Protein AF-A0A975CQ50-F1 (afdb_monomer_lite)

pLDDT: mean 77.87, std 19.26, range [24.67, 98.5]

Foldseek 3Di:
DPVVVVVVVVVVVVVVVVVVVVVVVPDDDPDPPDDPPDPPDDPQQKDKAQLVVLVVDPVSVVQCVVAVVVVQNDDPDDDPDDDDDPDDPPPDQKHWDRGIWMWGHDPFKIKIKTWIGGPDPPDDPFKGKIWMWMGGNNDTFIKIKIFAFDPVCLVALVDATDGDIAIAGADDDPVPPDDDDWDKAKEKEKGFHAFLPPGQDDCCPPPGPNPVHDRIDIDIFIYIHDDDYDNHDDDDDDDDGDDDDDDDDGYDYYYDDGPFPGSNCGVCPPLLNVLCVLLVPPQVLLSVQSPDPVCSVVSVLLSLLCVQQVNAPLSSLLSNLLSCLVSPPPPQPDDPVLSVLSPVLSVLLSVQCVVVVSHHPVPRDLVNLLSSQLSSQLSLQLSLLLVCADPNFDPDLLLLLLLLLLLQQLVVVLVDDDQRSVQLSVQPVPDDRNPSSSSSSSNSNSVSVSVSSPCSNCSVVSSVSSSQSSLLSSQCSLQSNLVSQLSVLPWHWDDDPNKIFTDDPRHTQWITHPLWIWGQDQWQQGIDIFDNFAEAEEAFDCCAPPTDRTCVSVVSSSSEDQAGRRSGYHYDDDPPPPDDLVVLLVSLVSCVVRVHWYAYRYDLVDQLRQAPADPVRDGDPHGDSRNVSVVSLVVVVWDQDSVNRTTDD

Secondary structure (DSSP, 8-state):
--HHHHHHHHHHHHHHHHHHHHHHT-------------------SEEEEEHHHHHT-HHHHHHHHHTT-GGGT-------------------S-EE--SEEEEEEETTEEEEEEEEE-SS--S-TT-EEEEEEEEETTEEEEEEEEEEE-HHHHH-TTSPP-EEEEEEEPP--TT--S----EEEEEEEEEE--BTTTBT--TTSTTSTTTTS-SEEEEEEEEEE----SSPPPPS------------S--EEE----SSS-TTTTTTT-HHHHHHHHTT---HHHHHHHH-GGGHHHHHHHHHHHHHTTT-HHHHHHHHHHHHHHTT-TTS---HHHHHHHHHHHHHHHHHHHHTTT--GGGS-HHHHHHHHHHHHHHHHHHHHHTTTTTT---SHHHHHHHHHHHHHHGGGG-SPPPPHHHHHHHHTTPPTT-HHHHHHHHHHHHHHHTTT-GGGGHHHHHHHHHHHHHHHHHHGGGHHHHHHHHHTT-EEEEETTEEEEEETTEEEEEEETTEEEE---STT--EE--TTS-EEEES-SS-SSSTTTTHHHHHHT--BSS--TTSEE---PPTTT--HHHHHHHHHHHHHHT-EEEESS-TT-HHHHEEE-TTSPEEEEEPHHHHHHHHHHHTT-EEETTTTEEE-

Sequence (649 aa):
MKNRKNKITNLLKIGVLLFGISVLLWNCEEEEINNFKTPTNSKTPFETIPFKSVLEQEEFNEIAKVSKTEKYFKESFNNPKGIFSKSSSRKKSFEVIKKFVKKIKKENYTSYTFLIKRDKNIYQNSVFENLVVEKKNNKIKAFIIKYEPSLEYLHSKNLPFSGKLSVQKIDYDPSFLSKMQRECGWIETYTRRNCTVHGYNGVNIPGCNNYGKDSFVYSASYVCSDSGGGGTSFGSGGSSTGGGGGSKGGGSTTSPVYPCEDPIHGCDKMPWKQLANQLEITDQTQIDWVNDSANLLQVNALFNFGEANQWSNSVIAISQQIVSGLSNTNNLNLSFEENLAVKNKATEIFDIIAKNNFTNIDQFSLADQKTIAKNSLFIGLLPSVSSIIGNYWPKNAEQWAVIGDLFVQFLPELALGFIPGSSIVDVIKGLDKGDAVGVAFGIAGVIADVFGGTILGGLTKAVKIGKKVFTSFKLTYKFVTVVGKGLKAGLKVSLEGTTVILKKSGNEIARIANNVMTFNYSGFGGKIITNPNKTTTVIGRFDDLINPPGVKTIKDSSLYKYGENSGGINILDAPTGTWSIQLNMDWLNDAIQRGDIIRVVSNPLDNRNLFRLDSFGNITNQLTPFGMEVNRLNLAGYTFNPSTFEFIP

Structure (mmCIF, N/CA/C/O backbone):
data_AF-A0A975CQ50-F1
#
_entry.id   AF-A0A975CQ50-F1
#
loop_
_atom_site.group_PDB
_atom_site.id
_atom_site.type_symbol
_atom_site.label_atom_id
_atom_site.label_alt_id
_atom_site.label_comp_id
_atom_site.label_asym_id
_atom_site.label_entity_id
_atom_site.label_seq_id
_atom_site.pdbx_PDB_ins_code
_atom_site.Cartn_x
_atom_site.Cartn_y
_atom_site.Cartn_z
_atom_site.occupancy
_atom_site.B_iso_or_equiv
_atom_site.auth_seq_id
_atom_site.auth_comp_id
_atom_site.auth_asym_id
_atom_site.auth_atom_id
_atom_site.pdbx_PDB_model_num
ATOM 1 N N . MET A 1 1 ? -46.078 -23.320 -29.259 1.00 49.62 1 MET A N 1
ATOM 2 C CA . MET A 1 1 ? -45.497 -22.795 -27.993 1.00 49.62 1 MET A CA 1
ATOM 3 C C . MET A 1 1 ? -46.507 -22.539 -26.847 1.00 49.62 1 MET A C 1
ATOM 5 O O . MET A 1 1 ? -46.139 -21.881 -25.883 1.00 49.62 1 MET A O 1
ATOM 9 N N . LYS A 1 2 ? -47.733 -23.103 -26.849 1.00 44.56 2 LYS A N 1
ATOM 10 C CA . LYS A 1 2 ? -48.692 -22.963 -25.720 1.00 44.56 2 LYS A CA 1
ATOM 11 C C . LYS A 1 2 ? -48.620 -24.087 -24.663 1.00 44.56 2 LYS A C 1
ATOM 13 O O . LYS A 1 2 ? -48.866 -23.823 -23.494 1.00 44.56 2 LYS A O 1
ATOM 18 N N . ASN A 1 3 ? -48.155 -25.291 -25.014 1.00 46.12 3 ASN A N 1
ATOM 19 C CA . ASN A 1 3 ? -48.151 -26.446 -24.092 1.00 46.12 3 ASN A CA 1
ATOM 20 C C . ASN A 1 3 ? -46.980 -26.508 -23.087 1.00 46.12 3 ASN A C 1
ATOM 22 O O . ASN A 1 3 ? -47.040 -27.288 -22.140 1.00 46.12 3 ASN A O 1
ATOM 26 N N . ARG A 1 4 ? -45.926 -25.687 -23.240 1.00 50.44 4 ARG A N 1
ATOM 27 C CA . ARG A 1 4 ? -44.815 -25.617 -22.261 1.00 50.44 4 ARG A CA 1
ATOM 28 C C . ARG A 1 4 ? -45.125 -24.711 -21.062 1.00 50.44 4 ARG A C 1
ATOM 30 O O . ARG A 1 4 ? -44.654 -25.000 -19.969 1.00 50.44 4 ARG A O 1
ATOM 37 N N . LYS A 1 5 ? -45.954 -23.671 -21.237 1.00 50.66 5 LYS A N 1
ATOM 38 C CA . LYS A 1 5 ? -46.326 -22.752 -20.145 1.00 50.66 5 LYS A CA 1
ATOM 39 C C . LYS A 1 5 ? -47.233 -23.422 -19.104 1.00 50.66 5 LYS A C 1
ATOM 41 O O . LYS A 1 5 ? -47.009 -23.219 -17.919 1.00 50.66 5 LYS A O 1
ATOM 46 N N . ASN A 1 6 ? -48.150 -24.299 -19.528 1.00 54.34 6 ASN A N 1
ATOM 47 C CA . ASN A 1 6 ? -49.071 -25.000 -18.617 1.00 54.34 6 ASN A CA 1
ATOM 48 C C . ASN A 1 6 ? -48.385 -26.062 -17.737 1.00 54.34 6 ASN A C 1
ATOM 50 O O . ASN A 1 6 ? -48.832 -26.322 -16.625 1.00 54.34 6 ASN A O 1
ATOM 54 N N . LYS A 1 7 ? -47.279 -26.664 -18.199 1.00 54.91 7 LYS A N 1
ATOM 55 C CA . LYS A 1 7 ? -46.512 -27.625 -17.386 1.00 54.91 7 LYS A CA 1
ATOM 56 C C . LYS A 1 7 ? -45.726 -26.935 -16.269 1.00 54.91 7 LYS A C 1
ATOM 58 O O . LYS A 1 7 ? -45.662 -27.461 -15.165 1.00 54.91 7 LYS A O 1
ATOM 63 N N . ILE A 1 8 ? -45.182 -25.746 -16.535 1.00 65.88 8 ILE A N 1
ATOM 64 C CA . ILE A 1 8 ? -44.403 -24.978 -15.552 1.00 65.88 8 ILE A CA 1
ATOM 65 C C . ILE A 1 8 ? -45.314 -24.396 -14.468 1.00 65.88 8 ILE A C 1
ATOM 67 O O . ILE A 1 8 ? -44.973 -24.469 -13.293 1.00 65.88 8 ILE A O 1
ATOM 71 N N . THR A 1 9 ? -46.502 -23.894 -14.818 1.00 65.44 9 THR A N 1
ATOM 72 C CA . THR A 1 9 ? -47.469 -23.418 -13.813 1.00 65.44 9 THR A CA 1
ATOM 73 C C . THR A 1 9 ? -48.017 -24.544 -12.942 1.00 65.44 9 THR A C 1
ATOM 75 O O . THR A 1 9 ? -48.234 -24.325 -11.754 1.00 65.44 9 THR A O 1
ATOM 78 N N . ASN A 1 10 ? -48.186 -25.756 -13.478 1.00 64.88 10 ASN A N 1
ATOM 79 C CA . ASN A 1 10 ? -48.587 -26.912 -12.672 1.00 64.88 10 ASN A CA 1
ATOM 80 C C . ASN A 1 10 ? -47.458 -27.402 -11.749 1.00 64.88 10 ASN A C 1
ATOM 82 O O . ASN A 1 10 ? -47.729 -27.735 -10.600 1.00 64.88 10 ASN A O 1
ATOM 86 N N . LEU A 1 11 ? -46.198 -27.363 -12.196 1.00 71.81 11 LEU A N 1
ATOM 87 C CA . LEU A 1 11 ? -45.035 -27.667 -11.349 1.00 71.81 11 LEU A CA 1
ATOM 88 C C . LEU A 1 11 ? -44.827 -26.624 -10.244 1.00 71.81 11 LEU A C 1
ATOM 90 O O . LEU A 1 11 ? -44.518 -26.992 -9.116 1.00 71.81 11 LEU A O 1
ATOM 94 N N . LEU A 1 12 ? -45.059 -25.340 -10.531 1.00 71.12 12 LEU A N 1
ATOM 95 C CA . LEU A 1 12 ? -44.977 -24.274 -9.530 1.00 71.12 12 LEU A CA 1
ATOM 96 C C . LEU A 1 12 ? -46.076 -24.419 -8.464 1.00 71.12 12 LEU A C 1
ATOM 98 O O . LEU A 1 12 ? -45.814 -24.240 -7.280 1.00 71.12 12 LEU A O 1
ATOM 102 N N . LYS A 1 13 ? -47.294 -24.803 -8.871 1.00 65.25 13 LYS A N 1
ATOM 103 C CA . LYS A 1 13 ? -48.405 -25.078 -7.946 1.00 65.25 13 LYS A CA 1
ATOM 104 C C . LYS A 1 13 ? -48.134 -26.296 -7.062 1.00 65.25 13 LYS A C 1
ATOM 106 O O . LYS A 1 13 ? -48.429 -26.240 -5.876 1.00 65.25 13 LYS A O 1
ATOM 111 N N . ILE A 1 14 ? -47.524 -27.350 -7.609 1.00 74.88 14 ILE A N 1
ATOM 112 C CA . ILE A 1 14 ? -47.075 -28.513 -6.826 1.00 74.88 14 ILE A CA 1
ATOM 113 C C . ILE A 1 14 ? -45.948 -28.112 -5.865 1.00 74.88 14 ILE A C 1
ATOM 115 O O . ILE A 1 14 ? -45.971 -28.514 -4.709 1.00 74.88 14 ILE A O 1
ATOM 119 N N . GLY A 1 15 ? -45.005 -27.271 -6.299 1.00 75.75 15 GLY A N 1
ATOM 120 C CA . GLY A 1 15 ? -43.920 -26.772 -5.452 1.00 75.75 15 GLY A CA 1
ATOM 121 C C . GLY A 1 15 ? -44.412 -25.929 -4.273 1.00 75.75 15 GLY A C 1
ATOM 122 O O . GLY A 1 15 ? -43.971 -26.143 -3.150 1.00 75.75 15 GLY A O 1
ATOM 123 N N . VAL A 1 16 ? -45.371 -25.026 -4.497 1.00 79.00 16 VAL A N 1
ATOM 124 C CA . VAL A 1 16 ? -45.987 -24.220 -3.425 1.00 79.00 16 VAL A CA 1
ATOM 125 C C . VAL A 1 16 ? -46.833 -25.089 -2.488 1.00 79.00 16 VAL A C 1
ATOM 127 O O . VAL A 1 16 ? -46.810 -24.873 -1.280 1.00 79.00 16 VAL A O 1
ATOM 130 N N . LEU A 1 17 ? -47.524 -26.106 -3.016 1.00 72.94 17 LEU A N 1
ATOM 131 C CA . LEU A 1 17 ? -48.280 -27.066 -2.207 1.00 72.94 17 LEU A CA 1
ATOM 132 C C . LEU A 1 17 ? -47.352 -27.905 -1.312 1.00 72.94 17 LEU A C 1
ATOM 134 O O . LEU A 1 17 ? -47.620 -28.056 -0.126 1.00 72.94 17 LEU A O 1
ATOM 138 N N . LEU A 1 18 ? -46.234 -28.398 -1.856 1.00 73.56 18 LEU A N 1
ATOM 139 C CA . LEU A 1 18 ? -45.242 -29.166 -1.101 1.00 73.56 18 LEU A CA 1
ATOM 140 C C . LEU A 1 18 ? -44.511 -28.294 -0.075 1.00 73.56 18 LEU A C 1
ATOM 142 O O . LEU A 1 18 ? -44.304 -28.738 1.045 1.00 73.56 18 LEU A O 1
ATOM 146 N N . PHE A 1 19 ? -44.195 -27.040 -0.408 1.00 73.00 19 PHE A N 1
ATOM 147 C CA . PHE A 1 19 ? -43.596 -26.097 0.540 1.00 73.00 19 PHE A CA 1
ATOM 148 C C . PHE A 1 19 ? -44.564 -25.738 1.680 1.00 73.00 19 PHE A C 1
ATOM 150 O O . PHE A 1 19 ? -44.146 -25.640 2.828 1.00 73.00 19 PHE A O 1
ATOM 157 N N . GLY A 1 20 ? -45.867 -25.622 1.394 1.00 71.94 20 GLY A N 1
ATOM 158 C CA . GLY A 1 20 ? -46.904 -25.435 2.413 1.00 71.94 20 GLY A CA 1
ATOM 159 C C . GLY A 1 20 ? -47.076 -26.646 3.337 1.00 71.94 20 GLY A C 1
ATOM 160 O O . GLY A 1 20 ? -47.203 -26.474 4.545 1.00 71.94 20 GLY A O 1
ATOM 161 N N . ILE A 1 21 ? -47.007 -27.869 2.800 1.00 72.56 21 ILE A N 1
ATOM 162 C CA . ILE A 1 21 ? -47.051 -29.107 3.600 1.00 72.56 21 ILE A CA 1
ATOM 163 C C . ILE A 1 21 ? -45.795 -29.235 4.479 1.00 72.56 21 ILE A C 1
ATOM 165 O O . ILE A 1 21 ? -45.907 -29.615 5.641 1.00 72.56 21 ILE A O 1
ATOM 169 N N . SER A 1 22 ? -44.620 -28.824 3.989 1.00 66.00 22 SER A N 1
ATOM 170 C CA . SER A 1 22 ? -43.384 -28.788 4.787 1.00 66.00 22 SER A CA 1
ATOM 171 C C . SER A 1 22 ? -43.434 -27.791 5.950 1.00 66.00 22 SER A C 1
ATOM 173 O O . SER A 1 22 ? -42.807 -28.027 6.977 1.00 66.00 22 SER A O 1
ATOM 175 N N . VAL A 1 23 ? -44.185 -26.691 5.815 1.00 61.12 23 VAL A N 1
ATOM 176 C CA . VAL A 1 23 ? -44.392 -25.706 6.894 1.00 61.12 23 VAL A CA 1
ATOM 177 C C . VAL A 1 23 ? -45.450 -26.185 7.901 1.00 61.12 23 VAL A C 1
ATOM 179 O O . VAL A 1 23 ? -45.365 -25.849 9.078 1.00 61.12 23 VAL A O 1
ATOM 182 N N . LEU A 1 24 ? -46.405 -27.022 7.479 1.00 52.88 24 LEU A N 1
ATOM 183 C CA . LEU A 1 24 ? -47.427 -27.614 8.356 1.00 52.88 24 LEU A CA 1
ATOM 184 C C . LEU A 1 24 ? -46.933 -28.838 9.148 1.00 52.88 24 LEU A C 1
ATOM 186 O O . LEU A 1 24 ? -47.508 -29.152 10.186 1.00 52.88 24 LEU A O 1
ATOM 190 N N . LEU A 1 25 ? -45.856 -29.493 8.701 1.00 49.78 25 LEU A N 1
ATOM 191 C CA . LEU A 1 25 ? -45.177 -30.577 9.430 1.00 49.78 25 LEU A CA 1
ATOM 192 C C . LEU A 1 25 ? -44.134 -30.069 10.448 1.00 49.78 25 LEU A C 1
ATOM 194 O O . LEU A 1 25 ? -43.452 -30.872 11.075 1.00 49.78 25 LEU A O 1
ATOM 198 N N . TRP A 1 26 ? -44.030 -28.748 10.642 1.00 47.91 26 TRP A N 1
ATOM 199 C CA . TRP A 1 26 ? -43.233 -28.118 11.706 1.00 47.91 26 TRP A CA 1
ATOM 200 C C . TRP A 1 26 ? -44.108 -27.632 12.876 1.00 47.91 26 TRP A C 1
ATOM 202 O O . TRP A 1 26 ? -43.806 -26.639 13.533 1.00 47.91 26 TRP A O 1
ATOM 212 N N . ASN A 1 27 ? -45.204 -28.333 13.159 1.00 35.12 27 ASN A N 1
ATOM 213 C CA . ASN A 1 27 ? -45.810 -28.280 14.483 1.00 35.12 27 ASN A CA 1
ATOM 214 C C . ASN A 1 27 ? -45.192 -29.404 15.312 1.00 35.12 27 ASN A C 1
ATOM 216 O O . ASN A 1 27 ? -45.386 -30.576 15.001 1.00 35.12 27 ASN A O 1
ATOM 220 N N . CYS A 1 28 ? -44.428 -29.036 16.344 1.00 37.38 28 CYS A N 1
ATOM 221 C CA . CYS A 1 28 ? -44.076 -29.963 17.410 1.00 37.38 28 CYS A CA 1
ATOM 222 C C . CYS A 1 28 ? -45.369 -30.527 18.002 1.00 37.38 28 CYS A C 1
ATOM 224 O O . CYS A 1 28 ? -46.161 -29.779 18.578 1.00 37.38 28 CYS A O 1
ATOM 226 N N . GLU A 1 29 ? -45.555 -31.837 17.883 1.00 30.55 29 GLU A N 1
ATOM 227 C CA . GLU A 1 29 ? -46.342 -32.585 18.852 1.00 30.55 29 GLU A CA 1
ATOM 228 C C . GLU A 1 29 ? -45.711 -32.384 20.238 1.00 30.55 29 GLU A C 1
ATOM 230 O O . GLU A 1 29 ? -44.496 -32.513 20.418 1.00 30.55 29 GLU A O 1
ATOM 235 N N . GLU A 1 30 ? -46.540 -32.043 21.227 1.00 36.09 30 GLU A N 1
ATOM 236 C CA . GLU A 1 30 ? -46.247 -32.344 22.626 1.00 36.09 30 GLU A CA 1
ATOM 237 C C . GLU A 1 30 ? -46.275 -33.870 22.770 1.00 36.09 30 GLU A C 1
ATOM 239 O O . GLU A 1 30 ? -47.293 -34.459 23.124 1.00 36.09 30 GLU A O 1
ATOM 244 N N . GLU A 1 31 ? -45.163 -34.531 22.447 1.00 30.41 31 GLU A N 1
ATOM 245 C CA . GLU A 1 31 ? -44.972 -35.919 22.845 1.00 30.41 31 GLU A CA 1
ATOM 246 C C . GLU A 1 31 ? -44.710 -35.964 24.352 1.00 30.41 31 GLU A C 1
ATOM 248 O O . GLU A 1 31 ? -43.764 -35.365 24.878 1.00 30.41 31 GLU A O 1
ATOM 253 N N . GLU A 1 32 ? -45.590 -36.686 25.043 1.00 30.44 32 GLU A N 1
ATOM 254 C CA . GLU A 1 32 ? -45.451 -37.079 26.434 1.00 30.44 32 GLU A CA 1
ATOM 255 C C . GLU A 1 32 ? -44.026 -37.573 26.700 1.00 30.44 32 GLU A C 1
ATOM 257 O O . GLU A 1 32 ? -43.573 -38.592 26.170 1.00 30.44 32 GLU A O 1
ATOM 262 N N . ILE A 1 33 ? -43.315 -36.842 27.560 1.00 28.92 33 ILE A N 1
ATOM 263 C CA . ILE A 1 33 ? -42.010 -37.245 28.068 1.00 28.92 33 ILE A CA 1
ATOM 264 C C . ILE A 1 33 ? -42.225 -38.511 28.896 1.00 28.92 33 ILE A C 1
ATOM 266 O O . ILE A 1 33 ? -42.499 -38.472 30.098 1.00 28.92 33 ILE A O 1
ATOM 270 N N . ASN A 1 34 ? -42.084 -39.655 28.233 1.00 25.38 34 ASN A N 1
ATOM 271 C CA . ASN A 1 34 ? -41.893 -40.930 28.885 1.00 25.38 34 ASN A CA 1
ATOM 272 C C . ASN A 1 34 ? -40.718 -40.799 29.853 1.00 25.38 34 ASN A C 1
ATOM 274 O O . ASN A 1 34 ? -39.604 -40.424 29.483 1.00 25.38 34 ASN A O 1
ATOM 278 N N . ASN A 1 35 ? -41.018 -41.100 31.115 1.00 28.06 35 ASN A N 1
ATOM 279 C CA . ASN A 1 35 ? -40.111 -41.128 32.247 1.00 28.06 35 ASN A CA 1
ATOM 280 C C . ASN A 1 35 ? -38.815 -41.893 31.929 1.00 28.06 35 ASN A C 1
ATOM 282 O O . ASN A 1 35 ? -38.688 -43.079 32.240 1.00 28.06 35 ASN A O 1
ATOM 286 N N . PHE A 1 36 ? -37.790 -41.195 31.442 1.00 25.53 36 PHE A N 1
ATOM 287 C CA . PHE A 1 36 ? -36.426 -41.576 31.766 1.00 25.53 36 PHE A CA 1
ATOM 288 C C . PHE A 1 36 ? -36.243 -41.295 33.254 1.00 25.53 36 PHE A C 1
ATOM 290 O O . PHE A 1 36 ? -35.909 -40.187 33.670 1.00 25.53 36 PHE A O 1
ATOM 297 N N . LYS A 1 37 ? -36.480 -42.328 34.070 1.00 25.09 37 LYS A N 1
ATOM 298 C CA . LYS A 1 37 ? -35.905 -42.416 35.410 1.00 25.09 37 LYS A CA 1
ATOM 299 C C . LYS A 1 37 ? -34.386 -42.405 35.250 1.00 25.09 37 LYS A C 1
ATOM 301 O O . LYS A 1 37 ? -33.746 -43.449 35.165 1.00 25.09 37 LYS A O 1
ATOM 306 N N . THR A 1 38 ? -33.802 -41.215 35.193 1.00 25.75 38 THR A N 1
ATOM 307 C CA . THR A 1 38 ? -32.407 -41.024 35.566 1.00 25.75 38 THR A CA 1
ATOM 308 C C . THR A 1 38 ? -32.260 -41.493 37.013 1.00 25.75 38 THR A C 1
ATOM 310 O O . THR A 1 38 ? -33.152 -41.225 37.824 1.00 25.75 38 THR A O 1
ATOM 313 N N . PRO A 1 39 ? -31.168 -42.183 37.378 1.00 24.67 39 PRO A N 1
ATOM 314 C CA . PRO A 1 39 ? -30.894 -42.482 38.770 1.00 24.67 39 PRO A CA 1
ATOM 315 C C . PRO A 1 39 ? -30.725 -41.155 39.517 1.00 24.67 39 PRO A C 1
ATOM 317 O O . PRO A 1 39 ? -29.678 -40.509 39.484 1.00 24.67 39 PRO A O 1
ATOM 320 N N . THR A 1 40 ? -31.790 -40.717 40.180 1.00 33.38 40 THR A N 1
ATOM 321 C CA . THR A 1 40 ? -31.741 -39.750 41.265 1.00 33.38 40 THR A CA 1
ATOM 322 C C . THR A 1 40 ? -30.891 -40.361 42.363 1.00 33.38 40 THR A C 1
ATOM 324 O O . THR A 1 40 ? -31.379 -41.229 43.079 1.00 33.38 40 THR A O 1
ATOM 327 N N . ASN A 1 41 ? -29.625 -39.951 42.454 1.00 31.38 41 ASN A N 1
ATOM 328 C CA . ASN A 1 41 ? -28.886 -39.810 43.711 1.00 31.38 41 ASN A CA 1
ATOM 329 C C . ASN A 1 41 ? -27.524 -39.141 43.476 1.00 31.38 41 ASN A C 1
ATOM 331 O O . ASN A 1 41 ? -26.462 -39.741 43.587 1.00 31.38 41 ASN A O 1
ATOM 335 N N . SER A 1 42 ? -27.570 -37.843 43.197 1.00 32.62 42 SER A N 1
ATOM 336 C CA . SER A 1 42 ? -26.531 -36.903 43.612 1.00 32.62 42 SER A CA 1
ATOM 337 C C . SER A 1 42 ? -27.242 -35.578 43.857 1.00 32.62 42 SER A C 1
ATOM 339 O O . SER A 1 42 ? -27.564 -34.848 42.921 1.00 32.62 42 SER A O 1
ATOM 341 N N . LYS A 1 43 ? -27.613 -35.307 45.116 1.00 47.50 43 LYS A N 1
ATOM 342 C CA . LYS A 1 43 ? -28.125 -33.990 45.511 1.00 47.50 43 LYS A CA 1
ATOM 343 C C . LYS A 1 43 ? -26.975 -33.004 45.333 1.00 47.50 43 LYS A C 1
ATOM 345 O O . LYS A 1 43 ? -26.123 -32.885 46.209 1.00 47.50 43 LYS A O 1
ATOM 350 N N . THR A 1 44 ? -26.913 -32.333 44.186 1.00 62.91 44 THR A N 1
ATOM 351 C CA . THR A 1 44 ? -25.933 -31.268 43.980 1.00 62.91 44 THR A CA 1
ATOM 352 C C . THR A 1 44 ? -26.203 -30.179 45.014 1.00 62.91 44 THR A C 1
ATOM 354 O O . THR A 1 44 ? -27.336 -29.702 45.082 1.00 62.91 44 THR A O 1
ATOM 357 N N . PRO A 1 45 ? -25.208 -29.724 45.792 1.00 72.88 45 PRO A N 1
ATOM 358 C CA . PRO A 1 45 ? -25.421 -28.710 46.819 1.00 72.88 45 PRO A CA 1
ATOM 359 C C . PRO A 1 45 ? -25.681 -27.315 46.233 1.00 72.88 45 PRO A C 1
ATOM 361 O O . PRO A 1 45 ? -25.654 -26.349 46.978 1.00 72.88 45 PRO A O 1
ATOM 364 N N . PHE A 1 46 ? -25.871 -27.179 44.918 1.00 78.12 46 PHE A N 1
ATOM 365 C CA . PHE A 1 46 ? -25.879 -25.924 44.177 1.00 78.12 46 PHE A CA 1
ATOM 366 C C . PHE A 1 46 ? -27.100 -25.827 43.260 1.00 78.12 46 PHE A C 1
ATOM 368 O O . PHE A 1 46 ? -27.315 -26.696 42.416 1.00 78.12 46 PHE A O 1
ATOM 375 N N . GLU A 1 47 ? -27.838 -24.723 43.355 1.00 82.50 47 GLU A N 1
ATOM 376 C CA . GLU A 1 47 ? -29.033 -24.450 42.557 1.00 82.50 47 GLU A CA 1
ATOM 377 C C . GLU A 1 47 ? -29.034 -23.003 42.036 1.00 82.50 47 GLU A C 1
ATOM 379 O O . GLU A 1 47 ? -28.520 -22.074 42.662 1.00 82.50 47 GLU A O 1
ATOM 384 N N . THR A 1 48 ? -29.621 -22.793 40.857 1.00 81.00 48 THR A N 1
ATOM 385 C CA . THR A 1 48 ? -29.939 -21.453 40.336 1.00 81.00 48 THR A CA 1
ATOM 386 C C . THR A 1 48 ? -31.446 -21.327 40.276 1.00 81.00 48 THR A C 1
ATOM 388 O O . THR A 1 48 ? -32.084 -22.068 39.538 1.00 81.00 48 THR A O 1
ATOM 391 N N . ILE A 1 49 ? -31.997 -20.409 41.061 1.00 83.38 49 ILE A N 1
ATOM 392 C CA . ILE A 1 49 ? -33.433 -20.310 41.308 1.00 83.38 49 ILE A CA 1
ATOM 393 C C . ILE A 1 49 ? -33.916 -18.928 40.843 1.00 83.38 49 ILE A C 1
ATOM 395 O O . ILE A 1 49 ? -33.226 -17.936 41.097 1.00 83.38 49 ILE A O 1
ATOM 399 N N . PRO A 1 50 ? -35.071 -18.811 40.164 1.00 84.06 50 PRO A N 1
ATOM 400 C CA . PRO A 1 50 ? -35.698 -17.518 39.902 1.00 84.06 50 PRO A CA 1
ATOM 401 C C . PRO A 1 50 ? -35.950 -16.742 41.200 1.00 84.06 50 PRO A C 1
ATOM 403 O O . PRO A 1 50 ? -36.360 -17.321 42.204 1.00 84.06 50 PRO A O 1
ATOM 406 N N . PHE A 1 51 ? -35.747 -15.420 41.185 1.00 83.75 51 PHE A N 1
ATOM 407 C CA . PHE A 1 51 ? -35.904 -14.579 42.380 1.00 83.75 51 PHE A CA 1
ATOM 408 C C . PHE A 1 51 ? -37.278 -14.738 43.045 1.00 83.75 51 PHE A C 1
ATOM 410 O O . PHE A 1 51 ? -37.354 -14.873 44.263 1.00 83.75 51 PHE A O 1
ATOM 417 N N . LYS A 1 52 ? -38.354 -14.792 42.247 1.00 84.38 52 LYS A N 1
ATOM 418 C CA . LYS A 1 52 ? -39.727 -14.970 42.747 1.00 84.38 52 LYS A CA 1
ATOM 419 C C . LYS A 1 52 ? -39.885 -16.256 43.565 1.00 84.38 52 LYS A C 1
ATOM 421 O O . LYS A 1 52 ? -40.392 -16.201 44.677 1.00 84.38 52 LYS A O 1
ATOM 426 N N . SER A 1 53 ? -39.347 -17.370 43.073 1.00 85.00 53 SER A N 1
ATOM 427 C CA . SER A 1 53 ? -39.426 -18.676 43.741 1.00 85.00 53 SER A CA 1
ATOM 428 C C . SER A 1 53 ? -38.630 -18.742 45.049 1.00 85.00 53 SER A C 1
ATOM 430 O O . SER A 1 53 ? -38.861 -19.628 45.863 1.00 85.00 53 SER A O 1
ATOM 432 N N . VAL A 1 54 ? -37.674 -17.833 45.273 1.00 87.62 54 VAL A N 1
ATOM 433 C CA . VAL A 1 54 ? -36.959 -17.734 46.557 1.00 87.62 54 VAL A CA 1
ATOM 434 C C . VAL A 1 54 ? -37.816 -17.044 47.620 1.00 87.62 54 VAL A C 1
ATOM 436 O O . VAL A 1 54 ? -37.756 -17.436 48.781 1.00 87.62 54 VAL A O 1
ATOM 439 N N . LEU A 1 55 ? -38.654 -16.074 47.239 1.00 85.25 55 LEU A N 1
ATOM 440 C CA . LEU A 1 55 ? -39.546 -15.368 48.171 1.00 85.25 55 LEU A CA 1
ATOM 441 C C . LEU A 1 55 ? -40.635 -16.274 48.765 1.00 85.25 55 LEU A C 1
ATOM 443 O O . LEU A 1 55 ? -41.162 -15.990 49.838 1.00 85.25 55 LEU A O 1
ATOM 447 N N . GLU A 1 56 ? -40.955 -17.366 48.080 1.00 86.25 56 GLU A N 1
ATOM 448 C CA . GLU A 1 56 ? -41.920 -18.377 48.521 1.00 86.25 56 GLU A CA 1
ATOM 449 C C . GLU A 1 56 ? -41.309 -19.371 49.529 1.00 86.25 56 GLU A C 1
ATOM 451 O O . GLU A 1 56 ? -42.034 -20.134 50.162 1.00 86.25 56 GLU A O 1
ATOM 456 N N . GLN A 1 57 ? -39.982 -19.366 49.722 1.00 88.12 57 GLN A N 1
ATOM 457 C CA . GLN A 1 57 ? -39.305 -20.303 50.622 1.00 88.12 57 GLN A CA 1
ATOM 458 C C . GLN A 1 57 ? -39.312 -19.796 52.068 1.00 88.12 57 GLN A C 1
ATOM 460 O O . GLN A 1 57 ? -38.701 -18.776 52.389 1.00 88.12 57 GLN A O 1
ATOM 465 N N . GLU A 1 58 ? -39.925 -20.567 52.970 1.00 88.38 58 GLU A N 1
ATOM 466 C CA . GLU A 1 58 ? -39.960 -20.275 54.411 1.00 88.38 58 GLU A CA 1
ATOM 467 C C . GLU A 1 58 ? -38.548 -20.109 55.006 1.00 88.38 58 GLU A C 1
ATOM 469 O O . GLU A 1 58 ? -38.276 -19.127 55.697 1.00 88.38 58 GLU A O 1
ATOM 474 N N . GLU A 1 59 ? -37.618 -20.999 54.636 1.00 89.75 59 GLU A N 1
ATOM 475 C CA . GLU A 1 59 ? -36.204 -20.950 55.044 1.00 89.75 59 GLU A CA 1
ATOM 476 C C . GLU A 1 59 ? -35.536 -19.622 54.643 1.00 89.75 59 GLU A C 1
ATOM 478 O O . GLU A 1 59 ? -34.807 -19.026 55.435 1.00 89.75 59 GLU A O 1
ATOM 483 N N . PHE A 1 60 ? -35.790 -19.122 53.428 1.00 91.69 60 PHE A N 1
ATOM 484 C CA . PHE A 1 60 ? -35.250 -17.833 52.989 1.00 91.69 60 PHE A CA 1
ATOM 485 C C . PHE A 1 60 ? -35.869 -16.671 53.768 1.00 91.69 60 PHE A C 1
ATOM 487 O O . PHE A 1 60 ? -35.145 -15.775 54.199 1.00 91.69 60 PHE A O 1
ATOM 494 N N . ASN A 1 61 ? -37.185 -16.688 53.978 1.00 88.31 61 ASN A N 1
ATOM 495 C CA . ASN A 1 61 ? -37.885 -15.630 54.701 1.00 88.31 61 ASN A CA 1
ATOM 496 C C . ASN A 1 61 ? -37.422 -15.527 56.164 1.00 88.31 61 ASN A C 1
ATOM 498 O O . ASN A 1 61 ? -37.219 -14.416 56.660 1.00 88.31 61 ASN A O 1
ATOM 502 N N . GLU A 1 62 ? -37.173 -16.659 56.833 1.00 87.81 62 GLU A N 1
ATOM 503 C CA . GLU A 1 62 ? -36.547 -16.711 58.162 1.00 87.81 62 GLU A CA 1
ATOM 504 C C . GLU A 1 62 ? -35.163 -16.045 58.135 1.00 87.81 62 GLU A C 1
ATOM 506 O O . GLU A 1 62 ? -34.884 -15.121 58.903 1.00 87.81 62 GLU A O 1
ATOM 511 N N . ILE A 1 63 ? -34.313 -16.467 57.196 1.00 88.38 63 ILE A N 1
ATOM 512 C CA . ILE A 1 63 ? -32.946 -15.969 57.038 1.00 88.38 63 ILE A CA 1
ATOM 513 C C . ILE A 1 63 ? -32.933 -14.461 56.741 1.00 88.38 63 ILE A C 1
ATOM 515 O O . ILE A 1 63 ? -32.198 -13.706 57.383 1.00 88.38 63 ILE A O 1
ATOM 519 N N . ALA A 1 64 ? -33.772 -13.986 55.821 1.00 86.88 64 ALA A N 1
ATOM 520 C CA . ALA A 1 64 ? -33.865 -12.579 55.436 1.00 86.88 64 ALA A CA 1
ATOM 521 C C . ALA A 1 64 ? -34.379 -11.688 56.581 1.00 86.88 64 ALA A C 1
ATOM 523 O O . ALA A 1 64 ? -33.908 -10.558 56.751 1.00 86.88 64 ALA A O 1
ATOM 524 N N . LYS A 1 65 ? -35.308 -12.203 57.398 1.00 85.44 65 LYS A N 1
ATOM 525 C CA . LYS A 1 65 ? -35.824 -11.524 58.593 1.00 85.44 65 LYS A CA 1
ATOM 526 C C . LYS A 1 65 ? -34.760 -11.430 59.690 1.00 85.44 65 LYS A C 1
ATOM 528 O O . LYS A 1 65 ? -34.463 -10.329 60.147 1.00 85.44 65 LYS A O 1
ATOM 533 N N . VAL A 1 66 ? -34.129 -12.549 60.062 1.00 83.75 66 VAL A N 1
ATOM 534 C CA . VAL A 1 66 ? -33.092 -12.606 61.117 1.00 83.75 66 VAL A CA 1
ATOM 535 C C . VAL A 1 66 ? -31.795 -11.898 60.705 1.00 83.75 66 VAL A C 1
ATOM 537 O O . VAL A 1 66 ? -31.016 -11.511 61.563 1.00 83.75 66 VAL A O 1
ATOM 540 N N . SER A 1 67 ? -31.558 -11.683 59.409 1.00 82.12 67 SER A N 1
ATOM 541 C CA . SER A 1 67 ? -30.456 -10.854 58.889 1.00 82.12 67 SER A CA 1
ATOM 542 C C . SER A 1 67 ? -30.849 -9.398 58.589 1.00 82.12 67 SER A C 1
ATOM 544 O O . SER A 1 67 ? -29.994 -8.624 58.159 1.00 82.12 67 SER A O 1
ATOM 546 N N . LYS A 1 68 ? -32.109 -8.986 58.842 1.00 82.06 68 LYS A N 1
ATOM 547 C CA . LYS A 1 68 ? -32.632 -7.625 58.577 1.00 82.06 68 LYS A CA 1
ATOM 548 C C . LYS A 1 68 ? -32.430 -7.194 57.111 1.00 82.06 68 LYS A C 1
ATOM 550 O O . LYS A 1 68 ? -32.387 -6.000 56.793 1.00 82.06 68 LYS A O 1
ATOM 555 N N . THR A 1 69 ? -32.320 -8.163 56.199 1.00 83.69 69 THR A N 1
ATOM 556 C CA . THR A 1 69 ? -32.146 -7.944 54.758 1.00 83.69 69 THR A CA 1
ATOM 557 C C . THR A 1 69 ? -33.473 -7.932 53.998 1.00 83.69 69 THR A C 1
ATOM 559 O O . THR A 1 69 ? -33.500 -7.505 52.848 1.00 83.69 69 THR A O 1
ATOM 562 N N . GLU A 1 70 ? -34.595 -8.282 54.639 1.00 85.06 70 GLU A N 1
ATOM 563 C CA . GLU A 1 70 ? -35.939 -8.295 54.031 1.00 85.06 70 GLU A CA 1
ATOM 564 C C . GLU A 1 70 ? -36.316 -7.002 53.279 1.00 85.06 70 GLU A C 1
ATOM 566 O O . GLU A 1 70 ? -36.961 -7.048 52.230 1.00 85.06 70 GLU A O 1
ATOM 571 N N . LYS A 1 71 ? -35.846 -5.843 53.764 1.00 82.56 71 LYS A N 1
ATOM 572 C CA . LYS A 1 71 ? -36.060 -4.516 53.157 1.00 82.56 71 LYS A CA 1
ATOM 573 C C . LYS A 1 71 ? -35.459 -4.366 51.753 1.00 82.56 71 LYS A C 1
ATOM 575 O O . LYS A 1 71 ? -35.831 -3.448 51.019 1.00 82.56 71 LYS A O 1
ATOM 580 N N . TYR A 1 72 ? -34.505 -5.225 51.393 1.00 82.12 72 TYR A N 1
ATOM 581 C CA . TYR A 1 72 ? -33.886 -5.257 50.069 1.00 82.12 72 TYR A CA 1
ATOM 582 C C . TYR A 1 72 ? -34.659 -6.140 49.081 1.00 82.12 72 TYR A C 1
ATOM 584 O O . TYR A 1 72 ? -34.459 -6.005 47.876 1.00 82.12 72 TYR A O 1
ATOM 592 N N . PHE A 1 73 ? -35.559 -6.999 49.571 1.00 84.25 73 PHE A N 1
ATOM 593 C CA . PHE A 1 73 ? -36.279 -7.983 48.761 1.00 84.25 73 PHE A CA 1
ATOM 594 C C . PHE A 1 73 ? -37.761 -7.641 48.563 1.00 84.25 73 PHE A C 1
ATOM 596 O O . PHE A 1 73 ? -38.307 -7.911 47.494 1.00 84.25 73 PHE A O 1
ATOM 603 N N . LYS A 1 74 ? -38.406 -7.002 49.550 1.00 73.62 74 LYS A N 1
ATOM 604 C CA . LYS A 1 74 ? -39.815 -6.587 49.465 1.00 73.62 74 LYS A CA 1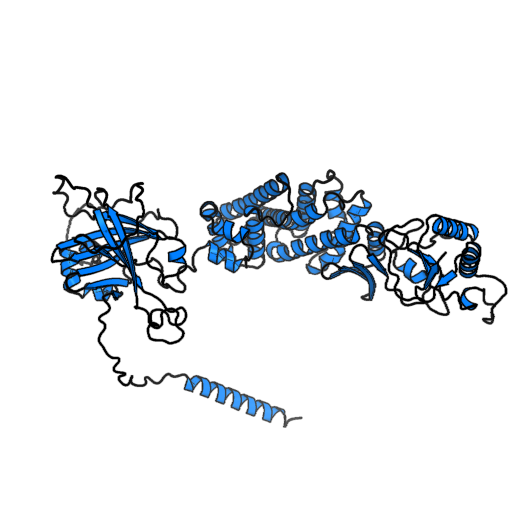
ATOM 605 C C . LYS A 1 74 ? -39.988 -5.394 48.515 1.00 73.62 74 LYS A C 1
ATOM 607 O O . LYS A 1 74 ? -39.298 -4.380 48.635 1.00 73.62 74 LYS A O 1
ATOM 612 N N . GLU A 1 75 ? -40.922 -5.507 47.573 1.00 55.03 75 GLU A N 1
ATOM 613 C CA . GLU A 1 75 ? -41.473 -4.347 46.864 1.00 55.03 75 GLU A CA 1
ATOM 614 C C . GLU A 1 75 ? -42.328 -3.555 47.842 1.00 55.03 75 GLU A C 1
ATOM 616 O O . GLU A 1 75 ? -43.007 -4.140 48.686 1.00 55.03 75 GLU A O 1
ATOM 621 N N . SER A 1 76 ? -42.274 -2.226 47.776 1.00 41.53 76 SER A N 1
ATOM 622 C CA . SER A 1 76 ? -43.278 -1.397 48.430 1.00 41.53 76 SER A CA 1
ATOM 623 C C . SER A 1 76 ? -44.621 -1.725 47.784 1.00 41.53 76 SER A C 1
ATOM 625 O O . SER A 1 76 ? -44.977 -1.146 46.760 1.00 41.53 76 SER A O 1
ATOM 627 N N . PHE A 1 77 ? -45.336 -2.701 48.336 1.00 33.66 77 PHE A N 1
ATOM 628 C CA . PHE A 1 77 ? -46.727 -2.924 47.999 1.00 33.66 77 PHE A CA 1
ATOM 629 C C . PHE A 1 77 ? -47.470 -1.629 48.312 1.00 33.66 77 PHE A C 1
ATOM 631 O O . PHE A 1 77 ? -47.388 -1.106 49.425 1.00 33.66 77 PHE A O 1
ATOM 638 N N . ASN A 1 78 ? -48.134 -1.089 47.294 1.00 31.31 78 ASN A N 1
ATOM 639 C CA . ASN A 1 78 ? -49.071 0.011 47.426 1.00 31.31 78 ASN A CA 1
ATOM 640 C C . ASN A 1 78 ? -50.025 -0.287 48.588 1.00 31.31 78 ASN A C 1
ATOM 642 O O . ASN A 1 78 ? -50.873 -1.165 48.470 1.00 31.31 78 ASN A O 1
ATOM 646 N N . ASN A 1 79 ? -49.906 0.460 49.684 1.00 28.08 79 ASN A N 1
ATOM 647 C CA . ASN A 1 79 ? -51.028 0.672 50.586 1.00 28.08 79 ASN A CA 1
ATOM 648 C C . ASN A 1 79 ? -51.885 1.775 49.952 1.00 28.08 79 ASN A C 1
ATOM 650 O O . ASN A 1 79 ? -51.429 2.923 49.889 1.00 28.08 79 ASN A O 1
ATOM 654 N N . PRO A 1 80 ? -53.106 1.494 49.470 1.00 35.72 80 PRO A N 1
ATOM 655 C CA . PRO A 1 80 ? -54.036 2.560 49.170 1.00 35.72 80 PRO A CA 1
ATOM 656 C C . PRO A 1 80 ? -54.588 3.087 50.503 1.00 35.72 80 PRO A C 1
ATOM 658 O O . PRO A 1 80 ? -55.285 2.376 51.215 1.00 35.72 80 PRO A O 1
ATOM 661 N N . LYS A 1 81 ? -54.300 4.367 50.777 1.00 34.97 81 LYS A N 1
ATOM 662 C CA . LYS A 1 81 ? -54.877 5.238 51.824 1.00 34.97 81 LYS A CA 1
ATOM 663 C C . LYS A 1 81 ? -54.410 4.995 53.271 1.00 34.97 81 LYS A C 1
ATOM 665 O O . LYS A 1 81 ? -54.740 4.000 53.898 1.00 34.97 81 LYS A O 1
ATOM 670 N N . GLY A 1 82 ? -53.737 6.006 53.834 1.00 29.73 82 GLY A N 1
ATOM 671 C CA . GLY A 1 82 ? -53.516 6.127 55.280 1.00 29.73 82 GLY A CA 1
ATOM 672 C C . GLY A 1 82 ? -52.353 7.041 55.683 1.00 29.73 82 GLY A C 1
ATOM 673 O O . GLY A 1 82 ? -51.259 6.556 55.920 1.00 29.73 82 GLY A O 1
ATOM 674 N N . ILE A 1 83 ? -52.611 8.353 55.723 1.00 34.41 83 ILE A N 1
ATOM 675 C CA . ILE A 1 83 ? -52.207 9.327 56.763 1.00 34.41 83 ILE A CA 1
ATOM 676 C C . ILE A 1 83 ? -50.762 9.241 57.325 1.00 34.41 83 ILE A C 1
ATOM 678 O O . ILE A 1 83 ? -50.412 8.342 58.076 1.00 34.41 83 ILE A O 1
ATOM 682 N N . PHE A 1 84 ? -49.979 10.287 57.018 1.00 36.72 84 PHE A N 1
ATOM 683 C CA . PHE A 1 84 ? -48.805 10.822 57.734 1.00 36.72 84 PHE A CA 1
ATOM 684 C C . PHE A 1 84 ? -47.855 9.843 58.458 1.00 36.72 84 PHE A C 1
ATOM 686 O O . PHE A 1 84 ? -48.024 9.519 59.628 1.00 36.72 84 PHE A O 1
ATOM 693 N N . SER A 1 85 ? -46.712 9.569 57.822 1.00 29.97 85 SER A N 1
ATOM 694 C CA . SER A 1 85 ? -45.455 9.253 58.513 1.00 29.97 85 SER A CA 1
ATOM 695 C C . SER A 1 85 ? -44.300 9.959 57.798 1.00 29.97 85 SER A C 1
ATOM 697 O O . SER A 1 85 ? -43.827 9.528 56.747 1.00 29.97 85 SER A O 1
ATOM 699 N N . LYS A 1 86 ? -43.861 11.098 58.351 1.00 34.25 86 LYS A N 1
ATOM 700 C CA . LYS A 1 86 ? -42.567 11.711 58.023 1.00 34.25 86 LYS A CA 1
ATOM 701 C C . LYS A 1 86 ? -41.481 10.844 58.667 1.00 34.25 86 LYS A C 1
ATOM 703 O O . LYS A 1 86 ? -41.100 11.067 59.810 1.00 34.25 86 LYS A O 1
ATOM 708 N N . SER A 1 87 ? -40.986 9.861 57.926 1.00 29.36 87 SER A N 1
ATOM 709 C CA . SER A 1 87 ? -39.738 9.161 58.229 1.00 29.36 87 SER A CA 1
ATOM 710 C C . SER A 1 87 ? -38.736 9.497 57.130 1.00 29.36 87 SER A C 1
ATOM 712 O O . SER A 1 87 ? -39.023 9.335 55.945 1.00 29.36 87 SER A O 1
ATOM 714 N N . SER A 1 88 ? -37.587 10.046 57.516 1.00 31.30 88 SER A N 1
ATOM 715 C CA . SER A 1 88 ? -36.516 10.448 56.610 1.00 31.30 88 SER A CA 1
ATOM 716 C C . SER A 1 88 ? -36.064 9.264 55.750 1.00 31.30 88 SER A C 1
ATOM 718 O O . SER A 1 88 ? -35.479 8.292 56.230 1.00 31.30 88 SER A O 1
ATOM 720 N N . SER A 1 89 ? -36.332 9.342 54.447 1.00 36.12 89 SER A N 1
ATOM 721 C CA . SER A 1 89 ? -35.910 8.350 53.463 1.00 36.12 89 SER A CA 1
ATOM 722 C C . SER A 1 89 ? -34.382 8.341 53.355 1.00 36.12 89 SER A C 1
ATOM 724 O O . SER A 1 89 ? -33.801 9.057 52.536 1.00 36.12 89 SER A O 1
ATOM 726 N N . ARG A 1 90 ? -33.696 7.543 54.183 1.00 42.44 90 ARG A N 1
ATOM 727 C CA . ARG A 1 90 ? -32.288 7.199 53.940 1.00 42.44 90 ARG A CA 1
ATOM 728 C C . ARG A 1 90 ? -32.214 6.542 52.560 1.00 42.44 90 ARG A C 1
ATOM 730 O O . ARG A 1 90 ? -32.790 5.473 52.359 1.00 42.44 90 ARG A O 1
ATOM 737 N N . LYS A 1 91 ? -31.529 7.195 51.616 1.00 44.34 91 LYS A N 1
ATOM 738 C CA . LYS A 1 91 ? -31.222 6.652 50.284 1.00 44.34 91 LYS A CA 1
ATOM 739 C C . LYS A 1 91 ? -30.680 5.226 50.443 1.00 44.34 91 LYS A C 1
ATOM 741 O O . LYS A 1 91 ? -29.752 5.010 51.224 1.00 44.34 91 LYS A O 1
ATOM 746 N N . LYS A 1 92 ? -31.273 4.250 49.744 1.00 55.75 92 LYS A N 1
ATOM 747 C CA . LYS A 1 92 ? -30.751 2.875 49.714 1.00 55.75 92 LYS A CA 1
ATOM 748 C C . LYS A 1 92 ? -29.326 2.921 49.149 1.00 55.75 92 LYS A C 1
ATOM 750 O O . LYS A 1 92 ? -29.103 3.542 48.119 1.00 55.75 92 LYS A O 1
ATOM 755 N N . SER A 1 93 ? -28.364 2.299 49.827 1.00 66.75 93 SER A N 1
ATOM 756 C CA . SER A 1 93 ? -26.951 2.332 49.419 1.00 66.75 93 SER A CA 1
ATOM 757 C C . SER A 1 93 ? -26.604 1.366 48.275 1.00 66.75 93 SER A C 1
ATOM 759 O O . SER A 1 93 ? -25.534 1.482 47.675 1.00 66.75 93 SER A O 1
ATOM 761 N N . PHE A 1 94 ? -27.505 0.423 47.985 1.00 75.75 94 PHE A N 1
ATOM 762 C CA . PHE A 1 94 ? -27.490 -0.493 46.846 1.00 75.75 94 PHE A CA 1
ATOM 763 C C . PHE A 1 94 ? -28.911 -1.030 46.580 1.00 75.75 94 PHE A C 1
ATOM 765 O O . PHE A 1 94 ? -29.789 -0.962 47.449 1.00 75.75 94 PHE A O 1
ATOM 772 N N . GLU A 1 95 ? -29.128 -1.602 45.397 1.00 79.00 95 GLU A N 1
ATOM 773 C CA . GLU A 1 95 ? -30.357 -2.289 44.985 1.00 79.00 95 GLU A CA 1
ATOM 774 C C . GLU A 1 95 ? -30.045 -3.745 44.605 1.00 79.00 95 GLU A C 1
ATOM 776 O O . GLU A 1 95 ? -29.048 -4.007 43.935 1.00 79.00 95 GLU A O 1
ATOM 781 N N . VAL A 1 96 ? -30.894 -4.691 45.021 1.00 83.38 96 VAL A N 1
ATOM 782 C CA . VAL A 1 96 ? -30.801 -6.105 44.619 1.00 83.38 96 VAL A CA 1
ATOM 783 C C . VAL A 1 96 ? -31.415 -6.292 43.235 1.00 83.38 96 VAL A C 1
ATOM 785 O O . VAL A 1 96 ? -32.556 -5.896 43.000 1.00 83.38 96 VAL A O 1
ATOM 788 N N . ILE A 1 97 ? -30.689 -6.951 42.333 1.00 80.62 97 ILE A N 1
ATOM 789 C CA . ILE A 1 97 ? -31.182 -7.301 40.999 1.00 80.62 97 ILE A CA 1
ATOM 790 C C . ILE A 1 97 ? -32.042 -8.568 41.089 1.00 80.62 97 ILE A C 1
ATOM 792 O O . ILE A 1 97 ? -31.564 -9.660 41.397 1.00 80.62 97 ILE A O 1
ATOM 796 N N . LYS A 1 98 ? -33.339 -8.421 40.806 1.00 83.62 98 LYS A N 1
ATOM 797 C CA . LYS A 1 98 ? -34.387 -9.422 41.069 1.00 83.62 98 LYS A CA 1
ATOM 798 C C . LYS A 1 98 ? -34.588 -10.432 39.936 1.00 83.62 98 LYS A C 1
ATOM 800 O O . LYS A 1 98 ? -35.712 -10.641 39.485 1.00 83.62 98 LYS A O 1
ATOM 805 N N . LYS A 1 99 ? -33.506 -11.046 39.454 1.00 77.25 99 LYS A N 1
ATOM 806 C CA . LYS A 1 99 ? -33.588 -12.022 38.355 1.00 77.25 99 LYS A CA 1
ATOM 807 C C . LYS A 1 99 ? -33.434 -13.463 38.825 1.00 77.25 99 LYS A C 1
ATOM 809 O O . LYS A 1 99 ? -34.409 -14.208 38.897 1.00 77.25 99 LYS A O 1
ATOM 814 N N . PHE A 1 100 ? -32.208 -13.835 39.174 1.00 79.25 100 PHE A N 1
ATOM 815 C CA . PHE A 1 100 ? -31.850 -15.172 39.626 1.00 79.25 100 PHE A CA 1
ATOM 816 C C . PHE A 1 100 ? -31.037 -15.090 40.910 1.00 79.25 100 PHE A C 1
ATOM 818 O O . PHE A 1 100 ? -30.315 -14.124 41.151 1.00 79.25 100 PHE A O 1
ATOM 825 N N . VAL A 1 101 ? -31.140 -16.146 41.701 1.00 86.19 101 VAL A N 1
ATOM 826 C CA . VAL A 1 101 ? -30.461 -16.318 42.978 1.00 86.19 101 VAL A CA 1
ATOM 827 C C . VAL A 1 101 ? -29.666 -17.606 42.897 1.00 86.19 101 VAL A C 1
ATOM 829 O O . VAL A 1 101 ? -30.153 -18.618 42.385 1.00 86.19 101 VAL A O 1
ATOM 832 N N . LYS A 1 102 ? -28.429 -17.580 43.385 1.00 89.50 102 LYS A N 1
ATOM 833 C CA . LYS A 1 102 ? -27.650 -18.808 43.554 1.00 89.50 102 LYS A CA 1
ATOM 834 C C . LYS A 1 102 ? -27.880 -19.320 44.964 1.00 89.50 102 LYS A C 1
ATOM 836 O O . LYS A 1 102 ? -27.628 -18.586 45.915 1.00 89.50 102 LYS A O 1
ATOM 841 N N . LYS A 1 103 ? -28.375 -20.549 45.083 1.00 90.94 103 LYS A N 1
ATOM 842 C CA . LYS A 1 103 ? -28.586 -21.222 46.362 1.00 90.94 103 LYS A CA 1
ATOM 843 C C . LYS A 1 103 ? -27.532 -22.302 46.539 1.00 90.94 103 LYS A C 1
ATOM 845 O O . LYS A 1 103 ? -27.289 -23.078 45.616 1.00 90.94 103 LYS A O 1
ATOM 850 N N . ILE A 1 104 ? -26.931 -22.362 47.722 1.00 89.06 104 ILE A N 1
ATOM 851 C CA . ILE A 1 104 ? -26.080 -23.481 48.126 1.00 89.06 104 ILE A CA 1
ATOM 852 C C . ILE A 1 104 ? -26.696 -24.134 49.356 1.00 89.06 104 ILE A C 1
ATOM 854 O O . ILE A 1 104 ? -26.963 -23.434 50.327 1.00 89.06 104 ILE A O 1
ATOM 858 N N . LYS A 1 105 ? -26.924 -25.451 49.325 1.00 89.00 105 LYS A N 1
ATOM 859 C CA . LYS A 1 105 ? -27.485 -26.227 50.440 1.00 89.00 105 LYS A CA 1
ATOM 860 C C . LYS A 1 105 ? -26.634 -27.467 50.726 1.00 89.00 105 LYS A C 1
ATOM 862 O O . LYS A 1 105 ? -26.492 -28.342 49.878 1.00 89.00 105 LYS A O 1
ATOM 867 N N . LYS A 1 106 ? -26.073 -27.532 51.932 1.00 85.81 106 LYS A N 1
ATOM 868 C CA . LYS A 1 106 ? -25.330 -28.664 52.520 1.00 85.81 106 LYS A CA 1
ATOM 869 C C . LYS A 1 106 ? -25.979 -29.017 53.869 1.00 85.81 106 LYS A C 1
ATOM 871 O O . LYS A 1 106 ? -26.786 -28.234 54.361 1.00 85.81 106 LYS A O 1
ATOM 876 N N . GLU A 1 107 ? -25.612 -30.142 54.489 1.00 80.75 107 GLU A N 1
ATOM 877 C CA . GLU A 1 107 ? -26.267 -30.674 55.708 1.00 80.75 107 GLU A CA 1
ATOM 878 C C . GLU A 1 107 ? -26.591 -29.618 56.783 1.00 80.75 107 GLU A C 1
ATOM 880 O O . GLU A 1 107 ? -27.722 -29.564 57.250 1.00 80.75 107 GLU A O 1
ATOM 885 N N . ASN A 1 108 ? -25.642 -28.731 57.113 1.00 85.62 108 ASN A N 1
ATOM 886 C CA . ASN A 1 108 ? -25.810 -27.676 58.127 1.00 85.62 108 ASN A CA 1
ATOM 887 C C . ASN A 1 108 ? -25.549 -26.257 57.590 1.00 85.62 108 ASN A C 1
ATOM 889 O O . ASN A 1 108 ? -25.145 -25.363 58.345 1.00 85.62 108 ASN A O 1
ATOM 893 N N . TYR A 1 109 ? -25.708 -26.054 56.280 1.00 88.62 109 TYR A N 1
ATOM 894 C CA . TYR A 1 109 ? -25.394 -24.789 55.622 1.00 88.62 109 TYR A CA 1
ATOM 895 C C . TYR A 1 109 ? -26.363 -24.482 54.482 1.00 88.62 109 TYR A C 1
ATOM 897 O O . TYR A 1 109 ? -26.456 -25.262 53.535 1.00 88.62 109 TYR A O 1
ATOM 905 N N . THR A 1 110 ? -26.983 -23.306 54.521 1.00 92.38 110 THR A N 1
ATOM 906 C CA . THR A 1 110 ? -27.751 -22.759 53.397 1.00 92.38 110 THR A CA 1
ATOM 907 C C . THR A 1 110 ? -27.291 -21.335 53.108 1.00 92.38 110 THR A C 1
ATOM 909 O O . THR A 1 110 ? -27.224 -20.522 54.030 1.00 92.38 110 THR A O 1
ATOM 912 N N . SER A 1 111 ? -27.022 -20.995 51.847 1.00 92.69 111 SER A N 1
ATOM 913 C CA . SER A 1 111 ? -26.788 -19.610 51.425 1.00 92.69 111 SER A CA 1
ATOM 914 C C . SER A 1 111 ? -27.546 -19.233 50.167 1.00 92.69 111 SER A C 1
ATOM 916 O O . SER A 1 111 ? -27.845 -20.076 49.323 1.00 92.69 111 SER A O 1
ATOM 918 N N . TYR A 1 112 ? -27.846 -17.941 50.072 1.00 93.19 112 TYR A N 1
ATOM 919 C CA . TYR A 1 112 ? -28.467 -17.295 48.929 1.00 93.19 112 TYR A CA 1
ATOM 920 C C . TYR A 1 112 ? -27.597 -16.111 48.513 1.00 93.19 112 TYR A C 1
ATOM 922 O O . TYR A 1 112 ? -27.375 -15.189 49.305 1.00 93.19 112 TYR A O 1
ATOM 930 N N . THR A 1 113 ? -27.118 -16.132 47.274 1.00 93.12 113 THR A N 1
ATOM 931 C CA . THR A 1 113 ? -26.301 -15.061 46.701 1.00 93.12 113 THR A CA 1
ATOM 932 C C . THR A 1 113 ? -27.103 -14.292 45.657 1.00 93.12 113 THR A C 1
ATOM 934 O O . THR A 1 113 ? -27.671 -14.880 44.731 1.00 93.12 113 THR A O 1
ATOM 937 N N . PHE A 1 114 ? -27.125 -12.968 45.802 1.00 90.31 114 PHE A N 1
ATOM 938 C CA . PHE A 1 114 ? -27.873 -12.024 44.979 1.00 90.31 114 PHE A CA 1
ATOM 939 C C . PHE A 1 114 ? -26.934 -10.998 44.364 1.00 90.31 114 PHE A C 1
ATOM 941 O O . PHE A 1 114 ? -26.082 -10.444 45.052 1.00 90.31 114 PHE A O 1
ATOM 948 N N . LEU A 1 115 ? -27.135 -10.670 43.095 1.00 87.00 115 LEU A N 1
ATOM 949 C CA . LEU A 1 115 ? -26.435 -9.555 42.470 1.00 87.00 115 LEU A CA 1
ATOM 950 C C . LEU A 1 115 ? -26.970 -8.213 42.988 1.00 87.00 115 LEU A C 1
ATOM 952 O O . LEU A 1 115 ? -28.183 -8.050 43.139 1.00 87.00 115 LEU A O 1
ATOM 956 N N . ILE A 1 116 ? -26.077 -7.249 43.231 1.00 82.06 116 ILE A N 1
ATOM 957 C CA . ILE A 1 116 ? -26.448 -5.891 43.650 1.00 82.06 116 ILE A CA 1
ATOM 958 C C . ILE A 1 116 ? -25.852 -4.827 42.723 1.00 82.06 116 ILE A C 1
ATOM 960 O O . ILE A 1 116 ? -24.804 -5.037 42.117 1.00 82.06 116 ILE A O 1
ATOM 964 N N . LYS A 1 117 ? -26.515 -3.669 42.632 1.00 76.38 117 LYS A N 1
ATOM 965 C CA . LYS A 1 117 ? -26.042 -2.470 41.916 1.00 76.38 117 LYS A CA 1
ATOM 966 C C . LYS A 1 117 ? -26.043 -1.242 42.831 1.00 76.38 117 LYS A C 1
ATOM 968 O O . LYS A 1 117 ? -26.834 -1.174 43.771 1.00 76.38 117 LYS A O 1
ATOM 973 N N . ARG A 1 118 ? -25.177 -0.264 42.548 1.00 73.50 118 ARG A N 1
ATOM 974 C CA . ARG A 1 118 ? -25.061 1.015 43.277 1.00 73.50 118 ARG A CA 1
ATOM 975 C C . ARG A 1 118 ? -25.228 2.192 42.313 1.00 73.50 118 ARG A C 1
ATOM 977 O O . ARG A 1 118 ? -24.815 2.089 41.165 1.00 73.50 118 ARG A O 1
ATOM 984 N N . ASP A 1 119 ? -25.774 3.314 42.790 1.00 53.91 119 ASP A N 1
ATOM 985 C CA . ASP A 1 119 ? -26.098 4.507 41.973 1.00 53.91 119 ASP A CA 1
ATOM 986 C C . ASP A 1 119 ? -24.881 5.173 41.301 1.00 53.91 119 ASP A C 1
ATOM 988 O O . ASP A 1 119 ? -25.029 5.930 40.345 1.00 53.91 119 ASP A O 1
ATOM 992 N N . LYS A 1 120 ? -23.667 4.910 41.794 1.00 52.41 120 LYS A N 1
ATOM 993 C CA . LYS A 1 120 ? -22.412 5.300 41.148 1.00 52.41 120 LYS A CA 1
ATOM 994 C C . LYS A 1 120 ? -21.723 4.012 40.707 1.00 52.41 120 LYS A C 1
ATOM 996 O O . LYS A 1 120 ? -21.292 3.241 41.558 1.00 52.41 120 LYS A O 1
ATOM 1001 N N . ASN A 1 121 ? -21.640 3.755 39.405 1.00 45.59 121 ASN A N 1
ATOM 1002 C CA . ASN A 1 121 ? -20.815 2.674 38.861 1.00 45.59 121 ASN A CA 1
ATOM 1003 C C . ASN A 1 121 ? -19.334 3.027 39.088 1.00 45.59 121 ASN A C 1
ATOM 1005 O O . ASN A 1 121 ? -18.736 3.718 38.274 1.00 45.59 121 ASN A O 1
ATOM 1009 N N . ILE A 1 122 ? -18.759 2.606 40.220 1.00 43.72 122 ILE A N 1
ATOM 1010 C CA . ILE A 1 122 ? -17.344 2.861 40.583 1.00 43.72 122 ILE A CA 1
ATOM 1011 C C . ILE A 1 122 ? -16.443 1.657 40.245 1.00 43.72 122 ILE A C 1
ATOM 1013 O O . ILE A 1 122 ? -15.284 1.605 40.646 1.00 43.72 122 ILE A O 1
ATOM 1017 N N . TYR A 1 123 ? -16.964 0.650 39.544 1.00 46.53 123 TYR A N 1
ATOM 1018 C CA . TYR A 1 123 ? -16.271 -0.621 39.358 1.00 46.53 123 TYR A CA 1
ATOM 1019 C C . TYR A 1 123 ? -15.875 -0.851 37.899 1.00 46.53 123 TYR A C 1
ATOM 1021 O O . TYR A 1 123 ? -16.671 -0.648 36.987 1.00 46.53 123 TYR A O 1
ATOM 1029 N N . GLN A 1 124 ? -14.613 -1.254 37.710 1.00 46.03 124 GLN A N 1
ATOM 1030 C CA . GLN A 1 124 ? -14.031 -1.694 36.438 1.00 46.03 124 GLN A CA 1
ATOM 1031 C C . GLN A 1 124 ? -14.859 -2.854 35.845 1.00 46.03 124 GLN A C 1
ATOM 1033 O O . GLN A 1 124 ? -15.467 -3.609 36.600 1.00 46.03 124 GLN A O 1
ATOM 1038 N N . ASN A 1 125 ? -14.867 -3.022 34.515 1.00 53.12 125 ASN A N 1
ATOM 1039 C CA . ASN A 1 125 ? -15.810 -3.853 33.727 1.00 53.12 125 ASN A CA 1
ATOM 1040 C C . ASN A 1 125 ? -15.851 -5.383 33.996 1.00 53.12 125 ASN A C 1
ATOM 1042 O O . ASN A 1 125 ? -16.447 -6.134 33.228 1.00 53.12 125 ASN A O 1
ATOM 1046 N N . SER A 1 126 ? -15.280 -5.873 35.089 1.00 62.78 126 SER A N 1
ATOM 1047 C CA . SER A 1 126 ? -15.398 -7.261 35.562 1.00 62.78 126 SER A CA 1
ATOM 1048 C C . SER A 1 126 ? -15.618 -7.364 37.072 1.00 62.78 126 SER A C 1
ATOM 1050 O O . SER A 1 126 ? -15.787 -8.463 37.598 1.00 62.78 126 SER A O 1
ATOM 1052 N N . VAL A 1 127 ? -15.622 -6.226 37.767 1.00 73.38 127 VAL A N 1
ATOM 1053 C CA . VAL A 1 127 ? -15.765 -6.128 39.211 1.00 73.38 127 VAL A CA 1
ATOM 1054 C C . VAL A 1 127 ? -17.238 -5.965 39.547 1.00 73.38 127 VAL A C 1
ATOM 1056 O O . VAL A 1 127 ? -17.907 -5.050 39.070 1.00 73.38 127 VAL A O 1
ATOM 1059 N N . PHE A 1 128 ? -17.755 -6.852 40.383 1.00 80.69 128 PHE A N 1
ATOM 1060 C CA . PHE A 1 128 ? -19.160 -6.843 40.770 1.00 80.69 128 PHE A CA 1
ATOM 1061 C C . PHE A 1 128 ? -19.309 -7.203 42.239 1.00 80.69 128 PHE A C 1
ATOM 1063 O O . PHE A 1 128 ? -18.439 -7.824 42.854 1.00 80.69 128 PHE A O 1
ATOM 1070 N N . GLU A 1 129 ? -20.442 -6.806 42.799 1.00 84.81 129 GLU A N 1
ATOM 1071 C CA . GLU A 1 129 ? -20.783 -7.096 44.178 1.00 84.81 129 GLU A CA 1
ATOM 1072 C C . GLU A 1 129 ? -21.989 -8.019 44.245 1.00 84.81 129 GLU A C 1
ATOM 1074 O O . GLU A 1 129 ? -22.937 -7.917 43.459 1.00 84.81 129 GLU A O 1
ATOM 1079 N N . ASN A 1 130 ? -21.978 -8.918 45.219 1.00 90.44 130 ASN A N 1
ATOM 1080 C CA . ASN A 1 130 ? -23.148 -9.696 45.572 1.00 90.44 130 ASN A CA 1
ATOM 1081 C C . ASN A 1 130 ? -23.489 -9.521 47.049 1.00 90.44 130 ASN A C 1
ATOM 1083 O O . ASN A 1 130 ? -22.606 -9.445 47.900 1.00 90.44 130 ASN A O 1
ATOM 1087 N N . LEU A 1 131 ? -24.783 -9.525 47.347 1.00 90.69 131 LEU A N 1
ATOM 1088 C CA . LEU A 1 131 ? -25.315 -9.736 48.682 1.00 90.69 131 LEU A CA 1
ATOM 1089 C C . LEU A 1 131 ? -25.389 -11.242 48.938 1.00 90.69 131 LEU A C 1
ATOM 1091 O O . LEU A 1 131 ? -26.055 -11.959 48.195 1.00 90.69 131 LEU A O 1
ATOM 1095 N N . VAL A 1 132 ? -24.738 -11.714 49.995 1.00 91.25 132 VAL A N 1
ATOM 1096 C CA . VAL A 1 132 ? -24.843 -13.094 50.475 1.00 91.25 132 VAL A CA 1
ATOM 1097 C C . VAL A 1 132 ? -25.627 -13.090 51.775 1.00 91.25 132 VAL A C 1
ATOM 1099 O O . VAL A 1 132 ? -25.324 -12.313 52.683 1.00 91.25 132 VAL A O 1
ATOM 1102 N N . VAL A 1 133 ? -26.619 -13.971 51.872 1.00 90.56 133 VAL A N 1
ATOM 1103 C CA . VAL A 1 133 ? -27.346 -14.246 53.114 1.00 90.56 133 VAL A CA 1
ATOM 1104 C C . VAL A 1 133 ? -27.242 -15.738 53.409 1.00 90.56 133 VAL A C 1
ATOM 1106 O O . VAL A 1 133 ? -27.574 -16.557 52.554 1.00 90.56 133 VAL A O 1
ATOM 1109 N N . GLU A 1 134 ? -26.747 -16.103 54.591 1.00 90.06 134 GLU A N 1
ATOM 1110 C CA . GLU A 1 134 ? -26.432 -17.492 54.941 1.00 90.06 134 GLU A CA 1
ATOM 1111 C C . GLU A 1 134 ? -26.922 -17.903 56.336 1.00 90.06 134 GLU A C 1
ATOM 1113 O O . GLU A 1 134 ? -27.008 -17.077 57.246 1.00 90.06 134 GLU A O 1
ATOM 1118 N N . LYS A 1 135 ? -27.190 -19.205 56.506 1.00 89.88 135 LYS A N 1
ATOM 1119 C CA . LYS A 1 135 ? -27.457 -19.905 57.771 1.00 89.88 135 LYS A CA 1
ATOM 1120 C C . LYS A 1 135 ? -26.475 -21.067 57.904 1.00 89.88 135 LYS A C 1
ATOM 1122 O O . LYS A 1 135 ? -26.480 -21.970 57.072 1.00 89.88 135 LYS A O 1
ATOM 1127 N N . LYS A 1 136 ? -25.648 -21.060 58.953 1.00 86.75 136 LYS A N 1
ATOM 1128 C CA . LYS A 1 136 ? -24.666 -22.111 59.269 1.00 86.75 136 LYS A CA 1
ATOM 1129 C C . LYS A 1 136 ? -24.778 -22.514 60.733 1.00 86.75 136 LYS A C 1
ATOM 1131 O O . LYS A 1 136 ? -24.590 -21.661 61.597 1.00 86.75 136 LYS A O 1
ATOM 1136 N N . ASN A 1 137 ? -25.037 -23.789 61.032 1.00 85.44 137 ASN A N 1
ATOM 1137 C CA . ASN A 1 137 ? -25.217 -24.278 62.413 1.00 85.44 137 ASN A CA 1
ATOM 1138 C C . ASN A 1 137 ? -26.169 -23.371 63.232 1.00 85.44 137 ASN A C 1
ATOM 1140 O O . ASN A 1 137 ? -25.822 -22.919 64.323 1.00 85.44 137 ASN A O 1
ATOM 1144 N N . ASN A 1 138 ? -27.322 -23.014 62.650 1.00 80.25 138 ASN A N 1
ATOM 1145 C CA . ASN A 1 138 ? -28.314 -22.064 63.188 1.00 80.25 138 ASN A CA 1
ATOM 1146 C C . ASN A 1 138 ? -27.847 -20.611 63.404 1.00 80.25 138 ASN A C 1
ATOM 1148 O O . ASN A 1 138 ? -28.626 -19.789 63.881 1.00 80.25 138 ASN A O 1
ATOM 1152 N N . LYS A 1 139 ? -26.624 -20.244 63.009 1.00 83.62 139 LYS A N 1
ATOM 1153 C CA . LYS A 1 139 ? -26.162 -18.850 62.992 1.00 83.62 139 LYS A CA 1
ATOM 1154 C C . LYS A 1 139 ? -26.428 -18.231 61.626 1.00 83.62 139 LYS A C 1
ATOM 1156 O O . LYS A 1 139 ? -25.995 -18.775 60.612 1.00 83.62 139 LYS A O 1
ATOM 1161 N N . ILE A 1 140 ? -27.112 -17.091 61.614 1.00 85.06 140 ILE A N 1
ATOM 1162 C CA . ILE A 1 140 ? -27.474 -16.365 60.393 1.00 85.06 140 ILE A CA 1
ATOM 1163 C C . ILE A 1 140 ? -26.564 -15.149 60.229 1.00 85.06 140 ILE A C 1
ATOM 1165 O O . ILE A 1 140 ? -26.293 -14.437 61.196 1.00 85.06 140 ILE A O 1
ATOM 1169 N N . LYS A 1 141 ? -26.073 -14.925 59.008 1.00 83.75 141 LYS A N 1
ATOM 1170 C CA . LYS A 1 141 ? -25.209 -13.791 58.657 1.00 83.75 141 LYS A CA 1
ATOM 1171 C C . LYS A 1 141 ? -25.578 -13.236 57.282 1.00 83.75 141 LYS A C 1
ATOM 1173 O O . LYS A 1 141 ? -26.058 -13.968 56.419 1.00 83.75 141 LYS A O 1
ATOM 1178 N N . ALA A 1 142 ? -25.315 -11.947 57.075 1.00 86.12 142 ALA A N 1
ATOM 1179 C CA . ALA A 1 142 ? -25.396 -11.302 55.770 1.00 86.12 142 ALA A CA 1
ATOM 1180 C C . ALA A 1 142 ? -24.190 -10.393 55.533 1.00 86.12 142 ALA A C 1
ATOM 1182 O O . ALA A 1 142 ? -23.728 -9.700 56.445 1.00 86.12 142 ALA A O 1
ATOM 1183 N N . PHE A 1 143 ? -23.688 -10.382 54.305 1.00 86.75 143 PHE A N 1
ATOM 1184 C CA . PHE A 1 143 ? -22.551 -9.557 53.915 1.00 86.75 143 PHE A CA 1
ATOM 1185 C C . PHE A 1 143 ? -22.576 -9.243 52.419 1.00 86.75 143 PHE A C 1
ATOM 1187 O O . PHE A 1 143 ? -23.197 -9.949 51.626 1.00 86.75 143 PHE A O 1
ATOM 1194 N N . ILE A 1 144 ? -21.889 -8.169 52.042 1.00 86.25 144 ILE A N 1
ATOM 1195 C CA . ILE A 1 144 ? -21.570 -7.846 50.655 1.00 86.25 144 ILE A CA 1
ATOM 1196 C C . ILE A 1 144 ? -20.193 -8.419 50.357 1.00 86.25 144 ILE A C 1
ATOM 1198 O O . ILE A 1 144 ? -19.246 -8.201 51.111 1.00 86.25 144 ILE A O 1
ATOM 1202 N N . ILE A 1 145 ? -20.079 -9.134 49.248 1.00 86.75 145 ILE A N 1
ATOM 1203 C CA . ILE A 1 145 ? -18.809 -9.598 48.706 1.00 86.75 145 ILE A CA 1
ATOM 1204 C C . ILE A 1 145 ? -18.553 -8.916 47.366 1.00 86.75 145 ILE A C 1
ATOM 1206 O O . ILE A 1 145 ? -19.418 -8.920 46.491 1.00 86.75 145 ILE A O 1
ATOM 1210 N N . LYS A 1 146 ? -17.368 -8.329 47.214 1.00 84.94 146 LYS A N 1
ATOM 1211 C CA . LYS A 1 146 ? -16.840 -7.801 45.958 1.00 84.94 146 LYS A CA 1
ATOM 1212 C C . LYS A 1 146 ? -15.928 -8.844 45.334 1.00 84.94 146 LYS A C 1
ATOM 1214 O O . LYS A 1 146 ? -15.008 -9.337 45.990 1.00 84.94 146 LYS A O 1
ATOM 1219 N N . TYR A 1 147 ? -16.189 -9.145 44.071 1.00 85.38 147 TYR A N 1
ATOM 1220 C CA . TYR A 1 147 ? -15.362 -10.006 43.243 1.00 85.38 147 TYR A CA 1
ATOM 1221 C C . TYR A 1 147 ? -14.555 -9.142 42.281 1.00 85.38 147 TYR A C 1
ATOM 1223 O O . TYR A 1 147 ? -15.122 -8.300 41.588 1.00 85.38 147 TYR A O 1
ATOM 1231 N N . GLU A 1 148 ? -13.250 -9.385 42.214 1.00 81.56 148 GLU A N 1
ATOM 1232 C CA . GLU A 1 148 ? -12.334 -8.841 41.208 1.00 81.56 148 GLU A CA 1
ATOM 1233 C C . GLU A 1 148 ? -11.687 -10.034 40.474 1.00 81.56 148 GLU A C 1
ATOM 1235 O O . GLU A 1 148 ? -10.615 -10.495 40.877 1.00 81.56 148 GLU A O 1
ATOM 1240 N N . PRO A 1 149 ? -12.373 -10.627 39.475 1.00 78.00 149 PRO A N 1
ATOM 1241 C CA . PRO A 1 149 ? -11.939 -11.867 38.827 1.00 78.00 149 PRO A CA 1
ATOM 1242 C C . PRO A 1 149 ? -10.635 -11.695 38.034 1.00 78.00 149 PRO A C 1
ATOM 1244 O O . PRO A 1 149 ? -10.415 -10.650 37.423 1.00 78.00 149 PRO A O 1
ATOM 1247 N N . SER A 1 150 ? -9.803 -12.740 37.976 1.00 71.56 150 SER A N 1
ATOM 1248 C CA . SER A 1 150 ? -8.658 -12.797 37.060 1.00 71.56 150 SER A CA 1
ATOM 1249 C C . SER A 1 150 ? -9.108 -13.078 35.622 1.00 71.56 150 SER A C 1
ATOM 1251 O O . SER A 1 150 ? -10.175 -13.651 35.386 1.00 71.56 150 SER A O 1
ATOM 1253 N N . LEU A 1 151 ? -8.268 -12.717 34.647 1.00 62.25 151 LEU A N 1
ATOM 1254 C CA . LEU A 1 151 ? -8.528 -12.983 33.226 1.00 62.25 151 LEU A CA 1
ATOM 1255 C C . LEU A 1 151 ? -8.733 -14.479 32.940 1.00 62.25 151 LEU A C 1
ATOM 1257 O O . LEU A 1 151 ? -9.630 -14.842 32.188 1.00 62.25 151 LEU A O 1
ATOM 1261 N N . GLU A 1 152 ? -7.964 -15.351 33.593 1.00 67.44 152 GLU A N 1
ATOM 1262 C CA . GLU A 1 152 ? -8.079 -16.811 33.458 1.00 67.44 152 GLU A CA 1
ATOM 1263 C C . GLU A 1 152 ? -9.485 -17.314 33.811 1.00 67.44 152 GLU A C 1
ATOM 1265 O O . GLU A 1 152 ? -10.072 -18.105 33.070 1.00 67.44 152 GLU A O 1
ATOM 1270 N N . TYR A 1 153 ? -10.059 -16.802 34.905 1.00 70.12 153 TYR A N 1
ATOM 1271 C CA . TYR A 1 153 ? -11.425 -17.131 35.302 1.00 70.12 153 TYR A CA 1
ATOM 1272 C C . TYR A 1 153 ? -12.457 -16.596 34.305 1.00 70.12 153 TYR A C 1
ATOM 1274 O O . TYR A 1 153 ? -13.434 -17.277 33.987 1.00 70.12 153 TYR A O 1
ATOM 1282 N N . LEU A 1 154 ? -12.241 -15.379 33.792 1.00 64.88 154 LEU A N 1
ATOM 1283 C CA . LEU A 1 154 ? -13.111 -14.775 32.780 1.00 64.88 154 LEU A CA 1
ATOM 1284 C C . LEU A 1 154 ? -13.067 -15.537 31.445 1.00 64.88 154 LEU A C 1
ATOM 1286 O O . LEU A 1 154 ? -14.039 -15.491 30.696 1.00 64.88 154 LEU A O 1
ATOM 1290 N N . HIS A 1 155 ? -11.977 -16.254 31.157 1.00 60.47 155 HIS A N 1
ATOM 1291 C CA . HIS A 1 155 ? -11.802 -17.042 29.934 1.00 60.47 155 HIS A CA 1
ATOM 1292 C C . HIS A 1 155 ? -12.280 -18.497 30.064 1.00 60.47 155 HIS A C 1
ATOM 1294 O O . HIS A 1 155 ? -12.555 -19.139 29.052 1.00 60.47 155 HIS A O 1
ATOM 1300 N N . SER A 1 156 ? -12.401 -19.043 31.281 1.00 63.56 156 SER A N 1
ATOM 1301 C CA . SER A 1 156 ? -12.839 -20.428 31.487 1.00 63.56 156 SER A CA 1
ATOM 1302 C C . SER A 1 156 ? -13.568 -20.633 32.816 1.00 63.56 156 SER A C 1
ATOM 1304 O O . SER A 1 156 ? -12.957 -20.744 33.877 1.00 63.56 156 SER A O 1
ATOM 1306 N N . LYS A 1 157 ? -14.892 -20.844 32.759 1.00 59.22 157 LYS A N 1
ATOM 1307 C CA . LYS A 1 157 ? -15.693 -21.243 33.940 1.00 59.22 157 LYS A CA 1
ATOM 1308 C C . LYS A 1 157 ? -15.558 -22.723 34.321 1.00 59.22 157 LYS A C 1
ATOM 1310 O O . LYS A 1 157 ? -16.242 -23.202 35.220 1.00 59.22 157 LYS A O 1
ATOM 1315 N N . ASN A 1 158 ? -14.665 -23.456 33.656 1.00 68.38 158 ASN A N 1
ATOM 1316 C CA . ASN A 1 158 ? -14.233 -24.779 34.106 1.00 68.38 158 ASN A CA 1
ATOM 1317 C C . ASN A 1 158 ? -13.080 -24.706 35.114 1.00 68.38 158 ASN A C 1
ATOM 1319 O O . ASN A 1 158 ? -12.657 -25.740 35.633 1.00 68.38 158 ASN A O 1
ATOM 1323 N N . LEU A 1 159 ? -12.571 -23.513 35.401 1.00 71.50 159 LEU A N 1
ATOM 1324 C CA . LEU A 1 159 ? -11.581 -23.300 36.440 1.00 71.50 159 LEU A CA 1
ATOM 1325 C C . LEU A 1 159 ? -12.259 -22.839 37.738 1.00 71.50 159 LEU A C 1
ATOM 1327 O O . LEU A 1 159 ? -13.347 -22.253 37.702 1.00 71.50 159 LEU A O 1
ATOM 1331 N N . PRO A 1 160 ? -11.656 -23.136 38.901 1.00 78.62 160 PRO A N 1
ATOM 1332 C CA . PRO A 1 160 ? -12.077 -22.528 40.157 1.00 78.62 160 PRO A CA 1
ATOM 1333 C C . PRO A 1 160 ? -12.016 -20.997 40.064 1.00 78.62 160 PRO A C 1
ATOM 1335 O O . PRO A 1 160 ? -11.255 -20.454 39.267 1.00 78.62 160 PRO A O 1
ATOM 1338 N N . PHE A 1 161 ? -12.790 -20.292 40.898 1.00 82.56 161 PHE A N 1
ATOM 1339 C CA . PHE A 1 161 ? -12.690 -18.833 40.956 1.00 82.56 161 PHE A CA 1
ATOM 1340 C C . PHE A 1 161 ? -11.264 -18.398 41.299 1.00 82.56 161 PHE A C 1
ATOM 1342 O O . PHE A 1 161 ? -10.730 -18.795 42.337 1.00 82.56 161 PHE A O 1
ATOM 1349 N N . SER A 1 162 ? -10.684 -17.559 40.446 1.00 77.94 162 SER A N 1
ATOM 1350 C CA . SER A 1 162 ? -9.403 -16.894 40.654 1.00 77.94 162 SER A CA 1
ATOM 1351 C C . SER A 1 162 ? -9.604 -15.386 40.539 1.00 77.94 162 SER A C 1
ATOM 1353 O O . SER A 1 162 ? -10.318 -14.911 39.657 1.00 77.94 162 SER A O 1
ATOM 1355 N N . GLY A 1 163 ? -9.013 -14.631 41.462 1.00 78.00 163 GLY A N 1
ATOM 1356 C CA . GLY A 1 163 ? -9.228 -13.191 41.592 1.00 78.00 163 GLY A CA 1
ATOM 1357 C C . GLY A 1 163 ? -9.146 -12.723 43.043 1.00 78.00 163 GLY A C 1
ATOM 1358 O O . GLY A 1 163 ? -8.955 -13.528 43.958 1.00 78.00 163 GLY A O 1
ATOM 1359 N N . LYS A 1 164 ? -9.307 -11.417 43.259 1.00 81.56 164 LYS A N 1
ATOM 1360 C CA . LYS A 1 164 ? -9.349 -10.823 44.600 1.00 81.56 164 LYS A CA 1
ATOM 1361 C C . LYS A 1 164 ? -10.791 -10.799 45.116 1.00 81.56 164 LYS A C 1
ATOM 1363 O O . LYS A 1 164 ? -11.718 -10.431 44.396 1.00 81.56 164 LYS A O 1
ATOM 1368 N N . LEU A 1 165 ? -10.969 -11.189 46.378 1.00 83.81 165 LEU A N 1
ATOM 1369 C CA . LEU A 1 165 ? -12.236 -11.091 47.103 1.00 83.81 165 LEU A CA 1
ATOM 1370 C C . LEU A 1 165 ? -12.128 -10.036 48.201 1.00 83.81 165 LEU A C 1
ATOM 1372 O O . LEU A 1 165 ? -11.094 -9.899 48.856 1.00 83.81 165 LEU A O 1
ATOM 1376 N N . SER A 1 166 ? -13.201 -9.289 48.429 1.00 81.62 166 SER A N 1
ATOM 1377 C CA . SER A 1 166 ? -13.312 -8.370 49.566 1.00 81.62 166 SER A CA 1
ATOM 1378 C C . SER A 1 166 ? -14.702 -8.470 50.172 1.00 81.62 166 SER A C 1
ATOM 1380 O O . SER A 1 166 ? -15.684 -8.556 49.440 1.00 81.62 166 SER A O 1
ATOM 1382 N N . VAL A 1 167 ? -14.799 -8.488 51.504 1.00 82.69 167 VAL A N 1
ATOM 1383 C CA . VAL A 1 167 ? -16.078 -8.646 52.210 1.00 82.69 167 VAL A CA 1
ATOM 1384 C C . VAL A 1 167 ? -16.358 -7.480 53.140 1.00 82.69 167 VAL A C 1
ATOM 1386 O O . VAL A 1 167 ? -15.496 -7.045 53.897 1.00 82.69 167 VAL A O 1
ATOM 1389 N N . GLN A 1 168 ? -17.597 -7.004 53.101 1.00 80.19 168 GLN A N 1
ATOM 1390 C CA . GLN A 1 168 ? -18.128 -5.971 53.974 1.00 80.19 168 GLN A CA 1
ATOM 1391 C C . GLN A 1 168 ? -19.380 -6.504 54.671 1.00 80.19 168 GLN A C 1
ATOM 1393 O O . GLN A 1 168 ? -20.312 -6.987 54.027 1.00 80.19 168 GLN A O 1
ATOM 1398 N N . LYS A 1 169 ? -19.430 -6.405 56.000 1.00 75.62 169 LYS A N 1
ATOM 1399 C CA . LYS A 1 169 ? -20.629 -6.775 56.763 1.00 75.62 169 LYS A CA 1
ATOM 1400 C C . LYS A 1 169 ? -21.758 -5.779 56.515 1.00 75.62 169 LYS A C 1
ATOM 1402 O O . LYS A 1 169 ? -21.522 -4.583 56.354 1.00 75.62 169 LYS A O 1
ATOM 1407 N N . ILE A 1 170 ? -22.992 -6.269 56.532 1.00 71.50 170 ILE A N 1
ATOM 1408 C CA . ILE A 1 170 ? -24.170 -5.402 56.525 1.00 71.50 170 ILE A CA 1
ATOM 1409 C C . ILE A 1 170 ? -24.550 -5.135 57.972 1.00 71.50 170 ILE A C 1
ATOM 1411 O O . ILE A 1 170 ? -24.811 -6.066 58.729 1.00 71.50 170 ILE A O 1
ATOM 1415 N N . ASP A 1 171 ? -24.521 -3.858 58.346 1.00 60.53 171 ASP A N 1
ATOM 1416 C CA . ASP A 1 171 ? -24.717 -3.425 59.723 1.00 60.53 171 ASP A CA 1
ATOM 1417 C C . ASP A 1 171 ? -26.104 -3.832 60.240 1.00 60.53 171 ASP A C 1
ATOM 1419 O O . ASP A 1 171 ? -27.142 -3.496 59.651 1.00 60.53 171 ASP A O 1
ATOM 1423 N N . TYR A 1 172 ? -26.097 -4.585 61.335 1.00 52.88 172 TYR A N 1
ATOM 1424 C CA . TYR A 1 172 ? -27.265 -5.138 61.997 1.00 52.88 172 TYR A CA 1
ATOM 1425 C C . TYR A 1 172 ? -27.382 -4.420 63.339 1.00 52.88 172 TYR A C 1
ATOM 1427 O O . TYR A 1 172 ? -26.790 -4.848 64.317 1.00 52.88 172 TYR A O 1
ATOM 1435 N N . ASP A 1 173 ? -28.180 -3.352 63.368 1.00 41.88 173 ASP A N 1
ATOM 1436 C CA . ASP A 1 173 ? -28.466 -2.519 64.549 1.00 41.88 173 ASP A CA 1
ATOM 1437 C C . ASP A 1 173 ? -27.447 -1.402 64.892 1.00 41.88 173 ASP A C 1
ATOM 1439 O O . ASP A 1 173 ? -26.314 -1.689 65.269 1.00 41.88 173 ASP A O 1
ATOM 1443 N N . PRO A 1 174 ? -27.848 -0.112 64.859 1.00 39.19 174 PRO A N 1
ATOM 1444 C CA . PRO A 1 174 ? -27.015 1.003 65.323 1.00 39.19 174 PRO A CA 1
ATOM 1445 C C . PRO A 1 174 ? -26.691 0.980 66.827 1.00 39.19 174 PRO A C 1
ATOM 1447 O O . PRO A 1 174 ? -25.873 1.780 67.276 1.00 39.19 174 PRO A O 1
ATOM 1450 N N . SER A 1 175 ? -27.331 0.118 67.625 1.00 39.66 175 SER A N 1
ATOM 1451 C CA . SER A 1 175 ? -27.118 0.056 69.077 1.00 39.66 175 SER A CA 1
ATOM 1452 C C . SER A 1 175 ? -25.860 -0.714 69.504 1.00 39.66 175 SER A C 1
ATOM 1454 O O . SER A 1 175 ? -25.600 -0.833 70.699 1.00 39.66 175 SER A O 1
ATOM 1456 N N . PHE A 1 176 ? -25.062 -1.227 68.563 1.00 40.44 176 PHE A N 1
ATOM 1457 C CA . PHE A 1 176 ? -23.885 -2.060 68.835 1.00 40.44 176 PHE A CA 1
ATOM 1458 C C . PHE A 1 176 ? -22.566 -1.355 68.467 1.00 40.44 176 PHE A C 1
ATOM 1460 O O . PHE A 1 176 ? -21.702 -1.901 67.790 1.00 40.44 176 PHE A O 1
ATOM 1467 N N . LEU A 1 177 ? -22.383 -0.115 68.931 1.00 40.06 177 LEU A N 1
ATOM 1468 C CA . LEU A 1 177 ? -21.112 0.620 68.802 1.00 40.06 177 LEU A CA 1
ATOM 1469 C C . LEU A 1 177 ? -20.029 0.166 69.805 1.00 40.06 177 LEU A C 1
ATOM 1471 O O . LEU A 1 177 ? -18.996 0.820 69.948 1.00 40.06 177 LEU A O 1
ATOM 1475 N N . SER A 1 178 ? -20.209 -0.964 70.491 1.00 38.38 178 SER A N 1
ATOM 1476 C CA . SER A 1 178 ? -19.184 -1.546 71.358 1.00 38.38 178 SER A CA 1
ATOM 1477 C C . SER A 1 178 ? -18.374 -2.620 70.616 1.00 38.38 178 SER A C 1
ATOM 1479 O O . SER A 1 178 ? -18.753 -3.781 70.524 1.00 38.38 178 SER A O 1
ATOM 1481 N N . LYS A 1 179 ? -17.201 -2.204 70.113 1.00 42.31 179 LYS A N 1
ATOM 1482 C CA . LYS A 1 179 ? -16.064 -3.044 69.676 1.00 42.31 179 LYS A CA 1
ATOM 1483 C C . LYS A 1 179 ? -16.392 -4.142 68.642 1.00 42.31 179 LYS A C 1
ATOM 1485 O O . LYS A 1 179 ? -16.335 -5.332 68.943 1.00 42.31 179 LYS A O 1
ATOM 1490 N N . MET A 1 180 ? -16.609 -3.761 67.381 1.00 49.19 180 MET A N 1
ATOM 1491 C CA . MET A 1 180 ? -16.547 -4.720 66.266 1.00 49.19 180 MET A CA 1
ATOM 1492 C C . MET A 1 180 ? -15.088 -5.069 65.934 1.00 49.19 180 MET A C 1
ATOM 1494 O O . MET A 1 180 ? -14.343 -4.256 65.395 1.00 49.19 180 MET A O 1
ATOM 1498 N N . GLN A 1 181 ? -14.686 -6.294 66.267 1.00 55.16 181 GLN A N 1
ATOM 1499 C CA . GLN A 1 181 ? -13.381 -6.873 65.952 1.00 55.16 181 GLN A CA 1
ATOM 1500 C C . GLN A 1 181 ? -13.319 -7.295 64.470 1.00 55.16 181 GLN A C 1
ATOM 1502 O O . GLN A 1 181 ? -14.316 -7.763 63.914 1.00 55.16 181 GLN A O 1
ATOM 1507 N N . ARG A 1 182 ? -12.151 -7.140 63.824 1.00 65.06 182 ARG A N 1
ATOM 1508 C CA . ARG A 1 182 ? -11.899 -7.638 62.459 1.00 65.06 182 ARG A CA 1
ATOM 1509 C C . ARG A 1 182 ? -12.110 -9.152 62.441 1.00 65.06 182 ARG A C 1
ATOM 1511 O O . ARG A 1 182 ? -11.339 -9.891 63.047 1.00 65.06 182 ARG A O 1
ATOM 1518 N N . GLU A 1 183 ? -13.156 -9.610 61.763 1.00 69.31 183 GLU A N 1
ATOM 1519 C CA . GLU A 1 183 ? -13.408 -11.035 61.558 1.00 69.31 183 GLU A CA 1
ATOM 1520 C C . GLU A 1 183 ? -12.798 -11.466 60.227 1.00 69.31 183 GLU A C 1
ATOM 1522 O O . GLU A 1 183 ? -13.086 -10.882 59.183 1.00 69.31 183 GLU A O 1
ATOM 1527 N N . CYS A 1 184 ? -11.958 -12.495 60.270 1.00 76.69 184 CYS A N 1
ATOM 1528 C CA . CYS A 1 184 ? -11.388 -13.122 59.088 1.00 76.69 184 CYS A CA 1
ATOM 1529 C C . CYS A 1 184 ? -11.874 -14.567 58.990 1.00 76.69 184 CYS A C 1
ATOM 1531 O O . CYS A 1 184 ? -12.078 -15.239 60.004 1.00 76.69 184 CYS A O 1
ATOM 1533 N N . GLY A 1 185 ? -12.062 -15.053 57.770 1.00 79.38 185 GLY A N 1
ATOM 1534 C CA . GLY A 1 185 ? -12.516 -16.412 57.528 1.00 79.38 185 GLY A CA 1
ATOM 1535 C C . GLY A 1 185 ? -12.290 -16.850 56.090 1.00 79.38 185 GLY A C 1
ATOM 1536 O O . GLY A 1 185 ? -12.048 -16.040 55.197 1.00 79.38 185 GLY A O 1
ATOM 1537 N N . TRP A 1 186 ? -12.368 -18.159 55.875 1.00 81.38 186 TRP A N 1
ATOM 1538 C CA . TRP A 1 186 ? -12.320 -18.738 54.537 1.00 81.38 186 TRP A CA 1
ATOM 1539 C C . TRP A 1 186 ? -13.643 -18.518 53.803 1.00 81.38 186 TRP A C 1
ATOM 1541 O O . TRP A 1 186 ? -14.712 -18.747 54.360 1.00 81.38 186 TRP A O 1
ATOM 1551 N N . ILE A 1 187 ? -13.579 -18.113 52.543 1.00 82.56 187 ILE A N 1
ATOM 1552 C CA . ILE A 1 187 ? -14.736 -18.025 51.657 1.00 82.56 187 ILE A CA 1
ATOM 1553 C C . ILE A 1 187 ? -14.552 -19.040 50.548 1.00 82.56 187 ILE A C 1
ATOM 1555 O O . ILE A 1 187 ? -13.631 -18.917 49.742 1.00 82.56 187 ILE A O 1
ATOM 1559 N N . GLU A 1 188 ? -15.431 -20.037 50.509 1.00 88.06 188 GLU A N 1
ATOM 1560 C CA . GLU A 1 188 ? -15.502 -20.972 49.395 1.00 88.06 188 GLU A CA 1
ATOM 1561 C C . GLU A 1 188 ? -16.363 -20.379 48.278 1.00 88.06 188 GLU A C 1
ATOM 1563 O O . GLU A 1 188 ? -17.524 -20.032 48.502 1.00 88.06 188 GLU A O 1
ATOM 1568 N N . THR A 1 189 ? -15.814 -20.295 47.070 1.00 85.94 189 THR A N 1
ATOM 1569 C CA . THR A 1 189 ? -16.511 -19.780 45.890 1.00 85.94 189 THR A CA 1
ATOM 1570 C C . THR A 1 189 ? -16.790 -20.920 44.922 1.00 85.94 189 THR A C 1
ATOM 1572 O O . THR A 1 189 ? -15.879 -21.428 44.270 1.00 85.94 189 THR A O 1
ATOM 1575 N N . TYR A 1 190 ? -18.056 -21.322 44.819 1.00 85.81 190 TYR A N 1
ATOM 1576 C CA . TYR A 1 190 ? -18.507 -22.383 43.920 1.00 85.81 190 TYR A CA 1
ATOM 1577 C C . TYR A 1 190 ? -18.807 -21.790 42.544 1.00 85.81 190 TYR A C 1
ATOM 1579 O O . TYR A 1 190 ? -19.571 -20.837 42.412 1.00 85.81 190 TYR A O 1
ATOM 1587 N N . THR A 1 191 ? -18.203 -22.366 41.509 1.00 80.25 191 THR A N 1
ATOM 1588 C CA . THR A 1 191 ? -18.427 -22.026 40.103 1.00 80.25 191 THR A CA 1
ATOM 1589 C C . THR A 1 191 ? -18.976 -23.249 39.381 1.00 80.25 191 THR A C 1
ATOM 1591 O O . THR A 1 191 ? -18.402 -24.334 39.446 1.00 80.25 191 THR A O 1
ATOM 1594 N N . ARG A 1 192 ? -20.108 -23.092 38.691 1.00 76.44 192 ARG A N 1
ATOM 1595 C CA . ARG A 1 192 ? -20.699 -24.165 37.883 1.00 76.44 192 ARG A CA 1
ATOM 1596 C C . ARG A 1 192 ? -19.869 -24.384 36.616 1.00 76.44 192 ARG A C 1
ATOM 1598 O O . ARG A 1 192 ? -19.564 -23.415 35.924 1.00 76.44 192 ARG A O 1
ATOM 1605 N N . ARG A 1 193 ? -19.556 -25.645 36.303 1.00 72.69 193 ARG A N 1
ATOM 1606 C CA . ARG A 1 193 ? -18.933 -26.032 35.031 1.00 72.69 193 ARG A CA 1
ATOM 1607 C C . ARG A 1 193 ? -19.985 -26.030 33.931 1.00 72.69 193 ARG A C 1
ATOM 1609 O O . ARG A 1 193 ? -21.056 -26.608 34.112 1.00 72.69 193 ARG A O 1
ATOM 1616 N N . ASN A 1 194 ? -19.654 -25.450 32.785 1.00 65.69 194 ASN A N 1
ATOM 1617 C CA . ASN A 1 194 ? -20.544 -25.396 31.631 1.00 65.69 194 ASN A CA 1
ATOM 1618 C C . ASN A 1 194 ? -19.961 -26.192 30.466 1.00 65.69 194 ASN A C 1
ATOM 1620 O O . ASN A 1 194 ? -18.745 -26.203 30.262 1.00 65.69 194 ASN A O 1
ATOM 1624 N N . CYS A 1 195 ? -20.850 -26.809 29.692 1.00 62.66 195 CYS A N 1
ATOM 1625 C CA . CYS A 1 195 ? -20.498 -27.388 28.408 1.00 62.66 195 CYS A CA 1
ATOM 1626 C C . CYS A 1 195 ? -20.499 -26.296 27.342 1.00 62.66 195 CYS A C 1
ATOM 1628 O O . CYS A 1 195 ? -21.450 -25.525 27.246 1.00 62.66 195 CYS A O 1
ATOM 1630 N N . THR A 1 196 ? -19.462 -26.265 26.511 1.00 59.06 196 THR A N 1
ATOM 1631 C CA . THR A 1 196 ? -19.326 -25.313 25.395 1.00 59.06 196 THR A CA 1
ATOM 1632 C C . THR A 1 196 ? -20.424 -25.437 24.338 1.00 59.06 196 THR A C 1
ATOM 1634 O O . THR A 1 196 ? -20.660 -24.479 23.618 1.00 59.06 196 THR A O 1
ATOM 1637 N N . VAL A 1 197 ? -21.098 -26.588 24.251 1.00 53.38 197 VAL A N 1
ATOM 1638 C CA . VAL A 1 197 ? -22.117 -26.872 23.223 1.00 53.38 197 VAL A CA 1
ATOM 1639 C C . VAL A 1 197 ? -23.544 -26.826 23.783 1.00 53.38 197 VAL A C 1
ATOM 1641 O O . VAL A 1 197 ? -24.460 -26.374 23.109 1.00 53.38 197 VAL A O 1
ATOM 1644 N N . HIS A 1 198 ? -23.743 -27.265 25.029 1.00 48.94 198 HIS A N 1
ATOM 1645 C CA . HIS A 1 198 ? -25.076 -27.533 25.595 1.00 48.94 198 HIS A CA 1
ATOM 1646 C C . HIS A 1 198 ? -25.422 -26.665 26.816 1.00 48.94 198 HIS A C 1
ATOM 1648 O O . HIS A 1 198 ? -26.415 -26.907 27.506 1.00 48.94 198 HIS A O 1
ATOM 1654 N N . GLY A 1 199 ? -24.610 -25.653 27.132 1.00 56.41 199 GLY A N 1
ATOM 1655 C CA . GLY A 1 199 ? -24.916 -24.769 28.251 1.00 56.41 199 GLY A CA 1
ATOM 1656 C C . GLY A 1 199 ? -24.688 -25.418 29.613 1.00 56.41 199 GLY A C 1
ATOM 1657 O O . GLY A 1 199 ? -23.638 -25.994 29.911 1.00 56.41 199 GLY A O 1
ATOM 1658 N N . TYR A 1 200 ? -25.691 -25.280 30.476 1.00 52.47 200 TYR A N 1
ATOM 1659 C CA . TYR A 1 200 ? -25.643 -25.667 31.887 1.00 52.47 200 TYR A CA 1
ATOM 1660 C C . TYR A 1 200 ? -25.651 -27.183 32.139 1.00 52.47 200 TYR A C 1
ATOM 1662 O O . TYR A 1 200 ? -25.451 -27.605 33.284 1.00 52.47 200 TYR A O 1
ATOM 1670 N N . ASN A 1 201 ? -25.876 -27.987 31.099 1.00 54.09 201 ASN A N 1
ATOM 1671 C CA . ASN A 1 201 ? -25.999 -29.437 31.167 1.00 54.09 201 ASN A CA 1
ATOM 1672 C C . ASN A 1 201 ? -24.949 -30.063 30.240 1.00 54.09 201 ASN A C 1
ATOM 1674 O O . ASN A 1 201 ? -24.802 -29.646 29.099 1.00 54.09 201 ASN A O 1
ATOM 1678 N N . GLY A 1 202 ? -24.175 -31.028 30.738 1.00 58.75 202 GLY A N 1
ATOM 1679 C CA . GLY A 1 202 ? -23.082 -31.606 29.944 1.00 58.75 202 GLY A CA 1
ATOM 1680 C C . GLY A 1 202 ? -22.207 -32.635 30.646 1.00 58.75 202 GLY A C 1
ATOM 1681 O O . GLY A 1 202 ? -21.484 -33.365 29.980 1.00 58.75 202 GLY A O 1
ATOM 1682 N N . VAL A 1 203 ? -22.318 -32.764 31.972 1.00 62.19 203 VAL A N 1
ATOM 1683 C CA . VAL A 1 203 ? -21.540 -33.749 32.747 1.00 62.19 203 VAL A CA 1
ATOM 1684 C C . VAL A 1 203 ? -21.757 -35.195 32.291 1.00 62.19 203 VAL A C 1
ATOM 1686 O O . VAL A 1 203 ? -20.830 -35.996 32.353 1.00 62.19 203 VAL A O 1
ATOM 1689 N N . ASN A 1 204 ? -22.941 -35.495 31.748 1.00 65.00 204 ASN A N 1
ATOM 1690 C CA . ASN A 1 204 ? -23.315 -36.817 31.241 1.00 65.00 204 ASN A CA 1
ATOM 1691 C C . ASN A 1 204 ? -23.424 -36.867 29.707 1.00 65.00 204 ASN A C 1
ATOM 1693 O O . ASN A 1 204 ? -23.950 -37.838 29.178 1.00 65.00 204 ASN A O 1
ATOM 1697 N N . ILE A 1 205 ? -22.978 -35.827 28.991 1.00 66.56 205 ILE A N 1
ATOM 1698 C CA . ILE A 1 205 ? -23.067 -35.760 27.526 1.00 66.56 205 ILE A CA 1
ATOM 1699 C C . ILE A 1 205 ? -21.672 -36.008 26.931 1.00 66.56 205 ILE A C 1
ATOM 1701 O O . ILE A 1 205 ? -20.800 -35.141 27.064 1.00 66.56 205 ILE A O 1
ATOM 1705 N N . PRO A 1 206 ? -21.435 -37.159 26.274 1.00 65.50 206 PRO A N 1
ATOM 1706 C CA . PRO A 1 206 ? -20.197 -37.407 25.543 1.00 65.50 206 PRO A CA 1
ATOM 1707 C C . PRO A 1 206 ? -19.939 -36.284 24.524 1.00 65.50 206 PRO A C 1
ATOM 1709 O O . PRO A 1 206 ? -20.826 -35.927 23.755 1.00 65.50 206 PRO A O 1
ATOM 1712 N N . GLY A 1 207 ? -18.741 -35.689 24.548 1.00 61.94 207 GLY A N 1
ATOM 1713 C CA . GLY A 1 207 ? -18.373 -34.537 23.705 1.00 61.94 207 GLY A CA 1
ATOM 1714 C C . GLY A 1 207 ? -18.406 -33.178 24.416 1.00 61.94 207 GLY A C 1
ATOM 1715 O O . GLY A 1 207 ? -17.849 -32.206 23.908 1.00 61.94 207 GLY A O 1
ATOM 1716 N N . CYS A 1 208 ? -18.971 -33.095 25.623 1.00 67.62 208 CYS A N 1
ATOM 1717 C CA . CYS A 1 208 ? -18.810 -31.920 26.472 1.00 67.62 208 CYS A CA 1
ATOM 1718 C C . CYS A 1 208 ? -17.443 -31.915 27.178 1.00 67.62 208 CYS A C 1
ATOM 1720 O O . CYS A 1 208 ? -16.983 -32.924 27.709 1.00 67.62 208 CYS A O 1
ATOM 1722 N N . ASN A 1 209 ? -16.808 -30.745 27.274 1.00 69.19 209 ASN A N 1
ATOM 1723 C CA . ASN A 1 209 ? -15.526 -30.554 27.974 1.00 69.19 209 ASN A CA 1
ATOM 1724 C C . ASN A 1 209 ? -15.583 -30.831 29.499 1.00 69.19 209 ASN A C 1
ATOM 1726 O O . ASN A 1 209 ? -14.541 -30.971 30.160 1.00 69.19 209 ASN A O 1
ATOM 1730 N N . ASN A 1 210 ? -16.790 -30.913 30.062 1.00 72.38 210 ASN A N 1
ATOM 1731 C CA . ASN A 1 210 ? -17.072 -31.316 31.436 1.00 72.38 210 ASN A CA 1
ATOM 1732 C C . ASN A 1 210 ? -17.653 -32.740 31.568 1.00 72.38 210 ASN A C 1
ATOM 1734 O O . ASN A 1 210 ? -18.088 -33.089 32.663 1.00 72.38 210 ASN A O 1
ATOM 1738 N N . TYR A 1 211 ? -17.631 -33.561 30.510 1.00 77.81 211 TYR A N 1
ATOM 1739 C CA . TYR A 1 211 ? -18.059 -34.963 30.572 1.00 77.81 211 TYR A CA 1
ATOM 1740 C C . TYR A 1 211 ? -17.258 -35.747 31.624 1.00 77.81 211 TYR A C 1
ATOM 1742 O O . TYR A 1 211 ? -16.028 -35.656 31.667 1.00 77.81 211 TYR A O 1
ATOM 1750 N N . GLY A 1 212 ? -17.956 -36.482 32.494 1.00 74.00 212 GLY A N 1
ATOM 1751 C CA . GLY A 1 212 ? -17.357 -37.274 33.575 1.00 74.00 212 GLY A CA 1
ATOM 1752 C C . GLY A 1 212 ? -16.777 -36.462 34.743 1.00 74.00 212 GLY A C 1
ATOM 1753 O O . GLY A 1 212 ? -16.102 -37.032 35.596 1.00 74.00 212 GLY A O 1
ATOM 1754 N N . LYS A 1 213 ? -17.008 -35.142 34.793 1.00 77.38 213 LYS A N 1
ATOM 1755 C CA . LYS A 1 213 ? -16.579 -34.260 35.894 1.00 77.38 213 LYS A CA 1
ATOM 1756 C C . LYS A 1 213 ? -17.771 -33.842 36.754 1.00 77.38 213 LYS A C 1
ATOM 1758 O O . LYS A 1 213 ? -18.911 -33.856 36.294 1.00 77.38 213 LYS A O 1
ATOM 1763 N N . ASP A 1 214 ? -17.494 -33.376 37.971 1.00 77.56 214 ASP A N 1
ATOM 1764 C CA . ASP A 1 214 ? -18.505 -32.726 38.810 1.00 77.56 214 ASP A CA 1
ATOM 1765 C C . ASP A 1 214 ? -19.135 -31.521 38.100 1.00 77.56 214 ASP A C 1
ATOM 1767 O O . ASP A 1 214 ? -18.478 -30.795 37.351 1.00 77.56 214 ASP A O 1
ATOM 1771 N N . SER A 1 215 ? -20.410 -31.247 38.382 1.00 73.50 215 SER A N 1
ATOM 1772 C CA . SER A 1 215 ? -21.140 -30.115 37.793 1.00 73.50 215 SER A CA 1
ATOM 1773 C C . SER A 1 215 ? -20.640 -28.743 38.266 1.00 73.50 215 SER A C 1
ATOM 1775 O O . SER A 1 215 ? -21.049 -27.709 37.734 1.00 73.50 215 SER A O 1
ATOM 1777 N N . PHE A 1 216 ? -19.721 -28.709 39.231 1.00 78.19 216 PHE A N 1
ATOM 1778 C CA . PHE A 1 216 ? -19.124 -27.501 39.782 1.00 78.19 216 PHE A CA 1
ATOM 1779 C C . PHE A 1 216 ? -17.638 -27.697 40.107 1.00 78.19 216 PHE A C 1
ATOM 1781 O O . PHE A 1 216 ? -17.086 -28.794 40.076 1.00 78.19 216 PHE A O 1
ATOM 1788 N N . VAL A 1 217 ? -16.977 -26.585 40.391 1.00 83.12 217 VAL A N 1
ATOM 1789 C CA . VAL A 1 217 ? -15.612 -26.489 40.900 1.00 83.12 217 VAL A CA 1
ATOM 1790 C C . VAL A 1 217 ? -15.583 -25.376 41.940 1.00 83.12 217 VAL A C 1
ATOM 1792 O O . VAL A 1 217 ? -16.361 -24.427 41.841 1.00 83.12 217 VAL A O 1
ATOM 1795 N N . TYR A 1 218 ? -14.728 -25.474 42.953 1.00 86.00 218 TYR A N 1
ATOM 1796 C CA . TYR A 1 218 ? -14.636 -24.447 43.986 1.00 86.00 218 TYR A CA 1
ATOM 1797 C C . TYR A 1 218 ? -13.190 -24.041 44.264 1.00 86.00 218 TYR A C 1
ATOM 1799 O O . TYR A 1 218 ? -12.259 -24.820 44.071 1.00 86.00 218 TYR A O 1
ATOM 1807 N N . SER A 1 219 ? -13.020 -22.808 44.732 1.00 85.44 219 SER A N 1
ATOM 1808 C CA . SER A 1 219 ? -11.805 -22.315 45.390 1.00 85.44 219 SER A CA 1
ATOM 1809 C C . SER A 1 219 ? -12.139 -21.821 46.788 1.00 85.44 219 SER A C 1
ATOM 1811 O O . SER A 1 219 ? -13.299 -21.547 47.090 1.00 85.44 219 SER A O 1
ATOM 1813 N N . ALA A 1 220 ? -11.121 -21.691 47.635 1.00 84.75 220 ALA A N 1
ATOM 1814 C CA . ALA A 1 220 ? -11.229 -21.051 48.937 1.00 84.75 220 ALA A CA 1
ATOM 1815 C C . ALA A 1 220 ? -10.250 -19.873 49.013 1.00 84.75 220 ALA A C 1
ATOM 1817 O O . ALA A 1 220 ? -9.102 -19.990 48.583 1.00 84.75 220 ALA A O 1
ATOM 1818 N N . SER A 1 221 ? -10.689 -18.745 49.567 1.00 79.56 221 SER A N 1
ATOM 1819 C CA . SER A 1 221 ? -9.828 -17.584 49.827 1.00 79.56 221 SER A CA 1
ATOM 1820 C C . SER A 1 221 ? -10.016 -17.091 51.253 1.00 79.56 221 SER A C 1
ATOM 1822 O O . SER A 1 221 ? -11.142 -17.026 51.742 1.00 79.56 221 SER A O 1
ATOM 1824 N N . TYR A 1 222 ? -8.924 -16.740 51.927 1.00 81.56 222 TYR A N 1
ATOM 1825 C CA . TYR A 1 222 ? -8.977 -16.165 53.266 1.00 81.56 222 TYR A CA 1
ATOM 1826 C C . TYR A 1 222 ? -9.217 -14.656 53.166 1.00 81.56 222 TYR A C 1
ATOM 1828 O O . TYR A 1 222 ? -8.415 -13.941 52.569 1.00 81.56 222 TYR A O 1
ATOM 1836 N N . VAL A 1 223 ? -10.336 -14.175 53.709 1.00 80.94 223 VAL A N 1
ATOM 1837 C CA . VAL A 1 223 ? -10.769 -12.775 53.585 1.00 80.94 223 VAL A CA 1
ATOM 1838 C C . VAL A 1 223 ? -11.092 -12.214 54.965 1.00 80.94 223 VAL A C 1
ATOM 1840 O O . VAL A 1 223 ? -11.688 -12.896 55.799 1.00 80.94 223 VAL A O 1
ATOM 1843 N N . CYS A 1 224 ? -10.714 -10.961 55.201 1.00 77.94 224 CYS A N 1
ATOM 1844 C CA . CYS A 1 224 ? -11.052 -10.217 56.410 1.00 77.94 224 CYS A CA 1
ATOM 1845 C C . CYS A 1 224 ? -12.131 -9.177 56.105 1.00 77.94 224 CYS A C 1
ATOM 1847 O O . CYS A 1 224 ? -12.055 -8.487 55.090 1.00 77.94 224 CYS A O 1
ATOM 1849 N N . SER A 1 225 ? -13.129 -9.054 56.981 1.00 70.00 225 SER A N 1
ATOM 1850 C CA . SER A 1 225 ? -14.115 -7.978 56.896 1.00 70.00 225 SER A CA 1
ATOM 1851 C C . SER A 1 225 ? -13.578 -6.725 57.583 1.00 70.00 225 SER A C 1
ATOM 1853 O O . SER A 1 225 ? -13.323 -6.761 58.791 1.00 70.00 225 SER A O 1
ATOM 1855 N N . ASP A 1 226 ? -13.448 -5.626 56.843 1.00 58.38 226 ASP A N 1
ATOM 1856 C CA . ASP A 1 226 ? -13.073 -4.330 57.409 1.00 58.38 226 ASP A CA 1
ATOM 1857 C C . ASP A 1 226 ? -14.320 -3.584 57.925 1.00 58.38 226 ASP A C 1
ATOM 1859 O O . ASP A 1 226 ? -15.409 -3.641 57.344 1.00 58.38 226 ASP A O 1
ATOM 1863 N N . SER A 1 227 ? -14.175 -2.925 59.075 1.00 51.19 227 SER A N 1
ATOM 1864 C CA . SER A 1 227 ? -15.242 -2.243 59.813 1.00 51.19 227 SER A CA 1
ATOM 1865 C C . SER A 1 227 ? -15.652 -0.935 59.126 1.00 51.19 227 SER A C 1
ATOM 1867 O O . SER A 1 227 ? -15.190 0.142 59.493 1.00 51.19 227 SER A O 1
ATOM 1869 N N . GLY A 1 228 ? -16.513 -1.030 58.112 1.00 42.06 228 GLY A N 1
ATOM 1870 C CA . GLY A 1 228 ? -17.139 0.111 57.442 1.00 42.06 228 GLY A CA 1
ATOM 1871 C C . GLY A 1 228 ? -18.657 0.056 57.580 1.00 42.06 228 GLY A C 1
ATOM 1872 O O . GLY A 1 228 ? -19.324 -0.615 56.789 1.00 42.06 228 GLY A O 1
ATOM 1873 N N . GLY A 1 229 ? -19.184 0.740 58.598 1.00 38.12 229 GLY A N 1
ATOM 1874 C CA . GLY A 1 229 ? -20.616 0.858 58.861 1.00 38.12 229 GLY A CA 1
ATOM 1875 C C . GLY A 1 229 ? -21.386 1.449 57.678 1.00 38.12 229 GLY A C 1
ATOM 1876 O O . GLY A 1 229 ? -20.901 2.314 56.949 1.00 38.12 229 GLY A O 1
ATOM 1877 N N . GLY A 1 230 ? -22.616 0.969 57.496 1.00 38.97 230 GLY A N 1
ATOM 1878 C CA . GLY A 1 230 ? -23.599 1.603 56.621 1.00 38.97 230 GLY A CA 1
ATOM 1879 C C . GLY A 1 230 ? -23.360 1.480 55.115 1.00 38.97 230 GLY A C 1
ATOM 1880 O O . GLY A 1 230 ? -23.493 2.471 54.412 1.00 38.97 230 GLY A O 1
ATOM 1881 N N . GLY A 1 231 ? -23.079 0.288 54.583 1.00 40.66 231 GLY A N 1
ATOM 1882 C CA . GLY A 1 231 ? -23.235 -0.007 53.151 1.00 40.66 231 GLY A CA 1
ATOM 1883 C C . GLY A 1 231 ? -22.544 0.964 52.183 1.00 40.66 231 GLY A C 1
ATOM 1884 O O . GLY A 1 231 ? -23.039 1.138 51.075 1.00 40.66 231 GLY A O 1
ATOM 1885 N N . THR A 1 232 ? -21.450 1.610 52.576 1.00 42.94 232 THR A N 1
ATOM 1886 C CA . THR A 1 232 ? -20.596 2.449 51.721 1.00 42.94 232 THR A CA 1
ATOM 1887 C C . THR A 1 232 ? -19.623 1.582 50.905 1.00 42.94 232 THR A C 1
ATOM 1889 O O . THR A 1 232 ? -19.455 0.407 51.212 1.00 42.94 232 THR A O 1
ATOM 1892 N N . SER A 1 233 ? -19.038 2.123 49.828 1.00 46.25 233 SER A N 1
ATOM 1893 C CA . SER A 1 233 ? -18.087 1.425 48.934 1.00 46.25 233 SER A CA 1
ATOM 1894 C C . SER A 1 233 ? -16.830 0.937 49.673 1.00 46.25 233 SER A C 1
ATOM 1896 O O . SER A 1 233 ? -16.386 1.594 50.613 1.00 46.25 233 SER A O 1
ATOM 1898 N N . PHE A 1 234 ? -16.224 -0.169 49.216 1.00 48.31 234 PHE A N 1
ATOM 1899 C CA . PHE A 1 234 ? -14.956 -0.692 49.748 1.00 48.31 234 PHE A CA 1
ATOM 1900 C C . PHE A 1 234 ? -13.852 0.382 49.722 1.00 48.31 234 PHE A C 1
ATOM 1902 O O . PHE A 1 234 ? -13.590 0.973 48.673 1.00 48.31 234 PHE A O 1
ATOM 1909 N N . GLY A 1 235 ? -13.212 0.631 50.870 1.00 42.03 235 GLY A N 1
ATOM 1910 C CA . GLY A 1 235 ? -12.013 1.467 50.980 1.00 42.03 235 GLY A CA 1
ATOM 1911 C C . GLY A 1 235 ? -10.764 0.745 50.460 1.00 42.03 235 GLY A C 1
ATOM 1912 O O . GLY A 1 235 ? -10.715 -0.484 50.423 1.00 42.03 235 GLY A O 1
ATOM 1913 N N . SER A 1 236 ? -9.761 1.511 50.027 1.00 30.83 236 SER A N 1
ATOM 1914 C CA . SER A 1 236 ? -8.542 0.994 49.393 1.00 30.83 236 SER A CA 1
ATOM 1915 C C . SER A 1 236 ? -7.659 0.245 50.404 1.00 30.83 236 SER A C 1
ATOM 1917 O O . SER A 1 236 ? -6.923 0.857 51.173 1.00 30.83 236 SER A O 1
ATOM 1919 N N . GLY A 1 237 ? -7.758 -1.086 50.424 1.00 30.56 237 GLY A N 1
ATOM 1920 C CA . GLY A 1 237 ? -6.932 -1.980 51.236 1.00 30.56 237 GLY A CA 1
ATOM 1921 C C . GLY A 1 237 ? -6.633 -3.278 50.483 1.00 30.56 237 GLY A C 1
ATOM 1922 O O . GLY A 1 237 ? -7.531 -3.959 49.980 1.00 30.56 237 GLY A O 1
ATOM 1923 N N . GLY A 1 238 ? -5.350 -3.599 50.319 1.00 29.00 238 GLY A N 1
ATOM 1924 C CA . GLY A 1 238 ? -4.886 -4.831 49.677 1.00 29.00 238 GLY A CA 1
ATOM 1925 C C . GLY A 1 238 ? -5.056 -6.051 50.585 1.00 29.00 238 GLY A C 1
ATOM 1926 O O . GLY A 1 238 ? -4.957 -5.950 51.804 1.00 29.00 238 GLY A O 1
ATOM 1927 N N . SER A 1 239 ? -5.303 -7.223 50.003 1.00 33.41 239 SER A N 1
ATOM 1928 C CA . SER A 1 239 ? -5.191 -8.508 50.703 1.00 33.41 239 SER A CA 1
ATOM 1929 C C . SER A 1 239 ? -4.556 -9.522 49.760 1.00 33.41 239 SER A C 1
ATOM 1931 O O . SER A 1 239 ? -4.902 -9.573 48.579 1.00 33.41 239 SER A O 1
ATOM 1933 N N . SER A 1 240 ? -3.574 -10.246 50.289 1.00 29.91 240 SER A N 1
ATOM 1934 C CA . SER A 1 240 ? -2.691 -11.185 49.602 1.00 29.91 240 SER A CA 1
ATOM 1935 C C . SER A 1 240 ? -3.343 -12.555 49.397 1.00 29.91 240 SER A C 1
ATOM 1937 O O . SER A 1 240 ? -4.097 -13.042 50.237 1.00 29.91 240 SER A O 1
ATOM 1939 N N . THR A 1 241 ? -3.029 -13.194 48.270 1.00 31.17 241 THR A N 1
ATOM 1940 C CA . THR A 1 241 ? -3.448 -14.555 47.910 1.00 31.17 241 THR A CA 1
ATOM 1941 C C . THR A 1 241 ? -2.412 -15.581 48.373 1.00 31.17 241 THR A C 1
ATOM 1943 O O . THR A 1 241 ? -1.260 -15.515 47.953 1.00 31.17 241 THR A O 1
ATOM 1946 N N . GLY A 1 242 ? -2.822 -16.556 49.188 1.00 29.44 242 GLY A N 1
ATOM 1947 C CA . GLY A 1 242 ? -2.033 -17.742 49.533 1.00 29.44 242 GLY A CA 1
ATOM 1948 C C . GLY A 1 242 ? -2.904 -18.996 49.451 1.00 29.44 242 GLY A C 1
ATOM 1949 O O . GLY A 1 242 ? -3.959 -19.054 50.081 1.00 29.44 242 GLY A O 1
ATOM 1950 N N . GLY A 1 243 ? -2.492 -19.963 48.627 1.00 31.95 243 GLY A N 1
ATOM 1951 C CA . GLY A 1 243 ? -3.157 -21.256 48.460 1.00 31.95 243 GLY A CA 1
ATOM 1952 C C . GLY A 1 243 ? -2.785 -22.266 49.550 1.00 31.95 243 GLY A C 1
ATOM 1953 O O . GLY A 1 243 ? -1.722 -22.171 50.157 1.00 31.95 243 GLY A O 1
ATOM 1954 N N . GLY A 1 244 ? -3.656 -23.255 49.767 1.00 27.39 244 GLY A N 1
ATOM 1955 C CA . GLY A 1 244 ? -3.390 -24.418 50.619 1.00 27.39 244 GLY A CA 1
ATOM 1956 C C . GLY A 1 244 ? -4.653 -24.943 51.300 1.00 27.39 244 GLY A C 1
ATOM 1957 O O . GLY A 1 244 ? -5.269 -24.238 52.092 1.00 27.39 244 GLY A O 1
ATOM 1958 N N . GLY A 1 245 ? -5.059 -26.169 50.960 1.00 32.41 245 GLY A N 1
ATOM 1959 C CA . GLY A 1 245 ? -6.267 -26.820 51.465 1.00 32.41 245 GLY A CA 1
ATOM 1960 C C . GLY A 1 245 ? -6.202 -27.206 52.946 1.00 32.41 245 GLY A C 1
ATOM 1961 O O . GLY A 1 245 ? -5.151 -27.550 53.478 1.00 32.41 245 GLY A O 1
ATOM 1962 N N . GLY A 1 246 ? -7.365 -27.185 53.596 1.00 26.97 246 GLY A N 1
ATOM 1963 C CA . GLY A 1 246 ? -7.544 -27.648 54.968 1.00 26.97 246 GLY A CA 1
ATOM 1964 C C . GLY A 1 246 ? -8.870 -27.169 55.551 1.00 26.97 246 GLY A C 1
ATOM 1965 O O . GLY A 1 246 ? -9.021 -26.006 55.915 1.00 26.97 246 GLY A O 1
ATOM 1966 N N . SER A 1 247 ? -9.847 -28.070 55.639 1.00 38.06 247 SER A N 1
ATOM 1967 C CA . SER A 1 247 ? -11.135 -27.814 56.288 1.00 38.06 247 SER A CA 1
ATOM 1968 C C . SER A 1 247 ? -10.924 -27.600 57.789 1.00 38.06 247 SER A C 1
ATOM 1970 O O . SER A 1 247 ? -10.426 -28.508 58.450 1.00 38.06 247 SER A O 1
ATOM 1972 N N . LYS A 1 248 ? -11.285 -26.422 58.328 1.00 33.34 248 LYS A N 1
ATOM 1973 C CA . LYS A 1 248 ? -11.541 -26.191 59.766 1.00 33.34 248 LYS A CA 1
ATOM 1974 C C . LYS A 1 248 ? -12.338 -24.892 60.016 1.00 33.34 248 LYS A C 1
ATOM 1976 O O . LYS A 1 248 ? -11.863 -23.775 59.843 1.00 33.34 248 LYS A O 1
ATOM 1981 N N . GLY A 1 249 ? -13.582 -25.066 60.465 1.00 36.66 249 GLY A N 1
ATOM 1982 C CA . GLY A 1 249 ? -14.234 -24.247 61.501 1.00 36.66 249 GLY A CA 1
ATOM 1983 C C . GLY A 1 249 ? -14.908 -22.913 61.149 1.00 36.66 249 GLY A C 1
ATOM 1984 O O . GLY A 1 249 ? -15.935 -22.615 61.753 1.00 36.66 249 GLY A O 1
ATOM 1985 N N . GLY A 1 250 ? -14.410 -22.113 60.200 1.00 48.59 250 GLY A N 1
ATOM 1986 C CA . GLY A 1 250 ? -14.806 -20.688 60.125 1.00 48.59 250 GLY A CA 1
ATOM 1987 C C . GLY A 1 250 ? -15.537 -20.196 58.871 1.00 48.59 250 GLY A C 1
ATOM 1988 O O . GLY A 1 250 ? -16.092 -19.104 58.906 1.00 48.59 250 GLY A O 1
ATOM 1989 N N . GLY A 1 251 ? -15.541 -20.954 57.770 1.00 64.44 251 GLY A N 1
ATOM 1990 C CA . GLY A 1 251 ? -15.801 -20.359 56.450 1.00 64.44 251 GLY A CA 1
ATOM 1991 C C . GLY A 1 251 ? -17.262 -20.203 55.999 1.00 64.44 251 GLY A C 1
ATOM 1992 O O . GLY A 1 251 ? -18.123 -20.975 56.434 1.00 64.44 251 GLY A O 1
ATOM 1993 N N . SER A 1 252 ? -17.504 -19.230 55.114 1.00 79.12 252 SER A N 1
ATOM 1994 C CA . SER A 1 252 ? -18.757 -18.985 54.371 1.00 79.12 252 SER A CA 1
ATOM 1995 C C . SER A 1 252 ? -18.650 -19.576 52.957 1.00 79.12 252 SER A C 1
ATOM 1997 O O . SER A 1 252 ? -17.556 -19.660 52.402 1.00 79.12 252 SER A O 1
ATOM 1999 N N . THR A 1 253 ? -19.765 -19.981 52.348 1.00 82.69 253 THR A N 1
ATOM 2000 C CA . THR A 1 253 ? -19.798 -20.582 51.004 1.00 82.69 253 THR A CA 1
ATOM 2001 C C . THR A 1 253 ? -20.748 -19.814 50.077 1.00 82.69 253 THR A C 1
ATOM 2003 O O . THR A 1 253 ? -21.951 -19.730 50.300 1.00 82.69 253 THR A O 1
ATOM 2006 N N . THR A 1 254 ? -20.235 -19.286 48.972 1.00 84.06 254 THR A N 1
ATOM 2007 C CA . THR A 1 254 ? -21.003 -18.464 48.026 1.00 84.06 254 THR A CA 1
ATOM 2008 C C . THR A 1 254 ? -20.807 -18.943 46.592 1.00 84.06 254 THR A C 1
ATOM 2010 O O . THR A 1 254 ? -19.883 -19.695 46.286 1.00 84.06 254 THR A O 1
ATOM 2013 N N . SER A 1 255 ? -21.672 -18.488 45.690 1.00 84.69 255 SER A N 1
ATOM 2014 C CA . SER A 1 255 ? -21.451 -18.570 44.251 1.00 84.69 255 SER A CA 1
ATOM 2015 C C . SER A 1 255 ? -21.609 -17.190 43.641 1.00 84.69 255 SER A C 1
ATOM 2017 O O . SER A 1 255 ? -22.640 -16.559 43.882 1.00 84.69 255 SER A O 1
ATOM 2019 N N . PRO A 1 256 ? -20.681 -16.740 42.784 1.00 83.44 256 PRO A N 1
ATOM 2020 C CA . PRO A 1 256 ? -20.814 -15.434 42.175 1.00 83.44 256 PRO A CA 1
ATOM 2021 C C . PRO A 1 256 ? -22.040 -15.398 41.250 1.00 83.44 256 PRO A C 1
ATOM 2023 O O . PRO A 1 256 ? -22.234 -16.276 40.401 1.00 83.44 256 PRO A O 1
ATOM 2026 N N . VAL A 1 257 ? -22.877 -14.377 41.421 1.00 79.12 257 VAL A N 1
ATOM 2027 C CA . VAL A 1 257 ? -23.930 -13.992 40.480 1.00 79.12 257 VAL A CA 1
ATOM 2028 C C . VAL A 1 257 ? -23.366 -12.859 39.642 1.00 79.12 257 VAL A C 1
ATOM 2030 O O . VAL A 1 257 ? -23.187 -11.746 40.132 1.00 79.12 257 VAL A O 1
ATOM 2033 N N . TYR A 1 258 ? -23.045 -13.166 38.392 1.00 71.50 258 TYR A N 1
ATOM 2034 C CA . TYR A 1 258 ? -22.509 -12.196 37.446 1.00 71.50 258 TYR A CA 1
ATOM 2035 C C . TYR A 1 258 ? -23.617 -11.263 36.923 1.00 71.50 258 TYR A C 1
ATOM 2037 O O . TYR A 1 258 ? -24.767 -11.694 36.827 1.00 71.50 258 TYR A O 1
ATOM 2045 N N . PRO A 1 259 ? -23.291 -10.011 36.544 1.00 62.72 259 PRO A N 1
ATOM 2046 C CA . PRO A 1 259 ? -24.241 -9.065 35.949 1.00 62.72 259 PRO A CA 1
ATOM 2047 C C . PRO A 1 259 ? -24.718 -9.414 34.537 1.00 62.72 259 PRO A C 1
ATOM 2049 O O . PRO A 1 259 ? -25.596 -8.741 34.005 1.00 62.72 259 PRO A O 1
ATOM 2052 N N . CYS A 1 260 ? -24.185 -10.474 33.940 1.00 58.41 260 CYS A N 1
ATOM 2053 C CA . CYS A 1 260 ? -24.547 -10.959 32.619 1.00 58.41 260 CYS A CA 1
ATOM 2054 C C . CYS A 1 260 ? -25.321 -12.285 32.696 1.00 58.41 260 CYS A C 1
ATOM 2056 O O . CYS A 1 260 ? -25.031 -13.169 33.503 1.00 58.41 260 CYS A O 1
ATOM 2058 N N . GLU A 1 261 ? -26.338 -12.405 31.843 1.00 47.47 261 GLU A N 1
ATOM 2059 C CA . GLU A 1 261 ? -27.355 -13.464 31.893 1.00 47.47 261 GLU A CA 1
ATOM 2060 C C . GLU A 1 261 ? -26.997 -14.713 31.075 1.00 47.47 261 GLU A C 1
ATOM 2062 O O . GLU A 1 261 ? -27.703 -15.717 31.148 1.00 47.47 261 GLU A O 1
ATOM 2067 N N . ASP A 1 262 ? -25.882 -14.669 30.347 1.00 44.34 262 ASP A N 1
ATOM 2068 C CA . ASP A 1 262 ? -25.355 -15.777 29.558 1.00 44.34 262 ASP A CA 1
ATOM 2069 C C . ASP A 1 262 ? -23.879 -16.017 29.936 1.00 44.34 262 ASP A C 1
ATOM 2071 O O . ASP A 1 262 ? -23.047 -15.141 29.770 1.00 44.34 262 ASP A O 1
ATOM 2075 N N . PRO A 1 263 ? -23.489 -17.156 30.513 1.00 42.19 263 PRO A N 1
ATOM 2076 C CA . PRO A 1 263 ? -22.083 -17.426 30.808 1.00 42.19 263 PRO A CA 1
ATOM 2077 C C . PRO A 1 263 ? -21.287 -18.013 29.631 1.00 42.19 263 PRO A C 1
ATOM 2079 O O . PRO A 1 263 ? -20.090 -18.224 29.807 1.00 42.19 263 PRO A O 1
ATOM 2082 N N . ILE A 1 264 ? -21.931 -18.331 28.501 1.00 40.03 264 ILE A N 1
ATOM 2083 C CA . ILE A 1 264 ? -21.293 -18.786 27.253 1.00 40.03 264 ILE A CA 1
ATOM 2084 C C . ILE A 1 264 ? -21.181 -17.628 26.249 1.00 40.03 264 ILE A C 1
ATOM 2086 O O . ILE A 1 264 ? -20.144 -17.528 25.606 1.00 40.03 264 ILE A O 1
ATOM 2090 N N . HIS A 1 265 ? -22.162 -16.714 26.203 1.00 39.62 265 HIS A N 1
ATOM 2091 C CA . HIS A 1 265 ? -22.158 -15.521 25.330 1.00 39.62 265 HIS A CA 1
ATOM 2092 C C . HIS A 1 265 ? -22.186 -14.164 26.074 1.00 39.62 265 HIS A C 1
ATOM 2094 O O . HIS A 1 265 ? -22.456 -13.108 25.503 1.00 39.62 265 HIS A O 1
ATOM 2100 N N . GLY A 1 266 ? -21.987 -14.140 27.395 1.00 44.91 266 GLY A N 1
ATOM 2101 C CA . GLY A 1 266 ? -22.170 -12.931 28.219 1.00 44.91 266 GLY A CA 1
ATOM 2102 C C . GLY A 1 266 ? -20.907 -12.395 28.870 1.00 44.91 266 GLY A C 1
ATOM 2103 O O . GLY A 1 266 ? -20.972 -11.821 29.949 1.00 44.91 266 GLY A O 1
ATOM 2104 N N . CYS A 1 267 ? -19.776 -12.449 28.178 1.00 50.03 267 CYS A N 1
ATOM 2105 C CA . CYS A 1 267 ? -18.818 -11.337 28.209 1.00 50.03 267 CYS A CA 1
ATOM 2106 C C . CYS A 1 267 ? -18.617 -10.740 26.804 1.00 50.03 267 CYS A C 1
ATOM 2108 O O . CYS A 1 267 ? -17.715 -9.934 26.588 1.00 50.03 267 CYS A O 1
ATOM 2110 N N . ASP A 1 268 ? -19.502 -11.073 25.865 1.00 46.41 268 ASP A N 1
ATOM 2111 C CA . ASP A 1 268 ? -19.436 -10.671 24.455 1.00 46.41 268 ASP A CA 1
ATOM 2112 C C . ASP A 1 268 ? -19.889 -9.212 24.260 1.00 46.41 268 ASP A C 1
ATOM 2114 O O . ASP A 1 268 ? -19.908 -8.689 23.152 1.00 46.41 268 ASP A O 1
ATOM 2118 N N . LYS A 1 269 ? -20.216 -8.530 25.366 1.00 47.38 269 LYS A N 1
ATOM 2119 C CA . LYS A 1 269 ? -20.496 -7.093 25.455 1.00 47.38 269 LYS A CA 1
ATOM 2120 C C . LYS A 1 269 ? -19.377 -6.311 26.147 1.00 47.38 269 LYS A C 1
ATOM 2122 O O . LYS A 1 269 ? -19.640 -5.301 26.791 1.00 47.38 269 LYS A O 1
ATOM 2127 N N . MET A 1 270 ? -18.133 -6.790 26.095 1.00 55.12 270 MET A N 1
ATOM 2128 C CA . MET A 1 270 ? -17.002 -5.904 26.370 1.00 55.12 270 MET A CA 1
ATOM 2129 C C . MET A 1 270 ? -16.864 -4.975 25.157 1.00 55.12 270 MET A C 1
ATOM 2131 O O . MET A 1 270 ? -16.633 -5.496 24.064 1.00 55.12 270 MET A O 1
ATOM 2135 N N . PRO A 1 271 ? -16.993 -3.642 25.310 1.00 57.66 271 PRO A N 1
ATOM 2136 C CA . PRO A 1 271 ? -16.979 -2.716 24.176 1.00 57.66 271 PRO A CA 1
ATOM 2137 C C . PRO A 1 271 ? -15.753 -2.888 23.280 1.00 57.66 271 PRO A C 1
ATOM 2139 O O . PRO A 1 271 ? -15.868 -2.790 22.066 1.00 57.66 271 PRO A O 1
ATOM 2142 N N . TRP A 1 272 ? -14.602 -3.261 23.853 1.00 69.75 272 TRP A N 1
ATOM 2143 C CA . TRP A 1 272 ? -13.400 -3.570 23.081 1.00 69.75 272 TRP A CA 1
ATOM 2144 C C . TRP A 1 272 ? -13.510 -4.837 22.227 1.00 69.75 272 TRP A C 1
ATOM 2146 O O . TRP A 1 272 ? -13.013 -4.834 21.109 1.00 69.75 272 TRP A O 1
ATOM 2156 N N . LYS A 1 273 ? -14.168 -5.905 22.705 1.00 67.88 273 LYS A N 1
ATOM 2157 C CA . LYS A 1 273 ? -14.393 -7.134 21.918 1.00 67.88 273 LYS A CA 1
ATOM 2158 C C . LYS A 1 273 ? -15.381 -6.875 20.795 1.00 67.88 273 LYS A C 1
ATOM 2160 O O . LYS A 1 273 ? -15.181 -7.342 19.682 1.00 67.88 273 LYS A O 1
ATOM 2165 N N . GLN A 1 274 ? -16.436 -6.116 21.084 1.00 73.50 274 GLN A N 1
ATOM 2166 C CA . GLN A 1 274 ? -17.416 -5.729 20.075 1.00 73.50 274 GLN A CA 1
ATOM 2167 C C . GLN A 1 274 ? -16.771 -4.833 19.019 1.00 73.50 274 GLN A C 1
ATOM 2169 O O . GLN A 1 274 ? -16.918 -5.108 17.836 1.00 73.50 274 GLN A O 1
ATOM 2174 N N . LEU A 1 275 ? -15.990 -3.834 19.440 1.00 82.88 275 LEU A N 1
ATOM 2175 C CA . LEU A 1 275 ? -15.208 -2.992 18.542 1.00 82.88 275 LEU A CA 1
ATOM 2176 C C . LEU A 1 275 ? -14.226 -3.832 17.713 1.00 82.88 275 LEU A C 1
ATOM 2178 O O . LEU A 1 275 ? -14.239 -3.733 16.494 1.00 82.88 275 LEU A O 1
ATOM 2182 N N . ALA A 1 276 ? -13.424 -4.697 18.337 1.00 83.56 276 ALA A N 1
ATOM 2183 C CA . ALA A 1 276 ? -12.460 -5.544 17.632 1.00 83.56 276 ALA A CA 1
ATOM 2184 C C . ALA A 1 276 ? -13.126 -6.448 16.590 1.00 83.56 276 ALA A C 1
ATOM 2186 O O . ALA A 1 276 ? -12.632 -6.546 15.471 1.00 83.56 276 ALA A O 1
ATOM 2187 N N . ASN A 1 277 ? -14.270 -7.048 16.928 1.00 80.12 277 ASN A N 1
ATOM 2188 C CA . ASN A 1 277 ? -15.032 -7.885 16.007 1.00 80.12 277 ASN A CA 1
ATOM 2189 C C . ASN A 1 277 ? -15.628 -7.070 14.850 1.00 80.12 277 ASN A C 1
ATOM 2191 O O . ASN A 1 277 ? -15.499 -7.480 13.703 1.00 80.12 277 ASN A O 1
ATOM 2195 N N . GLN A 1 278 ? -16.243 -5.913 15.129 1.00 85.06 278 GLN A N 1
ATOM 2196 C CA . GLN A 1 278 ? -16.819 -5.040 14.092 1.00 85.06 278 GLN A CA 1
ATOM 2197 C C . GLN A 1 278 ? -15.757 -4.477 13.145 1.00 85.06 278 GLN A C 1
ATOM 2199 O O . GLN A 1 278 ? -16.011 -4.264 11.964 1.00 85.06 278 GLN A O 1
ATOM 2204 N N . LEU A 1 279 ? -14.555 -4.234 13.667 1.00 88.44 279 LEU A N 1
ATOM 2205 C CA . LEU A 1 279 ? -13.423 -3.742 12.893 1.00 88.44 279 LEU A CA 1
ATOM 2206 C C . LEU A 1 279 ? -12.575 -4.864 12.279 1.00 88.44 279 LEU A C 1
ATOM 2208 O O . LEU A 1 279 ? -11.582 -4.548 11.626 1.00 88.44 279 LEU A O 1
ATOM 2212 N N . GLU A 1 280 ? -12.937 -6.135 12.483 1.00 87.31 280 GLU A N 1
ATOM 2213 C CA . GLU A 1 280 ? -12.180 -7.309 12.027 1.00 87.31 280 GLU A CA 1
ATOM 2214 C C . GLU A 1 280 ? -10.686 -7.244 12.417 1.00 87.31 280 GLU A C 1
ATOM 2216 O O . GLU A 1 280 ? -9.795 -7.575 11.633 1.00 87.31 280 GLU A O 1
ATOM 2221 N N . ILE A 1 281 ? -10.389 -6.775 13.634 1.00 83.00 281 ILE A N 1
ATOM 2222 C CA . ILE A 1 281 ? -9.014 -6.620 14.118 1.00 83.00 281 ILE A CA 1
ATOM 2223 C C . ILE A 1 281 ? -8.400 -7.996 14.382 1.00 83.00 281 ILE A C 1
ATOM 2225 O O . ILE A 1 281 ? -8.837 -8.728 15.269 1.00 83.00 281 ILE A O 1
ATOM 2229 N N . THR A 1 282 ? -7.326 -8.307 13.657 1.00 81.62 282 THR A N 1
ATOM 2230 C CA . THR A 1 282 ? -6.521 -9.523 13.861 1.00 81.62 282 THR A CA 1
ATOM 2231 C C . THR A 1 282 ? -5.111 -9.240 14.380 1.00 81.62 282 THR A C 1
ATOM 2233 O O . THR A 1 282 ? -4.403 -10.171 14.752 1.00 81.62 282 THR A O 1
ATOM 2236 N N . ASP A 1 283 ? -4.665 -7.982 14.356 1.00 80.19 283 ASP A N 1
ATOM 2237 C CA . ASP A 1 283 ? -3.325 -7.595 14.800 1.00 80.19 283 ASP A CA 1
ATOM 2238 C C . ASP A 1 283 ? -3.250 -7.541 16.334 1.00 80.19 283 ASP A C 1
ATOM 2240 O O . ASP A 1 283 ? -4.071 -6.891 16.983 1.00 80.19 283 ASP A O 1
ATOM 2244 N N . GLN A 1 284 ? -2.255 -8.214 16.920 1.00 77.56 284 GLN A N 1
ATOM 2245 C CA . GLN A 1 284 ? -2.155 -8.346 18.373 1.00 77.56 284 GLN A CA 1
ATOM 2246 C C . GLN A 1 284 ? -1.913 -7.006 19.075 1.00 77.56 284 GLN A C 1
ATOM 2248 O O . GLN A 1 284 ? -2.473 -6.783 20.138 1.00 77.56 284 GLN A O 1
ATOM 2253 N N . THR A 1 285 ? -1.148 -6.085 18.489 1.00 78.81 285 THR A N 1
ATOM 2254 C CA . THR A 1 285 ? -0.899 -4.780 19.114 1.00 78.81 285 THR A CA 1
ATOM 2255 C C . THR A 1 285 ? -2.156 -3.906 19.089 1.00 78.81 285 THR A C 1
ATOM 2257 O O . THR A 1 285 ? -2.421 -3.172 20.041 1.00 78.81 285 THR A O 1
ATOM 2260 N N . GLN A 1 286 ? -2.989 -4.032 18.052 1.00 85.56 286 GLN A N 1
ATOM 2261 C CA . GLN A 1 286 ? -4.319 -3.412 18.037 1.00 85.56 286 GLN A CA 1
ATOM 2262 C C . GLN A 1 286 ? -5.237 -4.025 19.097 1.00 85.56 286 GLN A C 1
ATOM 2264 O O . GLN A 1 286 ? -5.919 -3.281 19.801 1.00 85.56 286 GLN A O 1
ATOM 2269 N N . ILE A 1 287 ? -5.230 -5.359 19.233 1.00 79.19 287 ILE A N 1
ATOM 2270 C CA . ILE A 1 287 ? -5.981 -6.087 20.269 1.00 79.19 287 ILE A CA 1
ATOM 2271 C C . ILE A 1 287 ? -5.551 -5.624 21.664 1.00 79.19 287 ILE A C 1
ATOM 2273 O O . ILE A 1 287 ? -6.403 -5.312 22.494 1.00 79.19 287 ILE A O 1
ATOM 2277 N N . ASP A 1 288 ? -4.246 -5.536 21.911 1.00 76.56 288 ASP A N 1
ATOM 2278 C CA . ASP A 1 288 ? -3.688 -5.089 23.184 1.00 76.56 288 ASP A CA 1
ATOM 2279 C C . ASP A 1 288 ? -4.120 -3.650 23.485 1.00 76.56 288 ASP A C 1
ATOM 2281 O O . ASP A 1 288 ? -4.561 -3.363 24.597 1.00 76.56 288 ASP A O 1
ATOM 2285 N N . TRP A 1 289 ? -4.092 -2.761 22.484 1.00 84.38 289 TRP A N 1
ATOM 2286 C CA . TRP A 1 289 ? -4.532 -1.376 22.647 1.00 84.38 289 TRP A CA 1
ATOM 2287 C C . TRP A 1 289 ? -6.022 -1.256 22.973 1.00 84.38 289 TRP A C 1
ATOM 2289 O O . TRP A 1 289 ? -6.370 -0.524 23.902 1.00 84.38 289 TRP A O 1
ATOM 2299 N N . VAL A 1 290 ? -6.906 -1.966 22.254 1.00 80.50 290 VAL A N 1
ATOM 2300 C CA . VAL A 1 290 ? -8.352 -1.910 22.545 1.00 80.50 290 VAL A CA 1
ATOM 2301 C C . VAL A 1 290 ? -8.689 -2.576 23.883 1.00 80.50 290 VAL A C 1
ATOM 2303 O O . VAL A 1 290 ? -9.659 -2.186 24.528 1.00 80.50 290 VAL A O 1
ATOM 2306 N N . ASN A 1 291 ? -7.903 -3.563 24.318 1.00 75.00 291 ASN A N 1
ATOM 2307 C CA . ASN A 1 291 ? -8.092 -4.261 25.591 1.00 75.00 291 ASN A CA 1
ATOM 2308 C C . ASN A 1 291 ? -7.466 -3.517 26.789 1.00 75.00 291 ASN A C 1
ATOM 2310 O O . ASN A 1 291 ? -7.766 -3.839 27.941 1.00 75.00 291 ASN A O 1
ATOM 2314 N N . ASP A 1 292 ? -6.615 -2.517 26.555 1.00 71.38 292 ASP A N 1
ATOM 2315 C CA . ASP A 1 292 ? -6.007 -1.736 27.628 1.00 71.38 292 ASP A CA 1
ATOM 2316 C C . ASP A 1 292 ? -7.047 -0.842 28.323 1.00 71.38 292 ASP A C 1
ATOM 2318 O O . ASP A 1 292 ? -7.714 0.008 27.727 1.00 71.38 292 ASP A O 1
ATOM 2322 N N . SER A 1 293 ? -7.143 -1.009 29.642 1.00 55.56 293 SER A N 1
ATOM 2323 C CA . SER A 1 293 ? -7.997 -0.212 30.519 1.00 55.56 293 SER A CA 1
ATOM 2324 C C . SER A 1 293 ? -7.757 1.300 30.427 1.00 55.56 293 SER A C 1
ATOM 2326 O O . SER A 1 293 ? -8.701 2.065 30.632 1.00 55.56 293 SER A O 1
ATOM 2328 N N . ALA A 1 294 ? -6.539 1.740 30.092 1.00 67.56 294 ALA A N 1
ATOM 2329 C CA . ALA A 1 294 ? -6.213 3.152 29.907 1.00 67.56 294 ALA A CA 1
ATOM 2330 C C . ALA A 1 294 ? -6.916 3.767 28.682 1.00 67.56 294 ALA A C 1
ATOM 2332 O O . ALA A 1 294 ? -7.178 4.969 28.671 1.00 67.56 294 ALA A O 1
ATOM 2333 N N . ASN A 1 295 ? -7.281 2.944 27.692 1.00 75.88 295 ASN A N 1
ATOM 2334 C CA . ASN A 1 295 ? -7.906 3.371 26.436 1.00 75.88 295 ASN A CA 1
ATOM 2335 C C . ASN A 1 295 ? -9.432 3.188 26.432 1.00 75.88 295 ASN A C 1
ATOM 2337 O O . ASN A 1 295 ? -10.092 3.396 25.412 1.00 75.88 295 ASN A O 1
ATOM 2341 N N . LEU A 1 296 ? -10.023 2.789 27.563 1.00 63.84 296 LEU A N 1
ATOM 2342 C CA . LEU A 1 296 ? -11.434 2.407 27.642 1.00 63.84 296 LEU A CA 1
ATOM 2343 C C . LEU A 1 296 ? -12.387 3.531 27.207 1.00 63.84 296 LEU A C 1
ATOM 2345 O O . LEU A 1 296 ? -13.418 3.261 26.592 1.00 63.84 296 LEU A O 1
ATOM 2349 N N . LEU A 1 297 ? -12.058 4.789 27.516 1.00 66.06 297 LEU A N 1
ATOM 2350 C CA . LEU A 1 297 ? -12.872 5.936 27.105 1.00 66.06 297 LEU A CA 1
ATOM 2351 C C . LEU A 1 297 ? -12.898 6.073 25.581 1.00 66.06 297 LEU A C 1
ATOM 2353 O O . LEU A 1 297 ? -13.971 6.239 25.005 1.00 66.06 297 LEU A O 1
ATOM 2357 N N . GLN A 1 298 ? -11.738 5.941 24.939 1.00 77.69 298 GLN A N 1
ATOM 2358 C CA . GLN A 1 298 ? -11.583 6.018 23.492 1.00 77.69 298 GLN A CA 1
ATOM 2359 C C . GLN A 1 298 ? -12.290 4.851 22.803 1.00 77.69 298 GLN A C 1
ATOM 2361 O O . GLN A 1 298 ? -13.030 5.050 21.842 1.00 77.69 298 GLN A O 1
ATOM 2366 N N . VAL A 1 299 ? -12.125 3.643 23.338 1.00 79.00 299 VAL A N 1
ATOM 2367 C CA . VAL A 1 299 ? -12.773 2.428 22.835 1.00 79.00 299 VAL A CA 1
ATOM 2368 C C . VAL A 1 299 ? -14.298 2.531 22.914 1.00 79.00 299 VAL A C 1
ATOM 2370 O O . VAL A 1 299 ? -14.981 2.250 21.931 1.00 79.00 299 VAL A O 1
ATOM 2373 N N . ASN A 1 300 ? -14.846 2.984 24.045 1.00 68.88 300 ASN A N 1
ATOM 2374 C CA . ASN A 1 300 ? -16.293 3.163 24.207 1.00 68.88 300 ASN A CA 1
ATOM 2375 C C . ASN A 1 300 ? -16.847 4.228 23.258 1.00 68.88 300 ASN A C 1
ATOM 2377 O O . ASN A 1 300 ? -17.913 4.053 22.675 1.00 68.88 300 ASN A O 1
ATOM 2381 N N . ALA A 1 301 ? -16.124 5.332 23.101 1.00 74.81 301 ALA A N 1
ATOM 2382 C CA . ALA A 1 301 ? -16.489 6.402 22.189 1.00 74.81 301 ALA A CA 1
ATOM 2383 C C . ALA A 1 301 ? -16.502 5.942 20.723 1.00 74.81 301 ALA A C 1
ATOM 2385 O O . ALA A 1 301 ? -17.465 6.224 20.013 1.00 74.81 301 ALA A O 1
ATOM 2386 N N . LEU A 1 302 ? -15.488 5.187 20.283 1.00 84.44 302 LEU A N 1
ATOM 2387 C CA . LEU A 1 302 ? -15.456 4.597 18.941 1.00 84.44 302 LEU A CA 1
ATOM 2388 C C . LEU A 1 302 ? -16.593 3.596 18.731 1.00 84.44 302 LEU A C 1
ATOM 2390 O O . LEU A 1 302 ? -17.227 3.604 17.679 1.00 84.44 302 LEU A O 1
ATOM 2394 N N . PHE A 1 303 ? -16.885 2.770 19.736 1.00 80.50 303 PHE A N 1
ATOM 2395 C CA . PHE A 1 303 ? -18.003 1.835 19.678 1.00 80.50 303 PHE A CA 1
ATOM 2396 C C . PHE A 1 303 ? -19.350 2.566 19.541 1.00 80.50 303 PHE A C 1
ATOM 2398 O O . PHE A 1 303 ? -20.122 2.263 18.635 1.00 80.50 303 PHE A O 1
ATOM 2405 N N . ASN A 1 304 ? -19.601 3.585 20.368 1.00 75.31 304 ASN A N 1
ATOM 2406 C CA . ASN A 1 304 ? -20.821 4.395 20.304 1.00 75.31 304 ASN A CA 1
ATOM 2407 C C . ASN A 1 304 ? -20.955 5.140 18.969 1.00 75.31 304 ASN A C 1
ATOM 2409 O O . ASN A 1 304 ? -22.046 5.205 18.405 1.00 75.31 304 ASN A O 1
ATOM 2413 N N . PHE A 1 305 ? -19.847 5.673 18.450 1.00 82.38 305 PHE A N 1
ATOM 2414 C CA . PHE A 1 305 ? -19.800 6.287 17.126 1.00 82.38 305 PHE A CA 1
ATOM 2415 C C . PHE A 1 305 ? -20.146 5.277 16.022 1.00 82.38 305 PHE A C 1
ATOM 2417 O O . PHE A 1 305 ? -20.923 5.593 15.121 1.00 82.38 305 PHE A O 1
ATOM 2424 N N . GLY A 1 306 ? -19.628 4.050 16.119 1.00 81.62 306 GLY A N 1
ATOM 2425 C CA . GLY A 1 306 ? -19.987 2.928 15.253 1.00 81.62 306 GLY A CA 1
ATOM 2426 C C . GLY A 1 306 ? -21.483 2.625 15.264 1.00 81.62 306 GLY A C 1
ATOM 2427 O O . GLY A 1 306 ? -22.115 2.627 14.207 1.00 81.62 306 GLY A O 1
ATOM 2428 N N . GLU A 1 307 ? -22.066 2.457 16.452 1.00 79.75 307 GLU A N 1
ATOM 2429 C CA . GLU A 1 307 ? -23.497 2.184 16.639 1.00 79.75 307 GLU A CA 1
ATOM 2430 C C . GLU A 1 307 ? -24.382 3.297 16.056 1.00 79.75 307 GLU A C 1
ATOM 2432 O O . GLU A 1 307 ? -25.311 3.022 15.293 1.00 79.75 307 GLU A O 1
ATOM 2437 N N . ALA A 1 308 ? -24.068 4.565 16.340 1.00 75.25 308 ALA A N 1
ATOM 2438 C CA . ALA A 1 308 ? -24.831 5.713 15.841 1.00 75.25 308 ALA A CA 1
ATOM 2439 C C . ALA A 1 308 ? -24.824 5.832 14.306 1.00 75.25 308 ALA A C 1
ATOM 2441 O O . ALA A 1 308 ? -25.738 6.406 13.710 1.00 75.25 308 ALA A O 1
ATOM 2442 N N . ASN A 1 309 ? -23.801 5.268 13.665 1.00 82.12 309 ASN A N 1
ATOM 2443 C CA . ASN A 1 309 ? -23.619 5.257 12.218 1.00 82.12 309 ASN A CA 1
ATOM 2444 C C . ASN A 1 309 ? -23.879 3.880 11.594 1.00 82.12 309 ASN A C 1
ATOM 2446 O O . ASN A 1 309 ? -23.487 3.645 10.447 1.00 82.12 309 ASN A O 1
ATOM 2450 N N . GLN A 1 310 ? -24.518 2.976 12.348 1.00 82.62 310 GLN A N 1
ATOM 2451 C CA . GLN A 1 310 ? -24.901 1.631 11.911 1.00 82.62 310 GLN A CA 1
ATOM 2452 C C . GLN A 1 310 ? -23.734 0.840 11.304 1.00 82.62 310 GLN A C 1
ATOM 2454 O O . GLN A 1 310 ? -23.928 0.069 10.366 1.00 82.62 310 GLN A O 1
ATOM 2459 N N . TRP A 1 311 ? -22.514 1.077 11.794 1.00 83.50 311 TRP A N 1
ATOM 2460 C CA . TRP A 1 311 ? -21.290 0.458 11.283 1.00 83.50 311 TRP A CA 1
ATOM 2461 C C . TRP A 1 311 ? -21.154 0.538 9.758 1.00 83.50 311 TRP A C 1
ATOM 2463 O O . TRP A 1 311 ? -20.725 -0.410 9.103 1.00 83.50 311 TRP A O 1
ATOM 2473 N N . SER A 1 312 ? -21.508 1.686 9.169 1.00 83.94 312 SER A N 1
ATOM 2474 C CA . SER A 1 312 ? -21.261 1.912 7.744 1.00 83.94 312 SER A CA 1
ATOM 2475 C C . SER A 1 312 ? -19.787 1.658 7.398 1.00 83.94 312 SER A C 1
ATOM 2477 O O . SER A 1 312 ? -18.890 1.917 8.206 1.00 83.94 312 SER A O 1
ATOM 2479 N N . ASN A 1 313 ? -19.516 1.198 6.171 1.00 81.44 313 ASN A N 1
ATOM 2480 C CA . ASN A 1 313 ? -18.151 0.918 5.694 1.00 81.44 313 ASN A CA 1
ATOM 2481 C C . ASN A 1 313 ? -17.180 2.081 5.962 1.00 81.44 313 ASN A C 1
ATOM 2483 O O . ASN A 1 313 ? -16.011 1.870 6.275 1.00 81.44 313 ASN A O 1
ATOM 2487 N N . SER A 1 314 ? -17.689 3.307 5.862 1.00 77.38 314 SER A N 1
ATOM 2488 C CA . SER A 1 314 ? -17.004 4.552 6.186 1.00 77.38 314 SER A CA 1
ATOM 2489 C C . SER A 1 314 ? -16.493 4.605 7.619 1.00 77.38 314 SER A C 1
ATOM 2491 O O . SER A 1 314 ? -15.335 4.923 7.873 1.00 77.38 314 SER A O 1
ATOM 2493 N N . VAL A 1 315 ? -17.379 4.304 8.565 1.00 85.56 315 VAL A N 1
ATOM 2494 C CA . VAL A 1 315 ? -17.114 4.405 9.995 1.00 85.56 315 VAL A CA 1
ATOM 2495 C C . VAL A 1 315 ? -16.241 3.258 10.467 1.00 85.56 315 VAL A C 1
ATOM 2497 O O . VAL A 1 315 ? -15.339 3.490 11.268 1.00 85.56 315 VAL A O 1
ATOM 2500 N N . ILE A 1 316 ? -16.418 2.061 9.904 1.00 86.44 316 ILE A N 1
ATOM 2501 C CA . ILE A 1 316 ? -15.469 0.959 10.095 1.00 86.44 316 ILE A CA 1
ATOM 2502 C C . ILE A 1 316 ? -14.067 1.405 9.667 1.00 86.44 316 ILE A C 1
ATOM 2504 O O . ILE A 1 316 ? -13.118 1.268 10.432 1.00 86.44 316 ILE A O 1
ATOM 2508 N N . ALA A 1 317 ? -13.934 2.013 8.486 1.00 82.44 317 ALA A N 1
ATOM 2509 C CA . ALA A 1 317 ? -12.641 2.447 7.968 1.00 82.44 317 ALA A CA 1
ATOM 2510 C C . ALA A 1 317 ? -11.975 3.523 8.832 1.00 82.44 317 ALA A C 1
ATOM 2512 O O . ALA A 1 317 ? -10.792 3.413 9.142 1.00 82.44 317 ALA A O 1
ATOM 2513 N N . ILE A 1 318 ? -12.725 4.553 9.231 1.00 85.81 318 ILE A N 1
ATOM 2514 C CA . ILE A 1 318 ? -12.229 5.627 10.103 1.00 85.81 318 ILE A CA 1
ATOM 2515 C C . ILE A 1 318 ? -11.770 5.039 11.436 1.00 85.81 318 ILE A C 1
ATOM 2517 O O . ILE A 1 318 ? -10.649 5.295 11.869 1.00 85.81 318 ILE A O 1
ATOM 2521 N N . SER A 1 319 ? -12.597 4.192 12.049 1.00 88.50 319 SER A N 1
ATOM 2522 C CA . SER A 1 319 ? -12.278 3.534 13.315 1.00 88.50 319 SER A CA 1
ATOM 2523 C C . SER A 1 319 ? -11.048 2.630 13.197 1.00 88.50 319 SER A C 1
ATOM 2525 O O . SER A 1 319 ? -10.178 2.688 14.060 1.00 88.50 319 SER A O 1
ATOM 2527 N N . GLN A 1 320 ? -10.901 1.871 12.105 1.00 86.19 320 GLN A N 1
ATOM 2528 C CA . GLN A 1 320 ? -9.686 1.096 11.821 1.00 86.19 320 GLN A CA 1
ATOM 2529 C C . GLN A 1 320 ? -8.443 1.994 11.727 1.00 86.19 320 GLN A C 1
ATOM 2531 O O . GLN A 1 320 ? -7.404 1.641 12.286 1.00 86.19 320 GLN A O 1
ATOM 2536 N N . GLN A 1 321 ? -8.525 3.154 11.059 1.00 81.38 321 GLN A N 1
ATOM 2537 C CA . GLN A 1 321 ? -7.399 4.096 10.973 1.00 81.38 321 GLN A CA 1
ATOM 2538 C C . GLN A 1 321 ? -7.042 4.685 12.340 1.00 81.38 321 GLN A C 1
ATOM 2540 O O . GLN A 1 321 ? -5.867 4.726 12.693 1.00 81.38 321 GLN A O 1
ATOM 2545 N N . ILE A 1 322 ? -8.038 5.090 13.134 1.00 85.38 322 ILE A N 1
ATOM 2546 C CA . ILE A 1 322 ? -7.821 5.616 14.489 1.00 85.38 322 ILE A CA 1
ATOM 2547 C C . ILE A 1 322 ? -7.149 4.562 15.367 1.00 85.38 322 ILE A C 1
ATOM 2549 O O . ILE A 1 322 ? -6.119 4.846 15.974 1.00 85.38 322 ILE A O 1
ATOM 2553 N N . VAL A 1 323 ? -7.692 3.340 15.407 1.00 87.12 323 VAL A N 1
ATOM 2554 C CA . VAL A 1 323 ? -7.118 2.248 16.204 1.00 87.12 323 VAL A CA 1
ATOM 2555 C C . VAL A 1 323 ? -5.694 1.951 15.747 1.00 87.12 323 VAL A C 1
ATOM 2557 O O . VAL A 1 323 ? -4.795 1.888 16.581 1.00 87.12 323 VAL A O 1
ATOM 2560 N N . SER A 1 324 ? -5.455 1.849 14.437 1.00 79.75 324 SER A N 1
ATOM 2561 C CA . SER A 1 324 ? -4.109 1.628 13.887 1.00 79.75 324 SER A CA 1
ATOM 2562 C C . SER A 1 324 ? -3.134 2.735 14.299 1.00 79.75 324 SER A C 1
ATOM 2564 O O . SER A 1 324 ? -1.999 2.452 14.671 1.00 79.75 324 SER A O 1
ATOM 2566 N N . GLY A 1 325 ? -3.581 3.994 14.281 1.00 75.88 325 GLY A N 1
ATOM 2567 C CA . GLY A 1 325 ? -2.754 5.136 14.650 1.00 75.88 325 GLY A CA 1
ATOM 2568 C C . GLY A 1 325 ? -2.461 5.248 16.149 1.00 75.88 325 GLY A C 1
ATOM 2569 O O . GLY A 1 325 ? -1.349 5.604 16.533 1.00 75.88 325 GLY A O 1
ATOM 2570 N N . LEU A 1 326 ? -3.431 4.931 17.010 1.00 79.75 326 LEU A N 1
ATOM 2571 C CA . LEU A 1 326 ? -3.290 5.057 18.466 1.00 79.75 326 LEU A CA 1
ATOM 2572 C C . LEU A 1 326 ? -2.592 3.857 19.115 1.00 79.75 326 LEU A C 1
ATOM 2574 O O . LEU A 1 326 ? -1.892 4.023 20.116 1.00 79.75 326 LEU A O 1
ATOM 2578 N N . SER A 1 327 ? -2.739 2.667 18.533 1.00 76.06 327 SER A N 1
ATOM 2579 C CA . SER A 1 327 ? -2.145 1.426 19.046 1.00 76.06 327 SER A CA 1
ATOM 2580 C C . SER A 1 327 ? -0.628 1.330 18.889 1.00 76.06 327 SER A C 1
ATOM 2582 O O . SER A 1 327 ? -0.032 0.420 19.453 1.00 76.06 327 SER A O 1
ATOM 2584 N N . ASN A 1 328 ? 0.028 2.269 18.192 1.00 63.16 328 ASN A N 1
ATOM 2585 C CA . ASN A 1 328 ? 1.463 2.195 17.878 1.00 63.16 328 ASN A CA 1
ATOM 2586 C C . ASN A 1 328 ? 1.863 0.838 17.284 1.00 63.16 328 ASN A C 1
ATOM 2588 O O . ASN A 1 328 ? 2.932 0.319 17.602 1.00 63.16 328 ASN A O 1
ATOM 2592 N N . THR A 1 329 ? 1.003 0.219 16.472 1.00 52.25 329 THR A N 1
ATOM 2593 C CA . THR A 1 329 ? 1.326 -1.080 15.883 1.00 52.25 329 THR A CA 1
ATOM 2594 C C . THR A 1 329 ? 2.601 -0.976 15.064 1.00 52.25 329 THR A C 1
ATOM 2596 O O . THR A 1 329 ? 2.629 -0.328 14.014 1.00 52.25 329 THR A O 1
ATOM 2599 N N . ASN A 1 330 ? 3.646 -1.643 15.556 1.00 46.47 330 ASN A N 1
ATOM 2600 C CA . ASN A 1 330 ? 4.948 -1.840 14.927 1.00 46.47 330 ASN A CA 1
ATOM 2601 C C . ASN A 1 330 ? 4.834 -2.743 13.685 1.00 46.47 330 ASN A C 1
ATOM 2603 O O . ASN A 1 330 ? 5.397 -3.829 13.632 1.00 46.47 330 ASN A O 1
ATOM 2607 N N . ASN A 1 331 ? 4.113 -2.275 12.669 1.00 47.72 331 ASN A N 1
ATOM 2608 C CA . ASN A 1 331 ? 4.168 -2.784 11.295 1.00 47.72 331 ASN A CA 1
ATOM 2609 C C . ASN A 1 331 ? 4.348 -1.652 10.268 1.00 47.72 331 ASN A C 1
ATOM 2611 O O . ASN A 1 331 ? 4.314 -1.867 9.056 1.00 47.72 331 ASN A O 1
ATOM 2615 N N . LEU A 1 332 ? 4.571 -0.431 10.750 1.00 57.47 332 LEU A N 1
ATOM 2616 C CA . LEU A 1 332 ? 4.863 0.747 9.956 1.00 57.47 332 LEU A CA 1
ATOM 2617 C C . LEU A 1 332 ? 6.224 1.205 10.472 1.00 57.47 332 LEU A C 1
ATOM 2619 O O . LEU A 1 332 ? 6.323 1.608 11.624 1.00 57.47 332 LEU A O 1
ATOM 2623 N N . ASN A 1 333 ? 7.286 1.062 9.677 1.00 68.50 333 ASN A N 1
ATOM 2624 C CA . ASN A 1 333 ? 8.630 1.557 10.006 1.00 68.50 333 ASN A CA 1
ATOM 2625 C C . ASN A 1 333 ? 8.634 3.104 10.032 1.00 68.50 333 ASN A C 1
ATOM 2627 O O . ASN A 1 333 ? 9.304 3.734 9.218 1.00 68.50 333 ASN A O 1
ATOM 2631 N N . LEU A 1 334 ? 7.814 3.702 10.898 1.00 81.38 334 LEU A N 1
ATOM 2632 C CA . LEU A 1 334 ? 7.651 5.133 11.099 1.00 81.38 334 LEU A CA 1
ATOM 2633 C C . LEU A 1 334 ? 8.625 5.601 12.177 1.00 81.38 334 LEU A C 1
ATOM 2635 O O . LEU A 1 334 ? 8.824 4.942 13.199 1.00 81.38 334 LEU A O 1
ATOM 2639 N N . SER A 1 335 ? 9.199 6.773 11.959 1.00 85.25 335 SER A N 1
ATOM 2640 C CA . SER A 1 335 ? 9.972 7.511 12.948 1.00 85.25 335 SER A CA 1
ATOM 2641 C C . SER A 1 335 ? 9.103 7.966 14.128 1.00 85.25 335 SER A C 1
ATOM 2643 O O . SER A 1 335 ? 7.870 7.912 14.102 1.00 85.25 335 SER A O 1
ATOM 2645 N N . PHE A 1 336 ? 9.755 8.433 15.193 1.00 84.31 336 PHE A N 1
ATOM 2646 C CA . PHE A 1 336 ? 9.067 8.996 16.355 1.00 84.31 336 PHE A CA 1
ATOM 2647 C C . PHE A 1 336 ? 8.149 10.172 15.975 1.00 84.31 336 PHE A C 1
ATOM 2649 O O . PHE A 1 336 ? 6.988 10.191 16.379 1.00 84.31 336 PHE A O 1
ATOM 2656 N N . GLU A 1 337 ? 8.639 11.098 15.146 1.00 86.56 337 GLU A N 1
ATOM 2657 C CA . GLU A 1 337 ? 7.882 12.276 14.700 1.00 86.56 337 GLU A CA 1
ATOM 2658 C C . GLU A 1 337 ? 6.659 11.899 13.856 1.00 86.56 337 GLU A C 1
ATOM 2660 O O . GLU A 1 337 ? 5.570 12.441 14.039 1.00 86.56 337 GLU A O 1
ATOM 2665 N N . GLU A 1 338 ? 6.798 10.910 12.972 1.00 88.25 338 GLU A N 1
ATOM 2666 C CA . GLU A 1 338 ? 5.679 10.397 12.176 1.00 88.25 338 GLU A CA 1
ATOM 2667 C C . GLU A 1 338 ? 4.608 9.744 13.060 1.00 88.25 338 GLU A C 1
ATOM 2669 O O . GLU A 1 338 ? 3.417 9.998 12.877 1.00 88.25 338 GLU A O 1
ATOM 2674 N N . ASN A 1 339 ? 5.015 8.956 14.061 1.00 84.50 339 ASN A N 1
ATOM 2675 C CA . ASN A 1 339 ? 4.085 8.377 15.033 1.00 84.50 339 ASN A CA 1
ATOM 2676 C C . ASN A 1 339 ? 3.380 9.456 15.865 1.00 84.50 339 ASN A C 1
ATOM 2678 O O . ASN A 1 339 ? 2.180 9.354 16.128 1.00 84.50 339 ASN A O 1
ATOM 2682 N N . LEU A 1 340 ? 4.098 10.507 16.267 1.00 86.81 340 LEU A N 1
ATOM 2683 C CA . LEU A 1 340 ? 3.511 11.637 16.980 1.00 86.81 340 LEU A CA 1
ATOM 2684 C C . LEU A 1 340 ? 2.482 12.372 16.107 1.00 86.81 340 LEU A C 1
ATOM 2686 O O . LEU A 1 340 ? 1.382 12.670 16.574 1.00 86.81 340 LEU A O 1
ATOM 2690 N N . ALA A 1 341 ? 2.788 12.599 14.828 1.00 90.50 341 ALA A N 1
ATOM 2691 C CA . ALA A 1 341 ? 1.855 13.203 13.882 1.00 90.50 341 ALA A CA 1
ATOM 2692 C C . ALA A 1 341 ? 0.584 12.353 13.706 1.00 90.50 341 ALA A C 1
ATOM 2694 O O . ALA A 1 341 ? -0.525 12.889 13.744 1.00 90.50 341 ALA A O 1
ATOM 2695 N N . VAL A 1 342 ? 0.726 11.029 13.580 1.00 89.31 342 VAL A N 1
ATOM 2696 C CA . VAL A 1 342 ? -0.406 10.090 13.505 1.00 89.31 342 VAL A CA 1
ATOM 2697 C C . VAL A 1 342 ? -1.277 10.168 14.755 1.00 89.31 342 VAL A C 1
ATOM 2699 O O . VAL A 1 342 ? -2.492 10.326 14.628 1.00 89.31 342 VAL A O 1
ATOM 2702 N N . LYS A 1 343 ? -0.677 10.133 15.952 1.00 85.00 343 LYS A N 1
ATOM 2703 C CA . LYS A 1 343 ? -1.411 10.277 17.219 1.00 85.00 343 LYS A CA 1
ATOM 2704 C C . LYS A 1 343 ? -2.187 11.581 17.274 1.00 85.00 343 LYS A C 1
ATOM 2706 O O . LYS A 1 343 ? -3.378 11.560 17.556 1.00 85.00 343 LYS A O 1
ATOM 2711 N N . ASN A 1 344 ? -1.541 12.698 16.947 1.00 90.00 344 ASN A N 1
ATOM 2712 C CA . ASN A 1 344 ? -2.183 14.010 16.972 1.00 90.00 344 ASN A CA 1
ATOM 2713 C C . ASN A 1 344 ? -3.387 14.065 16.021 1.00 90.00 344 ASN A C 1
ATOM 2715 O O . ASN A 1 344 ? -4.436 14.591 16.387 1.00 90.00 344 ASN A O 1
ATOM 2719 N N . LYS A 1 345 ? -3.277 13.474 14.823 1.00 92.00 345 LYS A N 1
ATOM 2720 C CA . LYS A 1 345 ? -4.387 13.420 13.859 1.00 92.00 345 LYS A CA 1
ATOM 2721 C C . LYS A 1 345 ? -5.501 12.463 14.264 1.00 92.00 345 LYS A C 1
ATOM 2723 O O . LYS A 1 345 ? -6.665 12.780 14.027 1.00 92.00 345 LYS A O 1
ATOM 2728 N N . ALA A 1 346 ? -5.175 11.343 14.903 1.00 88.69 346 ALA A N 1
ATOM 2729 C CA . ALA A 1 346 ? -6.171 10.433 15.456 1.00 88.69 346 ALA A CA 1
ATOM 2730 C C . ALA A 1 346 ? -6.947 11.084 16.615 1.00 88.69 346 ALA A C 1
ATOM 2732 O O . ALA A 1 346 ? -8.174 11.004 16.649 1.00 88.69 346 ALA A O 1
ATOM 2733 N N . THR A 1 347 ? -6.251 11.791 17.511 1.00 86.12 347 THR A N 1
ATOM 2734 C CA . THR A 1 347 ? -6.869 12.558 18.603 1.00 86.12 347 THR A CA 1
ATOM 2735 C C . THR A 1 347 ? -7.773 13.668 18.070 1.00 86.12 347 THR A C 1
ATOM 2737 O O . THR A 1 347 ? -8.900 13.794 18.526 1.00 86.12 347 THR A O 1
ATOM 2740 N N . GLU A 1 348 ? -7.354 14.411 17.041 1.00 92.00 348 GLU A N 1
ATOM 2741 C CA . GLU A 1 348 ? -8.187 15.459 16.431 1.00 92.00 348 GLU A CA 1
ATOM 2742 C C . GLU A 1 348 ? -9.504 14.896 15.858 1.00 92.00 348 GLU A C 1
ATOM 2744 O O . GLU A 1 348 ? -10.564 15.498 16.024 1.00 92.00 348 GLU A O 1
ATOM 2749 N N . ILE A 1 349 ? -9.472 13.714 15.226 1.00 90.81 349 ILE A N 1
ATOM 2750 C CA . ILE A 1 349 ? -10.700 13.030 14.780 1.00 90.81 349 ILE A CA 1
ATOM 2751 C C . ILE A 1 349 ? -11.585 12.685 15.983 1.00 90.81 349 ILE A C 1
ATOM 2753 O O . ILE A 1 349 ? -12.796 12.906 15.948 1.00 90.81 349 ILE A O 1
ATOM 2757 N N . PHE A 1 350 ? -10.983 12.152 17.046 1.00 84.00 350 PHE A N 1
ATOM 2758 C CA . PHE A 1 350 ? -11.695 11.772 18.259 1.00 84.00 350 PHE A CA 1
ATOM 2759 C C . PHE A 1 350 ? -12.382 12.967 18.930 1.00 84.00 350 PHE A C 1
ATOM 2761 O O . PHE A 1 350 ? -13.557 12.880 19.286 1.00 84.00 350 PHE A O 1
ATOM 2768 N N . ASP A 1 351 ? -11.684 14.095 19.038 1.00 87.38 351 ASP A N 1
ATOM 2769 C CA . ASP A 1 351 ? -12.208 15.327 19.621 1.00 87.38 351 ASP A CA 1
ATOM 2770 C C . ASP A 1 351 ? -13.407 15.855 18.826 1.00 87.38 351 ASP A C 1
ATOM 2772 O O . ASP A 1 351 ? -14.401 16.281 19.415 1.00 87.38 351 ASP A O 1
ATOM 2776 N N . ILE A 1 352 ? -13.370 15.764 17.491 1.00 91.19 352 ILE A N 1
ATOM 2777 C CA . ILE A 1 352 ? -14.508 16.127 16.635 1.00 91.19 352 ILE A CA 1
ATOM 2778 C C . ILE A 1 352 ? -15.699 15.192 16.877 1.00 91.19 352 ILE A C 1
ATOM 2780 O O . ILE A 1 352 ? -16.834 15.662 16.988 1.00 91.19 352 ILE A O 1
ATOM 2784 N N . ILE A 1 353 ? -15.467 13.881 16.974 1.00 86.38 353 ILE A N 1
ATOM 2785 C CA . ILE A 1 353 ? -16.526 12.899 17.246 1.00 86.38 353 ILE A CA 1
ATOM 2786 C C . ILE A 1 353 ? -17.169 13.167 18.619 1.00 86.38 353 ILE A C 1
ATOM 2788 O O . ILE A 1 353 ? -18.397 13.205 18.732 1.00 86.38 353 ILE A O 1
ATOM 2792 N N . ALA A 1 354 ? -16.355 13.402 19.652 1.00 82.00 354 ALA A N 1
ATOM 2793 C CA . ALA A 1 354 ? -16.818 13.716 21.002 1.00 82.00 354 ALA A CA 1
ATOM 2794 C C . ALA A 1 354 ? -17.575 15.052 21.066 1.00 82.00 354 ALA A C 1
ATOM 2796 O O . ALA A 1 354 ? -18.654 15.114 21.655 1.00 82.00 354 ALA A O 1
ATOM 2797 N N . LYS A 1 355 ? -17.065 16.102 20.407 1.00 89.25 355 LYS A N 1
ATOM 2798 C CA . LYS A 1 355 ? -17.730 17.411 20.264 1.00 89.25 355 LYS A CA 1
ATOM 2799 C C . LYS A 1 355 ? -19.138 17.279 19.677 1.00 89.25 355 LYS A C 1
ATOM 2801 O O . LYS A 1 355 ? -20.036 18.016 20.076 1.00 89.25 355 LYS A O 1
ATOM 2806 N N . ASN A 1 356 ? -19.334 16.344 18.750 1.00 84.75 356 ASN A N 1
ATOM 2807 C CA . ASN A 1 356 ? -20.623 16.073 18.115 1.00 84.75 356 ASN A CA 1
ATOM 2808 C C . ASN A 1 356 ? -21.442 14.989 18.850 1.00 84.75 356 ASN A C 1
ATOM 2810 O O . ASN A 1 356 ? -22.364 14.418 18.278 1.00 84.75 356 ASN A O 1
ATOM 2814 N N . ASN A 1 357 ? -21.138 14.697 20.121 1.00 78.81 357 ASN A N 1
ATOM 2815 C CA . ASN A 1 357 ? -21.865 13.736 20.962 1.00 78.81 357 ASN A CA 1
ATOM 2816 C C . ASN A 1 357 ? -22.025 12.340 20.337 1.00 78.81 357 ASN A C 1
ATOM 2818 O O . ASN A 1 357 ? -23.020 11.662 20.596 1.00 78.81 357 ASN A O 1
ATOM 2822 N N . PHE A 1 358 ? -21.057 11.903 19.525 1.00 78.50 358 PHE A N 1
ATOM 2823 C CA . PHE A 1 358 ? -21.079 10.590 18.872 1.00 78.50 358 PHE A CA 1
ATOM 2824 C C . PHE A 1 358 ? -22.315 10.360 17.984 1.00 78.50 358 PHE A C 1
ATOM 2826 O O . PHE A 1 358 ? -22.710 9.215 17.786 1.00 78.50 358 PHE A O 1
ATOM 2833 N N . THR A 1 359 ? -22.951 11.419 17.468 1.00 78.62 359 THR A N 1
ATOM 2834 C CA . THR A 1 359 ? -24.120 11.280 16.592 1.00 78.62 359 THR A CA 1
ATOM 2835 C C . THR A 1 359 ? -23.732 10.782 15.195 1.00 78.62 359 THR A C 1
ATOM 2837 O O . THR A 1 359 ? -22.564 10.511 14.892 1.00 78.62 359 THR A O 1
ATOM 2840 N N . ASN A 1 360 ? -24.733 10.611 14.330 1.00 82.75 360 ASN A N 1
ATOM 2841 C CA . ASN A 1 360 ? -24.500 10.235 12.943 1.00 82.75 360 ASN A CA 1
ATOM 2842 C C . ASN A 1 360 ? -23.633 11.300 12.241 1.00 82.75 360 ASN A C 1
ATOM 2844 O O . ASN A 1 360 ? -23.898 12.496 12.353 1.00 82.75 360 ASN A O 1
ATOM 2848 N N . ILE A 1 361 ? -22.606 10.860 11.517 1.00 84.94 361 ILE A N 1
ATOM 2849 C CA . ILE A 1 361 ? -21.600 11.723 10.896 1.00 84.94 361 ILE A CA 1
ATOM 2850 C C . ILE A 1 361 ? -22.176 12.646 9.817 1.00 84.94 361 ILE A C 1
ATOM 2852 O O . ILE A 1 361 ? -21.650 13.738 9.611 1.00 84.94 361 ILE A O 1
ATOM 2856 N N . ASP A 1 362 ? -23.296 12.275 9.197 1.00 83.88 362 ASP A N 1
ATOM 2857 C CA . ASP A 1 362 ? -24.010 13.125 8.239 1.00 83.88 362 ASP A CA 1
ATOM 2858 C C . ASP A 1 362 ? -24.591 14.382 8.913 1.00 83.88 362 ASP A C 1
ATOM 2860 O O . ASP A 1 362 ? -24.893 15.370 8.246 1.00 83.88 362 ASP A O 1
ATOM 2864 N N . GLN A 1 363 ? -24.728 14.365 10.244 1.00 85.69 363 GLN A N 1
ATOM 2865 C CA . GLN A 1 363 ? -25.172 15.506 11.048 1.00 85.69 363 GLN A CA 1
ATOM 2866 C C . GLN A 1 363 ? -24.020 16.440 11.436 1.00 85.69 363 GLN A C 1
ATOM 2868 O O . GLN A 1 363 ? -24.266 17.523 11.970 1.00 85.69 363 GLN A O 1
ATOM 2873 N N . PHE A 1 364 ? -22.767 16.039 11.204 1.00 89.12 364 PHE A N 1
ATOM 2874 C CA . PHE A 1 364 ? -21.611 16.867 11.534 1.00 89.12 364 PHE A CA 1
ATOM 2875 C C . PHE A 1 364 ? -21.509 18.015 10.528 1.00 89.12 364 PHE A C 1
ATOM 2877 O O . PHE A 1 364 ? -21.942 17.899 9.379 1.00 89.12 364 PHE A O 1
ATOM 2884 N N . SER A 1 365 ? -20.881 19.123 10.928 1.00 90.38 365 SER A N 1
ATOM 2885 C CA . SER A 1 365 ? -20.616 20.220 9.994 1.00 90.38 365 SER A CA 1
ATOM 2886 C C . SER A 1 365 ? -19.735 19.757 8.827 1.00 90.38 365 SER A C 1
ATOM 2888 O O . SER A 1 365 ? -18.871 18.894 8.990 1.00 90.38 365 SER A O 1
ATOM 2890 N N . LEU A 1 366 ? -19.892 20.368 7.650 1.00 86.62 366 LEU A N 1
ATOM 2891 C CA . LEU A 1 366 ? -19.080 20.021 6.476 1.00 86.62 366 LEU A CA 1
ATOM 2892 C C . LEU A 1 366 ? -17.573 20.189 6.740 1.00 86.62 366 LEU A C 1
ATOM 2894 O O . LEU A 1 366 ? -16.757 19.413 6.246 1.00 86.62 366 LEU A O 1
ATOM 2898 N N . ALA A 1 367 ? -17.207 21.186 7.551 1.00 89.38 367 ALA A N 1
ATOM 2899 C CA . ALA A 1 367 ? -15.832 21.406 7.986 1.00 89.38 367 ALA A CA 1
ATOM 2900 C C . ALA A 1 367 ? -15.318 20.249 8.858 1.00 89.38 367 ALA A C 1
ATOM 2902 O O . ALA A 1 367 ? -14.223 19.74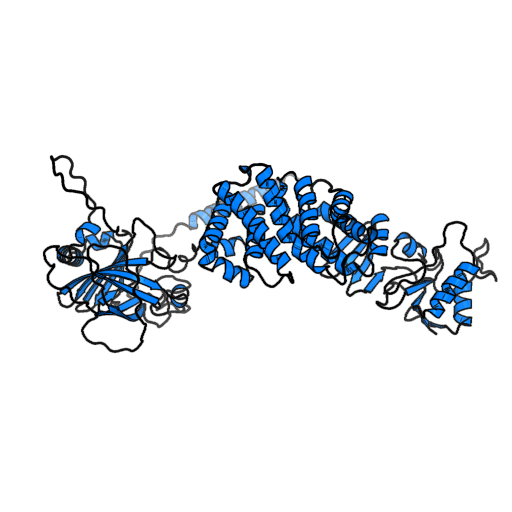7 8.613 1.00 89.38 367 ALA A O 1
ATOM 2903 N N . ASP A 1 368 ? -16.122 19.783 9.817 1.00 90.94 368 ASP A N 1
ATOM 2904 C CA . ASP A 1 368 ? -15.778 18.648 10.679 1.00 90.94 368 ASP A CA 1
ATOM 2905 C C . ASP A 1 368 ? -15.645 17.352 9.855 1.00 90.94 368 ASP A C 1
ATOM 2907 O O . ASP A 1 368 ? -14.640 16.651 9.973 1.00 90.94 368 ASP A O 1
ATOM 2911 N N . GLN A 1 369 ? -16.588 17.068 8.947 1.00 87.94 369 GLN A N 1
ATOM 2912 C CA . GLN A 1 369 ? -16.515 15.907 8.046 1.00 87.94 369 GLN A CA 1
ATOM 2913 C C . GLN A 1 369 ? -15.247 15.936 7.178 1.00 87.94 369 GLN A C 1
ATOM 2915 O O . GLN A 1 369 ? -14.549 14.929 7.031 1.00 87.94 369 GLN A O 1
ATOM 2920 N N . LYS A 1 370 ? -14.901 17.112 6.643 1.00 88.00 370 LYS A N 1
ATOM 2921 C CA . LYS A 1 370 ? -13.694 17.320 5.838 1.00 88.00 370 LYS A CA 1
ATOM 2922 C C . LYS A 1 370 ? -12.414 17.089 6.642 1.00 88.00 370 LYS A C 1
ATOM 2924 O O . LYS A 1 370 ? -11.499 16.435 6.138 1.00 88.00 370 LYS A O 1
ATOM 2929 N N . THR A 1 371 ? -12.347 17.574 7.881 1.00 91.44 371 THR A N 1
ATOM 2930 C CA . THR A 1 371 ? -11.201 17.336 8.770 1.00 91.44 371 THR A CA 1
ATOM 2931 C C . THR A 1 371 ? -11.065 15.856 9.115 1.00 91.44 371 THR A C 1
ATOM 2933 O O . THR A 1 371 ? -9.963 15.315 9.012 1.00 91.44 371 THR A O 1
ATOM 2936 N N . ILE A 1 372 ? -12.172 15.167 9.421 1.00 89.94 372 ILE A N 1
ATOM 2937 C CA . ILE A 1 372 ? -12.170 13.716 9.664 1.00 89.94 372 ILE A CA 1
ATOM 2938 C C . ILE A 1 372 ? -11.636 12.966 8.442 1.00 89.94 372 ILE A C 1
ATOM 2940 O O . ILE A 1 372 ? -10.739 12.131 8.576 1.00 89.94 372 ILE A O 1
ATOM 2944 N N . ALA A 1 373 ? -12.143 13.280 7.247 1.00 88.81 373 ALA A N 1
ATOM 2945 C CA . ALA A 1 373 ? -11.710 12.641 6.011 1.00 88.81 373 ALA A CA 1
ATOM 2946 C C . ALA A 1 373 ? -10.215 12.875 5.743 1.00 88.81 373 ALA A C 1
ATOM 2948 O O . ALA A 1 373 ? -9.475 11.921 5.502 1.00 88.81 373 ALA A O 1
ATOM 2949 N N . LYS A 1 374 ? -9.751 14.127 5.845 1.00 91.56 374 LYS A N 1
ATOM 2950 C CA . LYS A 1 374 ? -8.345 14.497 5.643 1.00 91.56 374 LYS A CA 1
ATOM 2951 C C . LYS A 1 374 ? -7.421 13.786 6.629 1.00 91.56 374 LYS A C 1
ATOM 2953 O O . LYS A 1 374 ? -6.425 13.200 6.215 1.00 91.56 374 LYS A O 1
ATOM 2958 N N . ASN A 1 375 ? -7.747 13.800 7.917 1.00 92.31 375 ASN A N 1
ATOM 2959 C CA . ASN A 1 375 ? -6.914 13.168 8.936 1.00 92.31 375 ASN A CA 1
ATOM 2960 C C . ASN A 1 375 ? -6.919 11.639 8.805 1.00 92.31 375 ASN A C 1
ATOM 2962 O O . ASN A 1 375 ? -5.872 11.013 8.945 1.00 92.31 375 ASN A O 1
ATOM 2966 N N . SER A 1 376 ? -8.057 11.037 8.447 1.00 88.81 376 SER A N 1
ATOM 2967 C CA . SER A 1 376 ? -8.147 9.591 8.199 1.00 88.81 376 SER A CA 1
ATOM 2968 C C . SER A 1 376 ? -7.307 9.171 6.989 1.00 88.81 376 SER A C 1
ATOM 2970 O O . SER A 1 376 ? -6.593 8.170 7.040 1.00 88.81 376 SER A O 1
ATOM 2972 N N . LEU A 1 377 ? -7.349 9.956 5.905 1.00 89.31 377 LEU A N 1
ATOM 2973 C CA . LEU A 1 377 ? -6.497 9.756 4.731 1.00 89.31 377 LEU A CA 1
ATOM 2974 C C . LEU A 1 377 ? -5.021 9.909 5.084 1.00 89.31 377 LEU A C 1
ATOM 2976 O O . LEU A 1 377 ? -4.221 9.076 4.675 1.00 89.31 377 LEU A O 1
ATOM 2980 N N . PHE A 1 378 ? -4.662 10.934 5.857 1.00 92.06 378 PHE A N 1
ATOM 2981 C CA . PHE A 1 378 ? -3.292 11.138 6.316 1.00 92.06 378 PHE A CA 1
ATOM 2982 C C . PHE A 1 378 ? -2.767 9.909 7.067 1.00 92.06 378 PHE A C 1
ATOM 2984 O O . PHE A 1 378 ? -1.732 9.369 6.681 1.00 92.06 378 PHE A O 1
ATOM 2991 N N . ILE A 1 379 ? -3.508 9.427 8.072 1.00 90.12 379 ILE A N 1
ATOM 2992 C CA . ILE A 1 379 ? -3.121 8.259 8.878 1.00 90.12 379 ILE A CA 1
ATOM 2993 C C . ILE A 1 379 ? -2.930 7.024 7.987 1.00 90.12 379 ILE A C 1
ATOM 2995 O O . ILE A 1 379 ? -1.923 6.329 8.102 1.00 90.12 379 ILE A O 1
ATOM 2999 N N . GLY A 1 380 ? -3.853 6.781 7.050 1.00 86.94 380 GLY A N 1
ATOM 3000 C CA . GLY A 1 380 ? -3.781 5.615 6.167 1.00 86.94 380 GLY A CA 1
ATOM 3001 C C . GLY A 1 380 ? -2.707 5.701 5.078 1.00 86.94 380 GLY A C 1
ATOM 3002 O O . GLY A 1 380 ? -2.187 4.672 4.639 1.00 86.94 380 GLY A O 1
ATOM 3003 N N . LEU A 1 381 ? -2.369 6.907 4.616 1.00 90.25 381 LEU A N 1
ATOM 3004 C CA . LEU A 1 381 ? -1.402 7.120 3.537 1.00 90.25 381 LEU A CA 1
ATOM 3005 C C . LEU A 1 381 ? 0.033 7.240 4.037 1.00 90.25 381 LEU A C 1
ATOM 3007 O O . LEU A 1 381 ? 0.930 6.750 3.346 1.00 90.25 381 LEU A O 1
ATOM 3011 N N . LEU A 1 382 ? 0.249 7.851 5.209 1.00 91.44 382 LEU A N 1
ATOM 3012 C CA . LEU A 1 382 ? 1.581 8.143 5.739 1.00 91.44 382 LEU A CA 1
ATOM 3013 C C . LEU A 1 382 ? 2.523 6.937 5.663 1.00 91.44 382 LEU A C 1
ATOM 3015 O O . LEU A 1 382 ? 3.587 7.090 5.078 1.00 91.44 382 LEU A O 1
ATOM 3019 N N . PRO A 1 383 ? 2.145 5.714 6.075 1.00 88.81 383 PRO A N 1
ATOM 3020 C CA . PRO A 1 383 ? 3.065 4.579 6.019 1.00 88.81 383 PRO A CA 1
ATOM 3021 C C . PRO A 1 383 ? 3.542 4.230 4.611 1.00 88.81 383 PRO A C 1
ATOM 3023 O O . PRO A 1 383 ? 4.679 3.804 4.415 1.00 88.81 383 PRO A O 1
ATOM 3026 N N . SER A 1 384 ? 2.680 4.425 3.611 1.00 90.81 384 SER A N 1
ATOM 3027 C CA . SER A 1 384 ? 3.037 4.189 2.213 1.00 90.81 384 SER A CA 1
ATOM 3028 C C . SER A 1 384 ? 3.999 5.264 1.703 1.00 90.81 384 SER A C 1
ATOM 3030 O O . SER A 1 384 ? 4.946 4.932 0.989 1.00 90.81 384 SER A O 1
ATOM 3032 N N . VAL A 1 385 ? 3.808 6.519 2.120 1.00 91.94 385 VAL A N 1
ATOM 3033 C CA . VAL A 1 385 ? 4.725 7.635 1.837 1.00 91.94 385 VAL A CA 1
ATOM 3034 C C . VAL A 1 385 ? 6.069 7.424 2.540 1.00 91.94 385 VAL A C 1
ATOM 3036 O O . VAL A 1 385 ? 7.119 7.482 1.907 1.00 91.94 385 VAL A O 1
ATOM 3039 N N . SER A 1 386 ? 6.063 7.086 3.827 1.00 90.81 386 SER A N 1
ATOM 3040 C CA . SER A 1 386 ? 7.277 6.816 4.600 1.00 90.81 386 SER A CA 1
ATOM 3041 C C . SER A 1 386 ? 8.075 5.647 4.017 1.00 90.81 386 SER A C 1
ATOM 3043 O O . SER A 1 386 ? 9.303 5.665 4.003 1.00 90.81 386 SER A O 1
ATOM 3045 N N . SER A 1 387 ? 7.397 4.655 3.424 1.00 90.38 387 SER A N 1
ATOM 3046 C CA . SER A 1 387 ? 8.043 3.486 2.807 1.00 90.38 387 SER A CA 1
ATOM 3047 C C . SER A 1 387 ? 8.949 3.793 1.605 1.00 90.38 387 SER A C 1
ATOM 3049 O O . SER A 1 387 ? 9.698 2.899 1.174 1.00 90.38 387 SER A O 1
ATOM 3051 N N . ILE A 1 388 ? 8.852 5.008 1.049 1.00 91.00 388 ILE A N 1
ATOM 3052 C CA . ILE A 1 388 ? 9.691 5.487 -0.052 1.00 91.00 388 ILE A CA 1
ATOM 3053 C C . ILE A 1 388 ? 10.784 6.467 0.399 1.00 91.00 388 ILE A C 1
ATOM 3055 O O . ILE A 1 388 ? 11.609 6.845 -0.428 1.00 91.00 388 ILE A O 1
ATOM 3059 N N . ILE A 1 389 ? 10.852 6.846 1.683 1.00 89.75 389 ILE A N 1
ATOM 3060 C CA . ILE A 1 389 ? 11.955 7.666 2.212 1.00 89.75 389 ILE A CA 1
ATOM 3061 C C . ILE A 1 389 ? 13.301 6.965 1.961 1.00 89.75 389 ILE A C 1
ATOM 3063 O O . ILE A 1 389 ? 13.426 5.738 1.988 1.00 89.75 389 ILE A O 1
ATOM 3067 N N . GLY A 1 390 ? 14.334 7.766 1.694 1.00 87.62 390 GLY A N 1
ATOM 3068 C CA . GLY A 1 390 ? 15.685 7.282 1.434 1.00 87.62 390 GLY A CA 1
ATOM 3069 C C . GLY A 1 390 ? 15.852 6.849 -0.018 1.00 87.62 390 GLY A C 1
ATOM 3070 O O . GLY A 1 390 ? 15.889 7.690 -0.916 1.00 87.62 390 GLY A O 1
ATOM 3071 N N . ASN A 1 391 ? 15.974 5.542 -0.256 1.00 87.00 391 ASN A N 1
ATOM 3072 C CA . ASN A 1 391 ? 16.398 5.002 -1.555 1.00 87.00 391 ASN A CA 1
ATOM 3073 C C . ASN A 1 391 ? 15.418 5.278 -2.699 1.00 87.00 391 ASN A C 1
ATOM 3075 O O . ASN A 1 391 ? 15.848 5.352 -3.849 1.00 87.00 391 ASN A O 1
ATOM 3079 N N . TYR A 1 392 ? 14.134 5.444 -2.387 1.00 92.50 392 TYR A N 1
ATOM 3080 C CA . TYR A 1 392 ? 13.075 5.635 -3.374 1.00 92.50 392 TYR A CA 1
ATOM 3081 C C . TYR A 1 392 ? 12.529 7.064 -3.376 1.00 92.50 392 TYR A C 1
ATOM 3083 O O . TYR A 1 392 ? 11.556 7.326 -4.072 1.00 92.50 392 TYR A O 1
ATOM 3091 N N . TRP A 1 393 ? 13.112 7.994 -2.613 1.00 91.31 393 TRP A N 1
ATOM 3092 C CA . TRP A 1 393 ? 12.559 9.341 -2.520 1.00 91.31 393 TRP A CA 1
ATOM 3093 C C . TRP A 1 393 ? 12.733 10.066 -3.862 1.00 91.31 393 TRP A C 1
ATOM 3095 O O . TRP A 1 393 ? 13.857 10.084 -4.380 1.00 91.31 393 TRP A O 1
ATOM 3105 N N . PRO A 1 394 ? 11.672 10.663 -4.442 1.00 90.50 394 PRO A N 1
ATOM 3106 C CA . PRO A 1 394 ? 11.778 11.351 -5.718 1.00 90.50 394 PRO A CA 1
ATOM 3107 C C . PRO A 1 394 ? 12.831 12.461 -5.665 1.00 90.50 394 PRO A C 1
ATOM 3109 O O . PRO A 1 394 ? 12.853 13.290 -4.755 1.00 90.50 394 PRO A O 1
ATOM 3112 N N . LYS A 1 395 ? 13.725 12.476 -6.654 1.00 88.50 395 LYS A N 1
ATOM 3113 C CA . LYS A 1 395 ? 14.880 13.386 -6.692 1.00 88.50 395 LYS A CA 1
ATOM 3114 C C . LYS A 1 395 ? 14.597 14.711 -7.395 1.00 88.50 395 LYS A C 1
ATOM 3116 O O . LYS A 1 395 ? 15.370 15.649 -7.247 1.00 88.50 395 LYS A O 1
ATOM 3121 N N . ASN A 1 396 ? 13.547 14.774 -8.210 1.00 87.12 396 ASN A N 1
ATOM 3122 C CA . ASN A 1 396 ? 13.219 15.935 -9.031 1.00 87.12 396 ASN A CA 1
ATOM 3123 C C . ASN A 1 396 ? 11.718 15.981 -9.365 1.00 87.12 396 ASN A C 1
ATOM 3125 O O . ASN A 1 396 ? 10.973 15.032 -9.107 1.00 87.12 396 ASN A O 1
ATOM 3129 N N . ALA A 1 397 ? 11.283 17.094 -9.961 1.00 84.69 397 ALA A N 1
ATOM 3130 C CA . ALA A 1 397 ? 9.888 17.322 -10.331 1.00 84.69 397 ALA A CA 1
ATOM 3131 C C . ALA A 1 397 ? 9.340 16.273 -11.315 1.00 84.69 397 ALA A C 1
ATOM 3133 O O . ALA A 1 397 ? 8.158 15.944 -11.257 1.00 84.69 397 ALA A O 1
ATOM 3134 N N . GLU A 1 398 ? 10.182 15.716 -12.190 1.00 85.81 398 GLU A N 1
ATOM 3135 C CA . GLU A 1 398 ? 9.761 14.670 -13.128 1.00 85.81 398 GLU A CA 1
ATOM 3136 C C . GLU A 1 398 ? 9.381 13.379 -12.403 1.00 85.81 398 GLU A C 1
ATOM 3138 O O . GLU A 1 398 ? 8.354 12.785 -12.716 1.00 85.81 398 GLU A O 1
ATOM 3143 N N . GLN A 1 399 ? 10.168 12.954 -11.410 1.00 90.38 399 GLN A N 1
ATOM 3144 C CA . GLN A 1 399 ? 9.849 11.770 -10.608 1.00 90.38 399 GLN A CA 1
ATOM 3145 C C . GLN A 1 399 ? 8.602 11.987 -9.745 1.00 90.38 399 GLN A C 1
ATOM 3147 O O . GLN A 1 399 ? 7.773 11.085 -9.644 1.00 90.38 399 GLN A O 1
ATOM 3152 N N . TRP A 1 400 ? 8.423 13.189 -9.185 1.00 88.25 400 TRP A N 1
ATOM 3153 C CA . TRP A 1 400 ? 7.185 13.554 -8.488 1.00 88.25 400 TRP A CA 1
ATOM 3154 C C . TRP A 1 400 ? 5.964 13.525 -9.411 1.00 88.25 400 TRP A C 1
ATOM 3156 O O . TRP A 1 400 ? 4.904 13.047 -9.007 1.00 88.25 400 TRP A O 1
ATOM 3166 N N . ALA A 1 401 ? 6.111 13.963 -10.664 1.00 88.31 401 ALA A N 1
ATOM 3167 C CA . ALA A 1 401 ? 5.034 13.902 -11.647 1.00 88.31 401 ALA A CA 1
ATOM 3168 C C . ALA A 1 401 ? 4.560 12.462 -11.902 1.00 88.31 401 ALA A C 1
ATOM 3170 O O . ALA A 1 401 ? 3.361 12.246 -12.044 1.00 88.31 401 ALA A O 1
ATOM 3171 N N . VAL A 1 402 ? 5.457 11.467 -11.853 1.00 92.56 402 VAL A N 1
ATOM 3172 C CA . VAL A 1 402 ? 5.072 10.052 -12.012 1.00 92.56 402 VAL A CA 1
ATOM 3173 C C . VAL A 1 402 ? 4.137 9.579 -10.900 1.00 92.56 402 VAL A C 1
ATOM 3175 O O . VAL A 1 402 ? 3.232 8.797 -11.169 1.00 92.56 402 VAL A O 1
ATOM 3178 N N . ILE A 1 403 ? 4.293 10.062 -9.663 1.00 91.75 403 ILE A N 1
ATOM 3179 C CA . ILE A 1 403 ? 3.347 9.749 -8.579 1.00 91.75 403 ILE A CA 1
ATOM 3180 C C . ILE A 1 403 ? 1.957 10.302 -8.917 1.00 91.75 403 ILE A C 1
ATOM 3182 O O . ILE A 1 403 ? 0.971 9.575 -8.801 1.00 91.75 403 ILE A O 1
ATOM 3186 N N . GLY A 1 404 ? 1.876 11.548 -9.394 1.00 87.88 404 GLY A N 1
ATOM 3187 C CA . GLY A 1 404 ? 0.624 12.148 -9.867 1.00 87.88 404 GLY A CA 1
ATOM 3188 C C . GLY A 1 404 ? -0.005 11.369 -11.030 1.00 87.88 404 GLY A C 1
ATOM 3189 O O . GLY A 1 404 ? -1.196 11.057 -10.989 1.00 87.88 404 GLY A O 1
ATOM 3190 N N . ASP A 1 405 ? 0.799 10.979 -12.022 1.00 89.81 405 ASP A N 1
ATOM 3191 C CA . ASP A 1 405 ? 0.350 10.178 -13.166 1.00 89.81 405 ASP A CA 1
ATOM 3192 C C . ASP A 1 405 ? -0.160 8.795 -12.722 1.00 89.81 405 ASP A C 1
ATOM 3194 O O . ASP A 1 405 ? -1.160 8.303 -13.245 1.00 89.81 405 ASP A O 1
ATOM 3198 N N . LEU A 1 406 ? 0.474 8.174 -11.721 1.00 92.50 406 LEU A N 1
ATOM 3199 C CA . LEU A 1 406 ? 0.011 6.918 -11.128 1.00 92.50 406 LEU A CA 1
ATOM 3200 C C . LEU A 1 406 ? -1.323 7.086 -10.395 1.00 92.50 406 LEU A C 1
ATOM 3202 O O . LEU A 1 406 ? -2.187 6.221 -10.534 1.00 92.50 406 LEU A O 1
ATOM 3206 N N . PHE A 1 407 ? -1.535 8.184 -9.659 1.00 88.12 407 PHE A N 1
ATOM 3207 C CA . PHE A 1 407 ? -2.850 8.474 -9.074 1.00 88.12 407 PHE A CA 1
ATOM 3208 C C . PHE A 1 407 ? -3.926 8.513 -10.163 1.00 88.12 407 PHE A C 1
ATOM 3210 O O . PHE A 1 407 ? -4.937 7.826 -10.033 1.00 88.12 407 PHE A O 1
ATOM 3217 N N . VAL A 1 408 ? -3.678 9.204 -11.281 1.00 86.50 408 VAL A N 1
ATOM 3218 C CA . VAL A 1 408 ? -4.606 9.247 -12.426 1.00 86.50 408 VAL A CA 1
ATOM 3219 C C . VAL A 1 408 ? -4.972 7.847 -12.942 1.00 86.50 408 VAL A C 1
ATOM 3221 O O . VAL A 1 408 ? -6.124 7.624 -13.309 1.00 86.50 408 VAL A O 1
ATOM 3224 N N . GLN A 1 409 ? -4.044 6.884 -12.923 1.00 88.56 409 GLN A N 1
ATOM 3225 C CA . GLN A 1 409 ? -4.326 5.511 -13.368 1.00 88.56 409 GLN A CA 1
ATOM 3226 C C . GLN A 1 409 ? -5.276 4.748 -12.437 1.00 88.56 409 GLN A C 1
ATOM 3228 O O . GLN A 1 409 ? -6.099 3.967 -12.912 1.00 88.56 409 GLN A O 1
ATOM 3233 N N . PHE A 1 410 ? -5.165 4.954 -11.124 1.00 87.88 410 PHE A N 1
ATOM 3234 C CA . PHE A 1 410 ? -5.921 4.187 -10.128 1.00 87.88 410 PHE A CA 1
ATOM 3235 C C . PHE A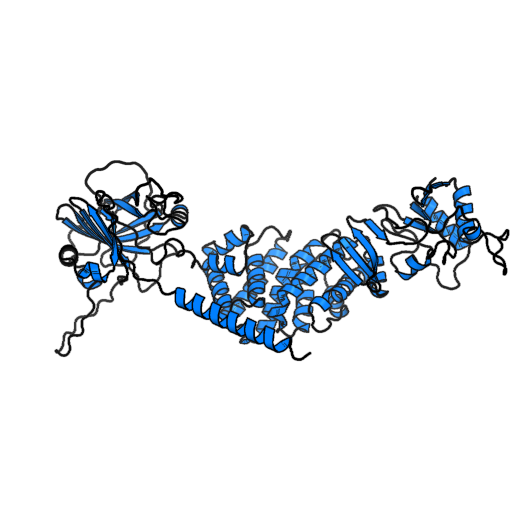 1 410 ? -7.206 4.884 -9.659 1.00 87.88 410 PHE A C 1
ATOM 3237 O O . PHE A 1 410 ? -8.109 4.221 -9.157 1.00 87.88 410 PHE A O 1
ATOM 3244 N N . LEU A 1 411 ? -7.331 6.201 -9.846 1.00 81.94 411 LEU A N 1
ATOM 3245 C CA . LEU A 1 411 ? -8.513 6.975 -9.449 1.00 81.94 411 LEU A CA 1
ATOM 3246 C C . LEU A 1 411 ? -9.847 6.504 -10.049 1.00 81.94 411 LEU A C 1
ATOM 3248 O O . LEU A 1 411 ? -10.837 6.556 -9.318 1.00 81.94 411 LEU A O 1
ATOM 3252 N N . PRO A 1 412 ? -9.924 5.995 -11.298 1.00 82.88 412 PRO A N 1
ATOM 3253 C CA . PRO A 1 412 ? -11.169 5.439 -11.826 1.00 82.88 412 PRO A CA 1
ATOM 3254 C C . PRO A 1 412 ? -11.780 4.329 -10.953 1.00 82.88 412 PRO A C 1
ATOM 3256 O O . PRO A 1 412 ? -12.991 4.130 -10.994 1.00 82.88 412 PRO A O 1
ATOM 3259 N N . GLU A 1 413 ? -10.989 3.648 -10.111 1.00 80.94 413 GLU A N 1
ATOM 3260 C CA . GLU A 1 413 ? -11.493 2.663 -9.139 1.00 80.94 413 GLU A CA 1
ATOM 3261 C C . GLU A 1 413 ? -12.435 3.274 -8.078 1.00 80.94 413 GLU A C 1
ATOM 3263 O O . GLU A 1 413 ? -13.205 2.549 -7.438 1.00 80.94 413 GLU A O 1
ATOM 3268 N N . LEU A 1 414 ? -12.407 4.598 -7.886 1.00 73.00 414 LEU A N 1
ATOM 3269 C CA . LEU A 1 414 ? -13.340 5.303 -7.003 1.00 73.00 414 LEU A CA 1
ATOM 3270 C C . LEU A 1 414 ? -14.719 5.510 -7.629 1.00 73.00 414 LEU A C 1
ATOM 3272 O O . LEU A 1 414 ? -15.644 5.798 -6.879 1.00 73.00 414 LEU A O 1
ATOM 3276 N N . ALA A 1 415 ? -14.875 5.332 -8.949 1.00 66.00 415 ALA A N 1
ATOM 3277 C CA . ALA A 1 415 ? -16.106 5.632 -9.690 1.00 66.00 415 ALA A CA 1
ATOM 3278 C C . ALA A 1 415 ? -16.632 7.068 -9.457 1.00 66.00 415 ALA A C 1
ATOM 3280 O O . ALA A 1 415 ? -17.836 7.313 -9.475 1.00 66.00 415 ALA A O 1
ATOM 3281 N N . LEU A 1 416 ? -15.723 8.014 -9.212 1.00 60.31 416 LEU A N 1
ATOM 3282 C CA . LEU A 1 416 ? -16.011 9.407 -8.870 1.00 60.31 416 LEU A CA 1
ATOM 3283 C C . LEU A 1 416 ? -15.107 10.347 -9.685 1.00 60.31 416 LEU A C 1
ATOM 3285 O O . LEU A 1 416 ? -14.188 9.889 -10.366 1.00 60.31 416 LEU A O 1
ATOM 3289 N N . GLY A 1 417 ? -15.411 11.649 -9.647 1.00 56.03 417 GLY A N 1
ATOM 3290 C CA . GLY A 1 417 ? -14.760 12.694 -10.445 1.00 56.03 417 GLY A CA 1
ATOM 3291 C C . GLY A 1 417 ? -13.224 12.675 -10.421 1.00 56.03 417 GLY A C 1
ATOM 3292 O O . GLY A 1 417 ? -12.587 12.203 -9.483 1.00 56.03 417 GLY A O 1
ATOM 3293 N N . PHE A 1 418 ? -12.633 13.194 -11.496 1.00 58.59 418 PHE A N 1
ATOM 3294 C CA . PHE A 1 418 ? -11.191 13.223 -11.735 1.00 58.59 418 PHE A CA 1
ATOM 3295 C C . PHE A 1 418 ? -10.469 14.169 -10.757 1.00 58.59 418 PHE A C 1
ATOM 3297 O O . PHE A 1 418 ? -10.780 15.357 -10.726 1.00 58.59 418 PHE A O 1
ATOM 3304 N N . ILE A 1 419 ? -9.475 13.671 -10.006 1.00 65.00 419 ILE A N 1
ATOM 3305 C CA . ILE A 1 419 ? -8.476 14.529 -9.341 1.00 65.00 419 ILE A CA 1
ATOM 3306 C C . ILE A 1 419 ? -7.414 14.875 -10.391 1.00 65.00 419 ILE A C 1
ATOM 3308 O O . ILE A 1 419 ? -6.757 13.958 -10.895 1.00 65.00 419 ILE A O 1
ATOM 3312 N N . PRO A 1 420 ? -7.191 16.159 -10.718 1.00 63.28 420 PRO A N 1
ATOM 3313 C CA . PRO A 1 420 ? -6.073 16.539 -11.565 1.00 63.28 420 PRO A CA 1
ATOM 3314 C C . PRO A 1 420 ? -4.751 16.135 -10.909 1.00 63.28 420 PRO A C 1
ATOM 3316 O O . PRO A 1 420 ? -4.431 16.583 -9.809 1.00 63.28 420 PRO A O 1
ATOM 3319 N N . GLY A 1 421 ? -3.953 15.308 -11.592 1.00 64.75 421 GLY A N 1
ATOM 3320 C CA . GLY A 1 421 ? -2.629 14.903 -11.103 1.00 64.75 421 GLY A CA 1
ATOM 3321 C C . GLY A 1 421 ? -1.711 16.098 -10.804 1.00 64.75 421 GLY A C 1
ATOM 3322 O O . GLY A 1 421 ? -0.881 16.022 -9.900 1.00 64.75 421 GLY A O 1
ATOM 3323 N N . SER A 1 422 ? -1.916 17.233 -11.486 1.00 68.00 422 SER A N 1
ATOM 3324 C CA . SER A 1 422 ? -1.218 18.497 -11.222 1.00 68.00 422 SER A CA 1
ATOM 3325 C C . SER A 1 422 ? -1.441 19.019 -9.802 1.00 68.00 422 SER A C 1
ATOM 3327 O O . SER A 1 422 ? -0.487 19.466 -9.180 1.00 68.00 422 SER A O 1
ATOM 3329 N N . SER A 1 423 ? -2.648 18.884 -9.243 1.00 71.44 423 SER A N 1
ATOM 3330 C CA . SER A 1 423 ? -2.954 19.335 -7.879 1.00 71.44 423 SER A CA 1
ATOM 3331 C C . SER A 1 423 ? -2.147 18.573 -6.828 1.00 71.44 423 SER A C 1
ATOM 3333 O O . SER A 1 423 ? -1.679 19.162 -5.860 1.00 71.44 423 SER A O 1
ATOM 3335 N N . ILE A 1 424 ? -1.930 17.271 -7.038 1.00 69.44 424 ILE A N 1
ATOM 3336 C CA . ILE A 1 424 ? -1.082 16.447 -6.165 1.00 69.44 424 ILE A CA 1
ATOM 3337 C C . ILE A 1 424 ? 0.378 16.893 -6.278 1.00 69.44 424 ILE A C 1
ATOM 3339 O O . ILE A 1 424 ? 1.069 17.042 -5.275 1.00 69.44 424 ILE A O 1
ATOM 3343 N N . VAL A 1 425 ? 0.843 17.134 -7.502 1.00 71.31 425 VAL A N 1
ATOM 3344 C CA . VAL A 1 425 ? 2.222 17.544 -7.770 1.00 71.31 425 VAL A CA 1
ATOM 3345 C C . VAL A 1 425 ? 2.530 18.918 -7.168 1.00 71.31 425 VAL A C 1
ATOM 3347 O O . VAL A 1 425 ? 3.585 19.093 -6.560 1.00 71.31 425 VAL A O 1
ATOM 3350 N N . ASP A 1 426 ? 1.629 19.886 -7.309 1.00 74.06 426 ASP A N 1
ATOM 3351 C CA . ASP A 1 426 ? 1.853 21.259 -6.846 1.00 74.06 426 ASP A CA 1
ATOM 3352 C C . ASP A 1 426 ? 1.888 21.358 -5.320 1.00 74.06 426 ASP A C 1
ATOM 3354 O O . ASP A 1 426 ? 2.674 22.128 -4.774 1.00 74.06 426 ASP A O 1
ATOM 3358 N N . VAL A 1 427 ? 1.131 20.503 -4.631 1.00 72.00 427 VAL A N 1
ATOM 3359 C CA . VAL A 1 427 ? 1.182 20.393 -3.169 1.00 72.00 427 VAL A CA 1
ATOM 3360 C C . VAL A 1 427 ? 2.504 19.802 -2.672 1.00 72.00 427 VAL A C 1
ATOM 3362 O O . VAL A 1 427 ? 2.951 20.135 -1.579 1.00 72.00 427 VAL A O 1
ATOM 3365 N N . ILE A 1 428 ? 3.161 18.957 -3.469 1.00 70.94 428 ILE A N 1
ATOM 3366 C CA . ILE A 1 428 ? 4.374 18.251 -3.039 1.00 70.94 428 ILE A CA 1
ATOM 3367 C C . ILE A 1 428 ? 5.666 18.992 -3.415 1.00 70.94 428 ILE A C 1
ATOM 3369 O O . ILE A 1 428 ? 6.674 18.871 -2.722 1.00 70.94 428 ILE A O 1
ATOM 3373 N N . LYS A 1 429 ? 5.656 19.798 -4.483 1.00 65.69 429 LYS A N 1
ATOM 3374 C CA . LYS A 1 429 ? 6.842 20.537 -4.962 1.00 65.69 429 LYS A CA 1
ATOM 3375 C C . LYS A 1 429 ? 7.463 21.489 -3.926 1.00 65.69 429 LYS A C 1
ATOM 3377 O O . LYS A 1 429 ? 8.611 21.880 -4.114 1.00 65.69 429 LYS A O 1
ATOM 3382 N N . GLY A 1 430 ? 6.729 21.866 -2.877 1.00 60.44 430 GLY A N 1
ATOM 3383 C CA . GLY A 1 430 ? 7.196 22.765 -1.815 1.00 60.44 430 GLY A CA 1
ATOM 3384 C C . GLY A 1 430 ? 7.768 22.079 -0.572 1.00 60.44 430 GLY A C 1
ATOM 3385 O O . GLY A 1 430 ? 8.054 22.776 0.395 1.00 60.44 430 GLY A O 1
ATOM 3386 N N . LEU A 1 431 ? 7.889 20.748 -0.561 1.00 75.25 431 LEU A N 1
ATOM 3387 C CA . LEU A 1 431 ? 8.257 19.991 0.637 1.00 75.25 431 LEU A CA 1
ATOM 3388 C C . LEU A 1 431 ? 9.725 19.564 0.638 1.00 75.25 431 LEU A C 1
ATOM 3390 O O . LEU A 1 431 ? 10.284 19.172 -0.392 1.00 75.25 431 LEU A O 1
ATOM 3394 N N . ASP A 1 432 ? 10.326 19.613 1.825 1.00 72.38 432 ASP A N 1
ATOM 3395 C CA . ASP A 1 432 ? 11.722 19.258 2.044 1.00 72.38 432 ASP A CA 1
ATOM 3396 C C . ASP A 1 432 ? 11.993 17.770 1.777 1.00 72.38 432 ASP A C 1
ATOM 3398 O O . ASP A 1 432 ? 11.117 16.896 1.787 1.00 72.38 432 ASP A O 1
ATOM 3402 N N . LYS A 1 433 ? 13.268 17.450 1.539 1.00 76.62 433 LYS A N 1
ATOM 3403 C CA . LYS A 1 433 ? 13.705 16.075 1.296 1.00 76.62 433 LYS A CA 1
ATOM 3404 C C . LYS A 1 433 ? 13.393 15.189 2.507 1.00 76.62 433 LYS A C 1
ATOM 3406 O O . LYS A 1 433 ? 13.985 15.355 3.567 1.00 76.62 433 LYS A O 1
ATOM 3411 N N . GLY A 1 434 ? 12.560 14.173 2.292 1.00 77.88 434 GLY A N 1
ATOM 3412 C CA . GLY A 1 434 ? 12.210 13.185 3.313 1.00 77.88 434 GLY A CA 1
ATOM 3413 C C . GLY A 1 434 ? 11.068 13.604 4.239 1.00 77.88 434 GLY A C 1
ATOM 3414 O O . GLY A 1 434 ? 10.789 12.868 5.180 1.00 77.88 434 GLY A O 1
ATOM 3415 N N . ASP A 1 435 ? 10.383 14.721 3.972 1.00 88.38 435 ASP A N 1
ATOM 3416 C CA . ASP A 1 435 ? 9.196 15.122 4.733 1.00 88.38 435 ASP A CA 1
ATOM 3417 C C . ASP A 1 435 ? 7.958 14.302 4.325 1.00 88.38 435 ASP A C 1
ATOM 3419 O O . ASP A 1 435 ? 7.078 14.743 3.581 1.00 88.38 435 ASP A O 1
ATOM 3423 N N . ALA A 1 436 ? 7.888 13.055 4.794 1.00 90.62 436 ALA A N 1
ATOM 3424 C CA . ALA A 1 436 ? 6.734 12.200 4.534 1.00 90.62 436 ALA A CA 1
ATOM 3425 C C . ALA A 1 436 ? 5.452 12.703 5.208 1.00 90.62 436 ALA A C 1
ATOM 3427 O O . ALA A 1 436 ? 4.369 12.475 4.666 1.00 90.62 436 ALA A O 1
ATOM 3428 N N . VAL A 1 437 ? 5.556 13.409 6.340 1.00 91.19 437 VAL A N 1
ATOM 3429 C CA . VAL A 1 437 ? 4.400 13.984 7.040 1.00 91.19 437 VAL A CA 1
ATOM 3430 C C . VAL A 1 437 ? 3.753 15.059 6.175 1.00 91.19 437 VAL A C 1
ATOM 3432 O O . VAL A 1 437 ? 2.555 14.968 5.891 1.00 91.19 437 VAL A O 1
ATOM 3435 N N . GLY A 1 438 ? 4.533 16.025 5.689 1.00 91.06 438 GLY A N 1
ATOM 3436 C CA . GLY A 1 438 ? 4.052 17.057 4.777 1.00 91.06 438 GLY A CA 1
ATOM 3437 C C . GLY A 1 438 ? 3.462 16.465 3.501 1.00 91.06 438 GLY A C 1
ATOM 3438 O O . GLY A 1 438 ? 2.362 16.848 3.097 1.00 91.06 438 GLY A O 1
ATOM 3439 N N . VAL A 1 439 ? 4.127 15.466 2.903 1.00 90.56 439 VAL A N 1
ATOM 3440 C CA . VAL A 1 439 ? 3.664 14.840 1.650 1.00 90.56 439 VAL A CA 1
ATOM 3441 C C . VAL A 1 439 ? 2.344 14.106 1.869 1.00 90.56 439 VAL A C 1
ATOM 3443 O O . VAL A 1 439 ? 1.388 14.313 1.118 1.00 90.56 439 VAL A O 1
ATOM 3446 N N . ALA A 1 440 ? 2.259 13.270 2.906 1.00 92.31 440 ALA A N 1
ATOM 3447 C CA . ALA A 1 440 ? 1.043 12.534 3.230 1.00 92.31 440 ALA A CA 1
ATOM 3448 C C . ALA A 1 440 ? -0.117 13.487 3.534 1.00 92.31 440 ALA A C 1
ATOM 3450 O O . ALA A 1 440 ? -1.233 13.271 3.061 1.00 92.31 440 ALA A O 1
ATOM 3451 N N . PHE A 1 441 ? 0.143 14.560 4.284 1.00 91.56 441 PHE A N 1
ATOM 3452 C CA . PHE A 1 441 ? -0.880 15.529 4.668 1.00 91.56 441 PHE A CA 1
ATOM 3453 C C . PHE A 1 441 ? -1.358 16.362 3.480 1.00 91.56 441 PHE A C 1
ATOM 3455 O O . PHE A 1 441 ? -2.555 16.628 3.346 1.00 91.56 441 PHE A O 1
ATOM 3462 N N . GLY A 1 442 ? -0.435 16.730 2.593 1.00 90.25 442 GLY A N 1
ATOM 3463 C CA . GLY A 1 442 ? -0.724 17.418 1.348 1.00 90.25 442 GLY A CA 1
ATOM 3464 C C . GLY A 1 442 ? -1.615 16.590 0.423 1.00 90.25 442 GLY A C 1
ATOM 3465 O O . GLY A 1 442 ? -2.684 17.049 0.019 1.00 90.25 442 GLY A O 1
ATOM 3466 N N . ILE A 1 443 ? -1.232 15.337 0.157 1.00 88.69 443 ILE A N 1
ATOM 3467 C CA . ILE A 1 443 ? -2.027 14.406 -0.661 1.00 88.69 443 ILE A CA 1
ATOM 3468 C C . ILE A 1 443 ? -3.403 14.174 -0.033 1.00 88.69 443 ILE A C 1
ATOM 3470 O O . ILE A 1 443 ? -4.418 14.253 -0.725 1.00 88.69 443 ILE A O 1
ATOM 3474 N N . ALA A 1 444 ? -3.454 13.927 1.277 1.00 90.06 444 ALA A N 1
ATOM 3475 C CA . ALA A 1 444 ? -4.708 13.753 1.999 1.00 90.06 444 ALA A CA 1
ATOM 3476 C C . ALA A 1 444 ? -5.619 14.985 1.884 1.00 90.06 444 ALA A C 1
ATOM 3478 O O . ALA A 1 444 ? -6.830 14.829 1.742 1.00 90.06 444 ALA A O 1
ATOM 3479 N N . GLY A 1 445 ? -5.044 16.193 1.899 1.00 88.94 445 GLY A N 1
ATOM 3480 C CA . GLY A 1 445 ? -5.756 17.449 1.672 1.00 88.94 445 GLY A CA 1
ATOM 3481 C C . GLY A 1 445 ? -6.378 17.531 0.282 1.00 88.94 445 GLY A C 1
ATOM 3482 O O . GLY A 1 445 ? -7.584 17.724 0.183 1.00 88.94 445 GLY A O 1
ATOM 3483 N N . VAL A 1 446 ? -5.590 17.298 -0.774 1.00 85.81 446 VAL A N 1
ATOM 3484 C CA . VAL A 1 446 ? -6.080 17.320 -2.167 1.00 85.81 446 VAL A CA 1
ATOM 3485 C C . VAL A 1 446 ? -7.208 16.315 -2.368 1.00 85.81 446 VAL A C 1
ATOM 3487 O O . VAL A 1 446 ? -8.239 16.645 -2.949 1.00 85.81 446 VAL A O 1
ATOM 3490 N N . ILE A 1 447 ? -7.028 15.092 -1.863 1.00 82.25 447 ILE A N 1
ATOM 3491 C CA . ILE A 1 447 ? -8.054 14.053 -1.933 1.00 82.25 447 ILE A CA 1
ATOM 3492 C C . ILE A 1 447 ? -9.302 14.537 -1.182 1.00 82.25 447 ILE A C 1
ATOM 3494 O O . ILE A 1 447 ? -10.364 14.620 -1.785 1.00 82.25 447 ILE A O 1
ATOM 3498 N N . ALA A 1 448 ? -9.196 14.938 0.088 1.00 84.00 448 ALA A N 1
ATOM 3499 C CA . ALA A 1 448 ? -10.347 15.394 0.873 1.00 84.00 448 ALA A CA 1
ATOM 3500 C C . ALA A 1 448 ? -11.089 16.597 0.251 1.00 84.00 448 ALA A C 1
ATOM 3502 O O . ALA A 1 448 ? -12.320 16.645 0.310 1.00 84.00 448 ALA A O 1
ATOM 3503 N N . ASP A 1 449 ? -10.361 17.540 -0.356 1.00 80.94 449 ASP A N 1
ATOM 3504 C CA . ASP A 1 449 ? -10.906 18.728 -1.022 1.00 80.94 449 ASP A CA 1
ATOM 3505 C C . ASP A 1 449 ? -11.757 18.369 -2.239 1.00 80.94 449 ASP A C 1
ATOM 3507 O O . ASP A 1 449 ? -12.884 18.852 -2.357 1.00 80.94 449 ASP A O 1
ATOM 3511 N N . VAL A 1 450 ? -11.257 17.487 -3.112 1.00 75.00 450 VAL A N 1
ATOM 3512 C CA . VAL A 1 450 ? -11.981 17.077 -4.329 1.00 75.00 450 VAL A CA 1
ATOM 3513 C C . VAL A 1 450 ? -13.318 16.414 -3.999 1.00 75.00 450 VAL A C 1
ATOM 3515 O O . VAL A 1 450 ? -14.267 16.503 -4.774 1.00 75.00 450 VAL A O 1
ATOM 3518 N N . PHE A 1 451 ? -13.427 15.796 -2.827 1.00 71.25 451 PHE A N 1
ATOM 3519 C CA . PHE A 1 451 ? -14.642 15.103 -2.418 1.00 71.25 451 PHE A CA 1
ATOM 3520 C C . PHE A 1 451 ? -15.554 15.896 -1.474 1.00 71.25 451 PHE A C 1
ATOM 3522 O O . PHE A 1 451 ? -16.552 15.359 -0.982 1.00 71.25 451 PHE A O 1
ATOM 3529 N N . GLY A 1 452 ? -15.226 17.164 -1.203 1.00 63.97 452 GLY A N 1
ATOM 3530 C CA . GLY A 1 452 ? -16.092 18.083 -0.462 1.00 63.97 452 GLY A CA 1
ATOM 3531 C C . GLY A 1 452 ? -16.497 17.595 0.934 1.00 63.97 452 GLY A C 1
ATOM 3532 O O . GLY A 1 452 ? -17.571 17.946 1.395 1.00 63.97 452 GLY A O 1
ATOM 3533 N N . GLY A 1 453 ? -15.697 16.745 1.588 1.00 55.94 453 GLY A N 1
ATOM 3534 C CA . GLY A 1 453 ? -16.012 16.172 2.909 1.00 55.94 453 GLY A CA 1
ATOM 3535 C C . GLY A 1 453 ? -16.997 14.990 2.917 1.00 55.94 453 GLY A C 1
ATOM 3536 O O . GLY A 1 453 ? -17.045 14.265 3.903 1.00 55.94 453 GLY A O 1
ATOM 3537 N N . THR A 1 454 ? -17.696 14.711 1.812 1.00 57.12 454 THR A N 1
ATOM 3538 C CA . THR A 1 454 ? -18.745 13.666 1.723 1.00 57.12 454 THR A CA 1
ATOM 3539 C C . THR A 1 454 ? -18.217 12.236 1.525 1.00 57.12 454 THR A C 1
ATOM 3541 O O . THR A 1 454 ? -18.985 11.276 1.490 1.00 57.12 454 THR A O 1
ATOM 3544 N N . ILE A 1 455 ? -16.895 12.049 1.405 1.00 60.47 455 ILE A N 1
ATOM 3545 C CA . ILE A 1 455 ? -16.287 10.774 0.980 1.00 60.47 455 ILE A CA 1
ATOM 3546 C C . ILE A 1 455 ? -16.062 9.746 2.076 1.00 60.47 455 ILE A C 1
ATOM 3548 O O . ILE A 1 455 ? -15.325 8.784 1.871 1.00 60.47 455 ILE A O 1
ATOM 3552 N N . LEU A 1 456 ? -16.723 9.867 3.220 1.00 66.88 456 LEU A N 1
ATOM 3553 C CA . LEU A 1 456 ? -16.557 8.898 4.301 1.00 66.88 456 LEU A CA 1
ATOM 3554 C C . LEU A 1 456 ? -16.705 7.452 3.760 1.00 66.88 456 LEU A C 1
ATOM 3556 O O . LEU A 1 456 ? -15.859 6.610 4.056 1.00 66.88 456 LEU A O 1
ATOM 3560 N N . GLY A 1 457 ? -17.628 7.207 2.814 1.00 65.25 457 GLY A N 1
ATOM 3561 C CA . GLY A 1 457 ? -17.815 5.903 2.143 1.00 65.25 457 GLY A CA 1
ATOM 3562 C C . GLY A 1 457 ? -16.735 5.466 1.147 1.00 65.25 457 GLY A C 1
ATOM 3563 O O . GLY A 1 457 ? -16.631 4.281 0.827 1.00 65.25 457 GLY A O 1
ATOM 3564 N N . GLY A 1 458 ? -15.912 6.393 0.656 1.00 75.75 458 GLY A N 1
ATOM 3565 C CA . GLY A 1 458 ? -14.806 6.146 -0.272 1.00 75.75 458 GLY A CA 1
ATOM 3566 C C . GLY A 1 458 ? -13.420 6.107 0.380 1.00 75.75 458 GLY A C 1
ATOM 3567 O O . GLY A 1 458 ? -12.459 5.734 -0.296 1.00 75.75 458 GLY A O 1
ATOM 3568 N N . LEU A 1 459 ? -13.295 6.441 1.672 1.00 79.62 459 LEU A N 1
ATOM 3569 C CA . LEU A 1 459 ? -12.011 6.556 2.381 1.00 79.62 459 LEU A CA 1
ATOM 3570 C C . LEU A 1 459 ? -11.141 5.302 2.257 1.00 79.62 459 LEU A C 1
ATOM 3572 O O . LEU A 1 459 ? -9.977 5.392 1.866 1.00 79.62 459 LEU A O 1
ATOM 3576 N N . THR A 1 460 ? -11.705 4.118 2.506 1.00 79.06 460 THR A N 1
ATOM 3577 C CA . THR A 1 460 ? -10.967 2.848 2.401 1.00 79.06 460 THR A CA 1
ATOM 3578 C C . THR A 1 460 ? -10.397 2.641 1.007 1.00 79.06 460 THR A C 1
ATOM 3580 O O . THR A 1 460 ? -9.269 2.176 0.849 1.00 79.06 460 THR A O 1
ATOM 3583 N N . LYS A 1 461 ? -11.178 2.974 -0.027 1.00 83.62 461 LYS A N 1
ATOM 3584 C CA . LYS A 1 461 ? -10.733 2.842 -1.414 1.00 83.62 461 LYS A CA 1
ATOM 3585 C C . LYS A 1 461 ? -9.640 3.863 -1.728 1.00 83.62 461 LYS A C 1
ATOM 3587 O O . LYS A 1 461 ? -8.651 3.491 -2.347 1.00 83.62 461 LYS A O 1
ATOM 3592 N N . ALA A 1 462 ? -9.766 5.100 -1.251 1.00 85.44 462 ALA A N 1
ATOM 3593 C CA . ALA A 1 462 ? -8.759 6.142 -1.442 1.00 85.44 462 ALA A CA 1
ATOM 3594 C C . ALA A 1 462 ? -7.416 5.783 -0.777 1.00 85.44 462 ALA A C 1
ATOM 3596 O O . ALA A 1 462 ? -6.371 5.880 -1.421 1.00 85.44 462 ALA A O 1
ATOM 3597 N N . VAL A 1 463 ? -7.434 5.266 0.459 1.00 86.62 463 VAL A N 1
ATOM 3598 C CA . VAL A 1 463 ? -6.227 4.748 1.132 1.00 86.62 463 VAL A CA 1
ATOM 3599 C C . VAL A 1 463 ? -5.627 3.572 0.351 1.00 86.62 463 VAL A C 1
ATOM 3601 O O . VAL A 1 463 ? -4.420 3.546 0.104 1.00 86.62 463 VAL A O 1
ATOM 3604 N N . LYS A 1 464 ? -6.454 2.619 -0.108 1.00 87.94 464 LYS A N 1
ATOM 3605 C CA . LYS A 1 464 ? -6.002 1.492 -0.948 1.00 87.94 464 LYS A CA 1
ATOM 3606 C C . LYS A 1 464 ? -5.351 1.968 -2.250 1.00 87.94 464 LYS A C 1
ATOM 3608 O O . LYS A 1 464 ? -4.323 1.420 -2.640 1.00 87.94 464 LYS A O 1
ATOM 3613 N N . ILE A 1 465 ? -5.912 2.984 -2.900 1.00 89.62 465 ILE A N 1
ATOM 3614 C CA . ILE A 1 465 ? -5.355 3.587 -4.116 1.00 89.62 465 ILE A CA 1
ATOM 3615 C C . ILE A 1 465 ? -4.012 4.243 -3.827 1.00 89.62 465 ILE A C 1
ATOM 3617 O O . ILE A 1 465 ? -3.045 3.947 -4.521 1.00 89.62 465 ILE A O 1
ATOM 3621 N N . GLY A 1 466 ? -3.906 5.061 -2.779 1.00 90.25 466 GLY A N 1
ATOM 3622 C CA . GLY A 1 466 ? -2.622 5.656 -2.416 1.00 90.25 466 GLY A CA 1
ATOM 3623 C C . GLY A 1 466 ? -1.565 4.592 -2.108 1.00 90.25 466 GLY A C 1
ATOM 3624 O O . GLY A 1 466 ? -0.455 4.661 -2.632 1.00 90.25 466 GLY A O 1
ATOM 3625 N N . LYS A 1 467 ? -1.926 3.524 -1.383 1.00 91.50 467 LYS A N 1
ATOM 3626 C CA . LYS A 1 467 ? -1.038 2.370 -1.167 1.00 91.50 467 LYS A CA 1
ATOM 3627 C C . LYS A 1 467 ? -0.588 1.737 -2.488 1.00 91.50 467 LYS A C 1
ATOM 3629 O O . LYS A 1 467 ? 0.605 1.472 -2.651 1.00 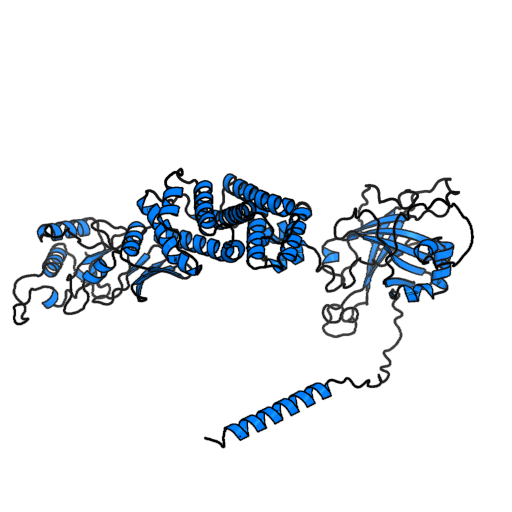91.50 467 LYS A O 1
ATOM 3634 N N . LYS A 1 468 ? -1.501 1.521 -3.445 1.00 94.12 468 LYS A N 1
ATOM 3635 C CA . LYS A 1 468 ? -1.169 1.017 -4.793 1.00 94.12 468 LYS A CA 1
ATOM 3636 C C . LYS A 1 468 ? -0.219 1.955 -5.536 1.00 94.12 468 LYS A C 1
ATOM 3638 O O . LYS A 1 468 ? 0.736 1.467 -6.137 1.00 94.12 468 LYS A O 1
ATOM 3643 N N . VAL A 1 469 ? -0.441 3.269 -5.472 1.00 94.12 469 VAL A N 1
ATOM 3644 C CA . VAL A 1 469 ? 0.413 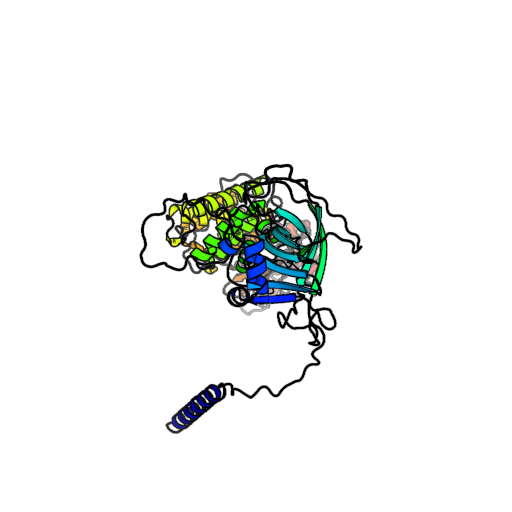4.284 -6.108 1.00 94.12 469 VAL A CA 1
ATOM 3645 C C . VAL A 1 469 ? 1.834 4.210 -5.566 1.00 94.12 469 VAL A C 1
ATOM 3647 O O . VAL A 1 469 ? 2.761 3.974 -6.337 1.00 94.12 469 VAL A O 1
ATOM 3650 N N . PHE A 1 470 ? 2.016 4.341 -4.251 1.00 94.06 470 PHE A N 1
ATOM 3651 C CA . PHE A 1 470 ? 3.347 4.338 -3.637 1.00 94.06 470 PHE A CA 1
ATOM 3652 C C . PHE A 1 470 ? 4.057 2.989 -3.786 1.00 94.06 470 PHE A C 1
ATOM 3654 O O . PHE A 1 470 ? 5.260 2.950 -4.039 1.00 94.06 470 PHE A O 1
ATOM 3661 N N . THR A 1 471 ? 3.314 1.880 -3.727 1.00 94.94 471 THR A N 1
ATOM 3662 C CA . THR A 1 471 ? 3.864 0.544 -4.006 1.00 94.94 471 THR A CA 1
ATOM 3663 C C . THR A 1 471 ? 4.332 0.431 -5.458 1.00 94.94 471 THR A C 1
ATOM 3665 O O . THR A 1 471 ? 5.455 -0.002 -5.709 1.00 94.94 471 THR A O 1
ATOM 3668 N N . SER A 1 472 ? 3.515 0.869 -6.420 1.00 96.56 472 SER A N 1
ATOM 3669 C CA . SER A 1 472 ? 3.871 0.850 -7.845 1.00 96.56 472 SER A CA 1
ATOM 3670 C C . SER A 1 472 ? 5.072 1.747 -8.126 1.00 96.56 472 SER A C 1
ATOM 3672 O O . SER A 1 472 ? 5.998 1.343 -8.825 1.00 96.56 472 SER A O 1
ATOM 3674 N N . PHE A 1 473 ? 5.103 2.941 -7.535 1.00 95.56 473 PHE A N 1
ATOM 3675 C CA . PHE A 1 473 ? 6.230 3.859 -7.640 1.00 95.56 473 PHE A CA 1
ATOM 3676 C C . PHE A 1 473 ? 7.522 3.226 -7.111 1.00 95.56 473 PHE A C 1
ATOM 3678 O O . PHE A 1 473 ? 8.522 3.186 -7.821 1.00 95.56 473 PHE A O 1
ATOM 3685 N N . LYS A 1 474 ? 7.486 2.637 -5.910 1.00 94.81 474 LYS A N 1
ATOM 3686 C CA . LYS A 1 474 ? 8.626 1.928 -5.313 1.00 94.81 474 LYS A CA 1
ATOM 3687 C C . LYS A 1 474 ? 9.144 0.799 -6.207 1.00 94.81 474 LYS A C 1
ATOM 3689 O O . LYS A 1 474 ? 10.342 0.726 -6.466 1.00 94.81 474 LYS A O 1
ATOM 3694 N N . LEU A 1 475 ? 8.249 -0.052 -6.711 1.00 95.19 475 LEU A N 1
ATOM 3695 C CA . LEU A 1 475 ? 8.595 -1.179 -7.587 1.00 95.19 475 LEU A CA 1
ATOM 3696 C C . LEU A 1 475 ? 9.145 -0.733 -8.948 1.00 95.19 475 LEU A C 1
ATOM 3698 O O . LEU A 1 475 ? 9.967 -1.425 -9.544 1.00 95.19 475 LEU A O 1
ATOM 3702 N N . THR A 1 476 ? 8.708 0.428 -9.435 1.00 95.25 476 THR A N 1
ATOM 3703 C CA . THR A 1 476 ? 9.157 0.996 -10.710 1.00 95.25 476 THR A CA 1
ATOM 3704 C C . THR A 1 476 ? 10.262 2.029 -10.568 1.00 95.25 476 THR A C 1
ATOM 3706 O O . THR A 1 476 ? 10.686 2.567 -11.581 1.00 95.25 476 THR A O 1
ATOM 3709 N N . TYR A 1 477 ? 10.782 2.296 -9.369 1.00 94.56 477 TYR A N 1
ATOM 3710 C CA . TYR A 1 477 ? 11.653 3.447 -9.128 1.00 94.56 477 TYR A CA 1
ATOM 3711 C C . TYR A 1 477 ? 12.905 3.479 -10.022 1.00 94.56 477 TYR A C 1
ATOM 3713 O O . TYR A 1 477 ? 13.232 4.520 -10.588 1.00 94.56 477 TYR A O 1
ATOM 3721 N N . LYS A 1 478 ? 13.562 2.330 -10.257 1.00 92.06 478 LYS A N 1
ATOM 3722 C CA . LYS A 1 478 ? 14.684 2.233 -11.220 1.00 92.06 478 LYS A CA 1
ATOM 3723 C C . LYS A 1 478 ? 14.289 2.629 -12.651 1.00 92.06 478 LYS A C 1
ATOM 3725 O O . LYS A 1 478 ? 15.106 3.133 -13.414 1.00 92.06 478 LYS A O 1
ATOM 3730 N N . PHE A 1 479 ? 13.024 2.426 -12.994 1.00 94.81 479 PHE A N 1
ATOM 3731 C CA . PHE A 1 479 ? 12.418 2.683 -14.295 1.00 94.81 479 PHE A CA 1
ATOM 3732 C C . PHE A 1 479 ? 11.555 3.950 -14.310 1.00 94.81 479 PHE A C 1
ATOM 3734 O O . PHE A 1 479 ? 10.889 4.209 -15.308 1.00 94.81 479 PHE A O 1
ATOM 3741 N N . VAL A 1 480 ? 11.551 4.752 -13.239 1.00 93.62 480 VAL A N 1
ATOM 3742 C CA . VAL A 1 480 ? 10.550 5.810 -13.017 1.00 93.62 480 VAL A CA 1
ATOM 3743 C C . VAL A 1 480 ? 10.450 6.775 -14.196 1.00 93.62 480 VAL A C 1
ATOM 3745 O O . VAL A 1 480 ? 9.355 7.081 -14.654 1.00 93.62 480 VAL A O 1
ATOM 3748 N N . THR A 1 481 ? 11.584 7.177 -14.772 1.00 91.56 481 THR A N 1
ATOM 3749 C CA . THR A 1 481 ? 11.619 8.091 -15.920 1.00 91.56 481 THR A CA 1
ATOM 3750 C C . THR A 1 481 ? 10.977 7.479 -17.167 1.00 91.56 481 THR A C 1
ATOM 3752 O O . THR A 1 481 ? 10.224 8.160 -17.858 1.00 91.56 481 THR A O 1
ATOM 3755 N N . VAL A 1 482 ? 11.255 6.205 -17.472 1.00 94.38 482 VAL A N 1
ATOM 3756 C CA . VAL A 1 482 ? 10.685 5.545 -18.664 1.00 94.38 482 VAL A CA 1
ATOM 3757 C C . VAL A 1 482 ? 9.224 5.167 -18.448 1.00 94.38 482 VAL A C 1
ATOM 3759 O O . VAL A 1 482 ? 8.419 5.316 -19.359 1.00 94.38 482 VAL A O 1
ATOM 3762 N N . VAL A 1 483 ? 8.852 4.779 -17.227 1.00 96.38 483 VAL A N 1
ATOM 3763 C CA . VAL A 1 483 ? 7.454 4.547 -16.848 1.00 96.38 483 VAL A CA 1
ATOM 3764 C C . VAL A 1 483 ? 6.652 5.838 -16.977 1.00 96.38 483 VAL A C 1
ATOM 3766 O O . VAL A 1 483 ? 5.602 5.823 -17.609 1.00 96.38 483 VAL A O 1
ATOM 3769 N N . GLY A 1 484 ? 7.170 6.968 -16.487 1.00 94.88 484 GLY A N 1
ATOM 3770 C CA . GLY A 1 484 ? 6.539 8.279 -16.651 1.00 94.88 484 GLY A CA 1
ATOM 3771 C C . GLY A 1 484 ? 6.325 8.668 -18.117 1.00 94.88 484 GLY A C 1
ATOM 3772 O O . GLY A 1 484 ? 5.240 9.110 -18.490 1.00 94.88 484 GLY A O 1
ATOM 3773 N N . LYS A 1 485 ? 7.325 8.450 -18.984 1.00 93.88 485 LYS A N 1
ATOM 3774 C CA . LYS A 1 485 ? 7.171 8.652 -20.437 1.00 93.88 485 LYS A CA 1
ATOM 3775 C C . LYS A 1 485 ? 6.101 7.732 -21.030 1.00 93.88 485 LYS A C 1
ATOM 3777 O O . LYS A 1 485 ? 5.250 8.199 -21.779 1.00 93.88 485 LYS A O 1
ATOM 3782 N N . GLY A 1 486 ? 6.112 6.455 -20.656 1.00 95.88 486 GLY A N 1
ATOM 3783 C CA . GLY A 1 486 ? 5.116 5.474 -21.079 1.00 95.88 486 GLY A CA 1
ATOM 3784 C C . GLY A 1 486 ? 3.688 5.862 -20.684 1.00 95.88 486 GLY A C 1
ATOM 3785 O O . GLY A 1 486 ? 2.784 5.793 -21.514 1.00 95.88 486 GLY A O 1
ATOM 3786 N N . LEU A 1 487 ? 3.481 6.333 -19.451 1.00 94.94 487 LEU A N 1
ATOM 3787 C CA . LEU A 1 487 ? 2.184 6.827 -18.974 1.00 94.94 487 LEU A CA 1
ATOM 3788 C C . LEU A 1 487 ? 1.679 7.999 -19.828 1.00 94.94 487 LEU A C 1
ATOM 3790 O O . LEU A 1 487 ? 0.541 7.976 -20.295 1.00 94.94 487 LEU A O 1
ATOM 3794 N N . LYS A 1 488 ? 2.547 8.976 -20.122 1.00 92.44 488 LYS A N 1
ATOM 3795 C CA . LYS A 1 488 ? 2.231 10.104 -21.020 1.00 92.44 488 LYS A CA 1
ATOM 3796 C C . LYS A 1 488 ? 1.945 9.658 -22.458 1.00 92.44 488 LYS A C 1
ATOM 3798 O O . LYS A 1 488 ? 1.143 10.283 -23.142 1.00 92.44 488 LYS A O 1
ATOM 3803 N N . ALA A 1 489 ? 2.548 8.553 -22.897 1.00 92.81 489 ALA A N 1
ATOM 3804 C CA . ALA A 1 489 ? 2.292 7.910 -24.187 1.00 92.81 489 ALA A CA 1
ATOM 3805 C C . ALA A 1 489 ? 1.053 6.982 -24.191 1.00 92.81 489 ALA A C 1
ATOM 3807 O O . ALA A 1 489 ? 0.830 6.235 -25.154 1.00 92.81 489 ALA A O 1
ATOM 3808 N N . GLY A 1 490 ? 0.245 7.010 -23.125 1.00 93.81 490 GLY A N 1
ATOM 3809 C CA . GLY A 1 490 ? -1.023 6.290 -23.021 1.00 93.81 490 GLY A CA 1
ATOM 3810 C C . GLY A 1 490 ? -0.919 4.864 -22.476 1.00 93.81 490 GLY A C 1
ATOM 3811 O O . GLY A 1 490 ? -1.879 4.100 -22.612 1.00 93.81 490 GLY A O 1
ATOM 3812 N N . LEU A 1 491 ? 0.212 4.477 -21.873 1.00 96.19 491 LEU A N 1
ATOM 3813 C CA . LEU A 1 491 ? 0.267 3.239 -21.097 1.00 96.19 491 LEU A CA 1
ATOM 3814 C C . LEU A 1 491 ? -0.584 3.363 -19.832 1.00 96.19 491 LEU A C 1
ATOM 3816 O O . LEU A 1 491 ? -0.619 4.400 -19.175 1.00 96.19 491 LEU A O 1
ATOM 3820 N N . LYS A 1 492 ? -1.233 2.259 -19.474 1.00 95.56 492 LYS A N 1
ATOM 3821 C CA . LYS A 1 492 ? -1.950 2.074 -18.216 1.00 95.56 492 LYS A CA 1
ATOM 3822 C C . LYS A 1 492 ? -1.148 1.189 -17.280 1.00 95.56 492 LYS A C 1
ATOM 3824 O O . LYS A 1 492 ? -0.433 0.297 -17.734 1.00 95.56 492 L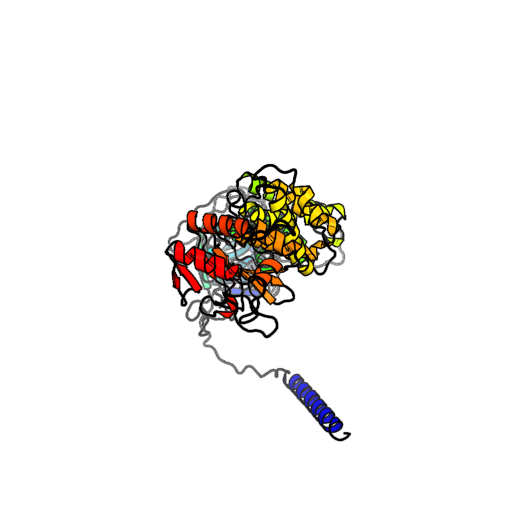YS A O 1
ATOM 3829 N N . VAL A 1 493 ? -1.306 1.406 -15.982 1.00 95.94 493 VAL A N 1
ATOM 3830 C CA . VAL A 1 493 ? -0.644 0.618 -14.937 1.00 95.94 493 VAL A CA 1
ATOM 3831 C C . VAL A 1 493 ? -1.668 -0.252 -14.216 1.00 95.94 493 VAL A C 1
ATOM 3833 O O . VAL A 1 493 ? -2.749 0.213 -13.868 1.00 95.94 493 VAL A O 1
ATOM 3836 N N . SER A 1 494 ? -1.308 -1.504 -13.947 1.00 94.62 494 SER A N 1
ATOM 3837 C CA . SER A 1 494 ? -1.972 -2.345 -12.950 1.00 94.62 494 SER A CA 1
ATOM 3838 C C . SER A 1 494 ? -0.947 -2.946 -11.988 1.00 94.62 494 SER A C 1
ATOM 3840 O O . SER A 1 494 ? 0.182 -3.234 -12.383 1.00 94.62 494 SER A O 1
ATOM 3842 N N . LEU A 1 495 ? -1.341 -3.140 -10.730 1.00 95.56 495 LEU A N 1
ATOM 3843 C CA . LEU A 1 495 ? -0.514 -3.760 -9.695 1.00 95.56 495 LEU A CA 1
ATOM 3844 C C . LEU A 1 495 ? -1.089 -5.136 -9.341 1.00 95.56 495 LEU A C 1
ATOM 3846 O O . LEU A 1 495 ? -2.221 -5.225 -8.867 1.00 95.56 495 LEU A O 1
ATOM 3850 N N . GLU A 1 496 ? -0.301 -6.187 -9.551 1.00 94.31 496 GLU A N 1
ATOM 3851 C CA . GLU A 1 496 ? -0.652 -7.578 -9.253 1.00 94.31 496 GLU A CA 1
ATOM 3852 C C . GLU A 1 496 ? 0.363 -8.140 -8.248 1.00 94.31 496 GLU A C 1
ATOM 3854 O O . GLU A 1 496 ? 1.487 -8.506 -8.596 1.00 94.31 496 GLU A O 1
ATOM 3859 N N . GLY A 1 497 ? -0.007 -8.137 -6.963 1.00 91.69 497 GLY A N 1
ATOM 3860 C CA . GLY A 1 497 ? 0.912 -8.477 -5.874 1.00 91.69 497 GLY A CA 1
ATOM 3861 C C . GLY A 1 497 ? 2.116 -7.530 -5.840 1.00 91.69 497 GLY A C 1
ATOM 3862 O O . GLY A 1 497 ? 1.965 -6.332 -5.609 1.00 91.69 497 GLY A O 1
ATOM 3863 N N . THR A 1 498 ? 3.312 -8.068 -6.083 1.00 93.44 498 THR A N 1
ATOM 3864 C CA . THR A 1 498 ? 4.585 -7.325 -6.159 1.00 93.44 498 THR A CA 1
ATOM 3865 C C . THR A 1 498 ? 5.032 -7.028 -7.594 1.00 93.44 498 THR A C 1
ATOM 3867 O O . THR A 1 498 ? 6.177 -6.635 -7.815 1.00 93.44 498 THR A O 1
ATOM 3870 N N . THR A 1 499 ? 4.149 -7.218 -8.579 1.00 97.00 499 THR A N 1
ATOM 3871 C CA . THR A 1 499 ? 4.441 -7.000 -10.001 1.00 97.00 499 THR A CA 1
ATOM 3872 C C . THR A 1 499 ? 3.654 -5.813 -10.537 1.00 97.00 499 THR A C 1
ATOM 3874 O O . THR A 1 499 ? 2.431 -5.750 -10.401 1.00 97.00 499 THR A O 1
ATOM 3877 N N . VAL A 1 500 ? 4.348 -4.887 -11.196 1.00 98.00 500 VAL A N 1
ATOM 3878 C CA . VAL A 1 500 ? 3.718 -3.791 -11.942 1.00 98.00 500 VAL A CA 1
ATOM 3879 C C . VAL A 1 500 ? 3.582 -4.203 -13.399 1.00 98.00 500 VAL A C 1
ATOM 3881 O O . VAL A 1 500 ? 4.566 -4.597 -14.016 1.00 98.00 500 VAL A O 1
ATOM 3884 N N . ILE A 1 501 ? 2.381 -4.092 -13.959 1.00 98.06 501 ILE A N 1
ATOM 3885 C CA . ILE A 1 501 ? 2.095 -4.418 -15.357 1.00 98.06 501 ILE A CA 1
ATOM 3886 C C . ILE A 1 501 ? 1.720 -3.141 -16.102 1.00 98.06 501 ILE A C 1
ATOM 3888 O O . ILE A 1 501 ? 0.849 -2.385 -15.673 1.00 98.06 501 ILE A O 1
ATOM 3892 N N . LEU A 1 502 ? 2.382 -2.923 -17.233 1.00 98.06 502 LEU A N 1
ATOM 3893 C CA . LEU A 1 502 ? 2.175 -1.808 -18.143 1.00 98.06 502 LEU A CA 1
ATOM 3894 C C . LEU A 1 502 ? 1.382 -2.305 -19.348 1.00 98.06 502 LEU A C 1
ATOM 3896 O O . LEU A 1 502 ? 1.808 -3.234 -20.038 1.00 98.06 502 LEU A O 1
ATOM 3900 N N . LYS A 1 503 ? 0.221 -1.699 -19.600 1.00 97.00 503 LYS A N 1
ATOM 3901 C CA . LYS A 1 503 ? -0.727 -2.126 -20.634 1.00 97.00 503 LYS A CA 1
ATOM 3902 C C . LYS A 1 503 ? -1.004 -1.012 -21.637 1.00 97.00 503 LYS A C 1
ATOM 3904 O O . LYS A 1 503 ? -1.088 0.150 -21.260 1.00 97.00 503 LYS A O 1
ATOM 3909 N N . LYS A 1 504 ? -1.234 -1.361 -22.902 1.00 94.75 504 LYS A N 1
ATOM 3910 C CA . LYS A 1 504 ? -1.746 -0.450 -23.941 1.00 94.75 504 LYS A CA 1
ATOM 3911 C C . LYS A 1 504 ? -2.910 -1.137 -24.635 1.00 94.75 504 LYS A C 1
ATOM 3913 O O . LYS A 1 504 ? -2.777 -2.275 -25.072 1.00 94.75 504 LYS A O 1
ATOM 3918 N N . SER A 1 505 ? -4.068 -0.481 -24.669 1.00 91.50 505 SER A N 1
ATOM 3919 C CA . SER A 1 505 ? -5.296 -1.050 -25.254 1.00 91.50 505 SER A CA 1
ATOM 3920 C C . SER A 1 505 ? -5.655 -2.444 -24.706 1.00 91.50 505 SER A C 1
ATOM 3922 O O . SER A 1 505 ? -6.099 -3.314 -25.442 1.00 91.50 505 SER A O 1
ATOM 3924 N N . GLY A 1 506 ? -5.423 -2.669 -23.407 1.00 90.50 506 GLY A N 1
ATOM 3925 C CA . GLY A 1 506 ? -5.686 -3.944 -22.724 1.00 90.50 506 GLY A CA 1
ATOM 3926 C C . GLY A 1 506 ? -4.564 -4.985 -22.824 1.00 90.50 506 GLY A C 1
ATOM 3927 O O . GLY A 1 506 ? -4.493 -5.862 -21.967 1.00 90.50 506 GLY A O 1
ATOM 3928 N N . ASN A 1 507 ? -3.644 -4.848 -23.781 1.00 93.62 507 ASN A N 1
ATOM 3929 C CA . ASN A 1 507 ? -2.526 -5.770 -23.962 1.00 93.62 507 ASN A CA 1
ATOM 3930 C C . ASN A 1 507 ? -1.360 -5.419 -23.043 1.00 93.62 507 ASN A C 1
ATOM 3932 O O . ASN A 1 507 ? -1.017 -4.247 -22.891 1.00 93.62 507 ASN A O 1
ATOM 3936 N N . GLU A 1 508 ? -0.722 -6.433 -22.465 1.00 96.69 508 GLU A N 1
ATOM 3937 C CA . GLU A 1 508 ? 0.513 -6.258 -21.708 1.00 96.69 508 GLU A CA 1
ATOM 3938 C C . GLU A 1 508 ? 1.680 -5.908 -22.632 1.00 96.69 508 GLU A C 1
ATOM 3940 O O . GLU A 1 508 ? 2.033 -6.674 -23.529 1.00 96.69 508 GLU A O 1
ATOM 3945 N N . ILE A 1 509 ? 2.288 -4.756 -22.362 1.00 97.69 509 ILE A N 1
ATOM 3946 C CA . ILE A 1 509 ? 3.466 -4.245 -23.062 1.00 97.69 509 ILE A CA 1
ATOM 3947 C C . ILE A 1 509 ? 4.734 -4.575 -22.285 1.00 97.69 509 ILE A C 1
ATOM 3949 O O . ILE A 1 509 ? 5.740 -4.957 -22.873 1.00 97.69 509 ILE A O 1
ATOM 3953 N N . ALA A 1 510 ? 4.692 -4.454 -20.960 1.00 98.19 510 ALA A N 1
ATOM 3954 C CA . ALA A 1 510 ? 5.796 -4.849 -20.103 1.00 98.19 510 ALA A CA 1
ATOM 3955 C C . ALA A 1 510 ? 5.309 -5.178 -18.694 1.00 98.19 510 ALA A C 1
ATOM 3957 O O . ALA A 1 510 ? 4.248 -4.725 -18.264 1.00 98.19 510 ALA A O 1
ATOM 3958 N N . ARG A 1 511 ? 6.131 -5.908 -17.947 1.00 98.12 511 ARG A N 1
ATOM 3959 C CA . ARG A 1 511 ? 5.975 -6.097 -16.504 1.00 98.12 511 ARG A CA 1
ATOM 3960 C C . ARG A 1 511 ? 7.286 -5.835 -15.781 1.00 98.12 511 ARG A C 1
ATOM 3962 O O . ARG A 1 511 ? 8.354 -6.087 -16.330 1.00 98.12 511 ARG A O 1
ATOM 3969 N N . ILE A 1 512 ? 7.200 -5.339 -14.555 1.00 98.00 512 ILE A N 1
ATOM 3970 C CA . ILE A 1 512 ? 8.343 -5.054 -13.690 1.00 98.00 512 ILE A CA 1
ATOM 3971 C C . ILE A 1 512 ? 8.161 -5.834 -12.392 1.00 98.00 512 ILE A C 1
ATOM 3973 O O . ILE A 1 512 ? 7.175 -5.638 -11.678 1.00 98.00 512 ILE A O 1
ATOM 3977 N N . ALA A 1 513 ? 9.122 -6.703 -12.092 1.00 95.69 513 ALA A N 1
ATOM 3978 C CA . ALA A 1 513 ? 9.196 -7.467 -10.852 1.00 95.69 513 ALA A CA 1
ATOM 3979 C C . ALA A 1 513 ? 10.665 -7.614 -10.441 1.00 95.69 513 ALA A C 1
ATOM 3981 O O . ALA A 1 513 ? 11.531 -7.780 -11.295 1.00 95.69 513 ALA A O 1
ATOM 3982 N N . ASN A 1 514 ? 10.959 -7.545 -9.140 1.00 91.06 514 ASN A N 1
ATOM 3983 C CA . ASN A 1 514 ? 12.315 -7.734 -8.602 1.00 91.06 514 ASN A CA 1
ATOM 3984 C C . ASN A 1 514 ? 13.397 -6.890 -9.309 1.00 91.06 514 ASN A C 1
ATOM 3986 O O . ASN A 1 514 ? 14.491 -7.375 -9.582 1.00 91.06 514 ASN A O 1
ATOM 3990 N N . ASN A 1 515 ? 13.092 -5.621 -9.614 1.00 90.94 515 ASN A N 1
ATOM 3991 C CA . ASN A 1 515 ? 13.973 -4.697 -10.345 1.00 90.94 515 ASN A CA 1
ATOM 3992 C C . ASN A 1 515 ? 14.347 -5.127 -11.778 1.00 90.94 515 ASN A C 1
ATOM 3994 O O . ASN A 1 515 ? 15.294 -4.582 -12.343 1.00 90.94 515 ASN A O 1
ATOM 3998 N N . VAL A 1 516 ? 13.602 -6.059 -12.371 1.00 96.19 516 VAL A N 1
ATOM 3999 C CA . VAL A 1 516 ? 13.759 -6.512 -13.755 1.00 96.19 516 VAL A CA 1
ATOM 4000 C C . VAL A 1 516 ? 12.517 -6.132 -14.548 1.00 96.19 516 VAL A C 1
ATOM 4002 O O . VAL A 1 516 ? 11.391 -6.405 -14.125 1.00 96.19 516 VAL A O 1
ATOM 4005 N N . MET A 1 517 ? 12.721 -5.506 -15.707 1.00 97.88 517 MET A N 1
ATOM 4006 C CA . MET A 1 517 ? 11.658 -5.252 -16.671 1.00 97.88 517 MET A CA 1
ATOM 4007 C C . MET A 1 517 ? 11.654 -6.379 -17.703 1.00 97.88 517 MET A C 1
ATOM 4009 O O . MET A 1 517 ? 12.666 -6.673 -18.329 1.00 97.88 517 MET A O 1
ATOM 4013 N N . THR A 1 518 ? 10.499 -7.003 -17.900 1.00 98.25 518 THR A N 1
ATOM 4014 C CA . THR A 1 518 ? 10.246 -7.881 -19.043 1.00 98.25 518 THR A CA 1
ATOM 4015 C C . THR A 1 518 ? 9.363 -7.134 -20.023 1.00 98.25 518 THR A C 1
ATOM 4017 O O . THR A 1 518 ? 8.192 -6.889 -19.735 1.00 98.25 518 THR A O 1
ATOM 4020 N N . PHE A 1 519 ? 9.918 -6.763 -21.169 1.00 98.25 519 PHE A N 1
ATOM 4021 C CA . PHE A 1 519 ? 9.176 -6.176 -22.272 1.00 98.25 519 PHE A CA 1
ATOM 4022 C C . PHE A 1 519 ? 8.595 -7.295 -23.145 1.00 98.25 519 PHE A C 1
ATOM 4024 O O . PHE A 1 519 ? 9.310 -8.197 -23.595 1.00 98.25 519 PHE A O 1
ATOM 4031 N N . ASN A 1 520 ? 7.284 -7.259 -23.366 1.00 97.19 520 ASN A N 1
ATOM 4032 C CA . ASN A 1 520 ? 6.530 -8.301 -24.052 1.00 97.19 520 ASN A CA 1
ATOM 4033 C C . ASN A 1 520 ? 6.651 -8.159 -25.578 1.00 97.19 520 ASN A C 1
ATOM 4035 O O . ASN A 1 520 ? 5.698 -7.819 -26.274 1.00 97.19 520 ASN A O 1
ATOM 4039 N N . TYR A 1 521 ? 7.860 -8.381 -26.088 1.00 97.06 521 TYR A N 1
ATOM 4040 C CA . TYR A 1 521 ? 8.156 -8.361 -27.515 1.00 97.06 521 TYR A CA 1
ATOM 4041 C C . TYR A 1 521 ? 7.703 -9.663 -28.192 1.00 97.06 521 TYR A C 1
ATOM 4043 O O . TYR A 1 521 ? 8.005 -10.752 -27.703 1.00 97.06 521 TYR A O 1
ATOM 4051 N N . SER A 1 522 ? 6.987 -9.553 -29.313 1.00 94.50 522 SER A N 1
ATOM 4052 C CA . SER A 1 522 ? 6.417 -10.695 -30.046 1.00 94.50 522 SER A CA 1
ATOM 4053 C C . SER A 1 522 ? 7.162 -11.063 -31.334 1.00 94.50 522 SER A C 1
ATOM 4055 O O . SER A 1 522 ? 6.805 -12.059 -31.957 1.00 94.50 522 SER A O 1
ATOM 4057 N N . GLY A 1 523 ? 8.138 -10.254 -31.759 1.00 95.38 523 GLY A N 1
ATOM 4058 C CA . GLY A 1 523 ? 8.917 -10.489 -32.978 1.00 95.38 523 GLY A CA 1
ATOM 4059 C C . GLY A 1 523 ? 10.096 -11.438 -32.761 1.00 95.38 523 GLY A C 1
ATOM 4060 O O . GLY A 1 523 ? 10.104 -12.254 -31.834 1.00 95.38 523 GLY A O 1
ATOM 4061 N N . PHE A 1 524 ? 11.124 -11.317 -33.606 1.00 96.88 524 PHE A N 1
ATOM 4062 C CA . PHE A 1 524 ? 12.308 -12.171 -33.514 1.00 96.88 524 PHE A CA 1
ATOM 4063 C C . PHE A 1 524 ? 12.990 -12.089 -32.134 1.00 96.88 524 PHE A C 1
ATOM 4065 O O . PHE A 1 524 ? 13.271 -11.019 -31.595 1.00 96.88 524 PHE A O 1
ATOM 4072 N N . GLY A 1 525 ? 13.245 -13.259 -31.550 1.00 93.50 525 GLY A N 1
ATOM 4073 C CA . GLY A 1 525 ? 13.824 -13.419 -30.219 1.00 93.50 525 GLY A CA 1
ATOM 4074 C C . GLY A 1 525 ? 12.850 -13.292 -29.043 1.00 93.50 525 GLY A C 1
ATOM 4075 O O . GLY A 1 525 ? 13.254 -13.500 -27.901 1.00 93.50 525 GLY A O 1
ATOM 4076 N N . GLY A 1 526 ? 11.573 -12.986 -29.288 1.00 95.94 526 GLY A N 1
ATOM 4077 C CA . GLY A 1 526 ? 10.552 -12.942 -28.241 1.00 95.94 526 GLY A CA 1
ATOM 4078 C C . GLY A 1 526 ? 10.858 -11.932 -27.129 1.00 95.94 526 GLY A C 1
ATOM 4079 O O . GLY A 1 526 ? 11.554 -10.940 -27.346 1.00 95.94 526 GLY A O 1
ATOM 4080 N N . LYS A 1 527 ? 10.321 -12.182 -25.928 1.00 97.62 527 LYS A N 1
ATOM 4081 C CA . LYS A 1 527 ? 10.375 -11.258 -24.782 1.00 97.62 527 LYS A CA 1
ATOM 4082 C C . LYS A 1 527 ? 11.795 -10.756 -24.499 1.00 97.62 527 LYS A C 1
ATOM 4084 O O . LYS A 1 527 ? 12.754 -11.523 -24.501 1.00 97.62 527 LYS A O 1
ATOM 4089 N N . ILE A 1 528 ? 11.909 -9.470 -24.179 1.00 98.12 528 ILE A N 1
ATOM 4090 C CA . ILE A 1 528 ? 13.176 -8.838 -23.799 1.00 98.12 528 ILE A CA 1
ATOM 4091 C C . ILE A 1 528 ? 13.195 -8.730 -22.278 1.00 98.12 528 ILE A C 1
ATOM 4093 O O . ILE A 1 528 ? 12.344 -8.061 -21.693 1.00 98.12 528 ILE A O 1
ATOM 4097 N N . ILE A 1 529 ? 14.146 -9.404 -21.639 1.00 97.44 529 ILE A N 1
ATOM 4098 C CA . ILE A 1 529 ? 14.315 -9.404 -20.184 1.00 97.44 529 ILE A CA 1
ATOM 4099 C C . ILE A 1 529 ? 15.535 -8.545 -19.874 1.00 97.44 529 ILE A C 1
ATOM 4101 O O . ILE A 1 529 ? 16.634 -8.856 -20.325 1.00 97.44 529 ILE A O 1
ATOM 4105 N N . THR A 1 530 ? 15.348 -7.454 -19.136 1.00 97.38 530 THR A N 1
ATOM 4106 C CA . THR A 1 530 ? 16.460 -6.559 -18.819 1.00 97.38 530 THR A CA 1
ATOM 4107 C C . THR A 1 530 ? 17.350 -7.133 -17.725 1.00 97.38 530 THR A C 1
ATOM 4109 O O . THR A 1 530 ? 16.907 -7.859 -16.834 1.00 97.38 530 THR A O 1
ATOM 4112 N N . ASN A 1 531 ? 18.629 -6.770 -17.755 1.00 95.06 531 ASN A N 1
ATOM 4113 C CA . ASN A 1 531 ? 19.535 -7.040 -16.648 1.00 95.06 531 ASN A CA 1
ATOM 4114 C C . ASN A 1 531 ? 19.478 -5.886 -15.635 1.00 95.06 531 ASN A C 1
ATOM 4116 O O . ASN A 1 531 ? 19.587 -4.737 -16.049 1.00 95.06 531 ASN A O 1
ATOM 4120 N N . PRO A 1 532 ? 19.374 -6.147 -14.319 1.00 91.88 532 PRO A N 1
ATOM 4121 C CA . PRO A 1 532 ? 19.174 -5.103 -13.309 1.00 91.88 532 PRO A CA 1
ATOM 4122 C C . PRO A 1 532 ? 20.356 -4.136 -13.128 1.00 91.88 532 PRO A C 1
ATOM 4124 O O . PRO A 1 532 ? 20.174 -3.109 -12.463 1.00 91.88 532 PRO A O 1
ATOM 4127 N N . ASN A 1 533 ? 21.534 -4.479 -13.665 1.00 93.75 533 ASN A N 1
ATOM 4128 C CA . ASN A 1 533 ? 22.800 -3.764 -13.475 1.00 93.75 533 ASN A CA 1
ATOM 4129 C C . ASN A 1 533 ? 23.490 -3.372 -14.795 1.00 93.75 533 ASN A C 1
ATOM 4131 O O . ASN A 1 533 ? 24.514 -2.692 -14.759 1.00 93.75 533 ASN A O 1
ATOM 4135 N N . LYS A 1 534 ? 22.959 -3.787 -15.952 1.00 95.25 534 LYS A N 1
ATOM 4136 C CA . LYS A 1 534 ? 23.502 -3.459 -17.280 1.00 95.25 534 LYS A CA 1
ATOM 4137 C C . LYS A 1 534 ? 22.433 -2.836 -18.165 1.00 95.25 534 LYS A C 1
ATOM 4139 O O . LYS A 1 534 ? 21.244 -3.088 -17.973 1.00 95.25 534 LYS A O 1
ATOM 4144 N N . THR A 1 535 ? 22.849 -2.042 -19.144 1.00 97.25 535 THR A N 1
ATOM 4145 C CA . THR A 1 535 ? 21.937 -1.598 -20.201 1.00 97.25 535 THR A CA 1
ATOM 4146 C C . THR A 1 535 ? 21.664 -2.763 -21.147 1.00 97.25 535 THR A C 1
ATOM 4148 O O . THR A 1 535 ? 22.576 -3.506 -21.509 1.00 97.25 535 THR A O 1
ATOM 4151 N N . THR A 1 536 ? 20.402 -2.940 -21.533 1.00 98.25 536 THR A N 1
ATOM 4152 C CA . THR A 1 536 ? 20.003 -3.848 -22.615 1.00 98.25 536 THR A CA 1
ATOM 4153 C C . THR A 1 536 ? 19.874 -3.030 -23.890 1.00 98.25 536 THR A C 1
ATOM 4155 O O . THR A 1 536 ? 18.883 -2.321 -24.080 1.00 98.25 536 THR A O 1
ATOM 4158 N N . THR A 1 537 ? 20.899 -3.095 -24.731 1.00 98.38 537 THR A N 1
ATOM 4159 C CA . THR A 1 537 ? 20.974 -2.367 -25.991 1.00 98.38 537 THR A CA 1
ATOM 4160 C C . THR A 1 537 ? 20.301 -3.153 -27.088 1.00 98.38 537 THR A C 1
ATOM 4162 O O . THR A 1 537 ? 20.761 -4.233 -27.454 1.00 98.38 537 THR A O 1
ATOM 4165 N N . VAL A 1 538 ? 19.180 -2.632 -27.587 1.00 98.25 538 VAL A N 1
ATOM 4166 C CA . VAL A 1 538 ? 18.370 -3.336 -28.577 1.00 98.25 538 VAL A CA 1
ATOM 4167 C C . VAL A 1 538 ? 18.668 -2.821 -29.980 1.00 98.25 538 VAL A C 1
ATOM 4169 O O . VAL A 1 538 ? 18.502 -1.635 -30.261 1.00 98.25 538 VAL A O 1
ATOM 4172 N N . ILE A 1 539 ? 19.058 -3.740 -30.861 1.00 97.50 539 ILE A N 1
ATOM 4173 C CA . ILE A 1 539 ? 19.338 -3.483 -32.278 1.00 97.50 539 ILE A CA 1
ATOM 4174 C C . ILE A 1 539 ? 18.433 -4.322 -33.183 1.00 97.50 539 ILE A C 1
ATOM 4176 O O . ILE A 1 539 ? 17.983 -5.410 -32.811 1.00 97.50 539 ILE A O 1
ATOM 4180 N N . GLY A 1 540 ? 18.151 -3.822 -34.382 1.00 96.69 540 GLY A N 1
ATOM 4181 C CA . GLY A 1 540 ? 17.246 -4.474 -35.322 1.00 96.69 540 GLY A CA 1
ATOM 4182 C C . GLY A 1 540 ? 16.770 -3.537 -36.422 1.00 96.69 540 GLY A C 1
ATOM 4183 O O . GLY A 1 540 ? 17.048 -2.336 -36.427 1.00 96.69 540 GLY A O 1
ATOM 4184 N N . ARG A 1 541 ? 15.990 -4.074 -37.360 1.00 95.00 541 ARG A N 1
ATOM 4185 C CA . ARG A 1 541 ? 15.263 -3.247 -38.327 1.00 95.00 541 ARG A CA 1
ATOM 4186 C C . ARG A 1 541 ? 14.266 -2.367 -37.578 1.00 95.00 541 ARG A C 1
ATOM 4188 O O . ARG A 1 541 ? 13.635 -2.822 -36.626 1.00 95.00 541 ARG A O 1
ATOM 4195 N N . PHE A 1 542 ? 14.090 -1.121 -38.028 1.00 91.75 542 PHE A N 1
ATOM 4196 C CA . PHE A 1 542 ? 13.042 -0.254 -37.482 1.00 91.75 542 PHE A CA 1
ATOM 4197 C C . PHE A 1 542 ? 11.675 -0.931 -37.613 1.00 91.75 542 PHE A C 1
ATOM 4199 O O . PHE A 1 542 ? 11.003 -1.141 -36.611 1.00 91.75 542 PHE A O 1
ATOM 4206 N N . ASP A 1 543 ? 11.342 -1.346 -38.833 1.00 91.00 543 ASP A N 1
ATOM 4207 C CA . ASP A 1 543 ? 10.209 -2.206 -39.149 1.00 91.00 543 ASP A CA 1
ATOM 4208 C C . ASP A 1 543 ? 10.758 -3.481 -39.802 1.00 91.00 543 ASP A C 1
ATOM 4210 O O . ASP A 1 543 ? 11.379 -3.425 -40.870 1.00 91.00 543 ASP A O 1
ATOM 4214 N N . ASP A 1 544 ? 10.646 -4.610 -39.104 1.00 91.00 544 ASP A N 1
ATOM 4215 C CA . ASP A 1 544 ? 11.114 -5.905 -39.600 1.00 91.00 544 ASP A CA 1
ATOM 4216 C C . ASP A 1 544 ? 10.014 -6.543 -40.450 1.00 91.00 544 ASP A C 1
ATOM 4218 O O . ASP A 1 544 ? 9.008 -7.027 -39.935 1.00 91.00 544 ASP A O 1
ATOM 4222 N N . LEU A 1 545 ? 10.208 -6.545 -41.767 1.00 87.25 545 LEU A N 1
ATOM 4223 C CA . LEU A 1 545 ? 9.228 -7.084 -42.710 1.00 87.25 545 LEU A CA 1
ATOM 4224 C C . LEU A 1 545 ? 9.196 -8.621 -42.733 1.00 87.25 545 LEU A C 1
ATOM 4226 O O . LEU A 1 545 ? 8.264 -9.201 -43.284 1.00 87.25 545 LEU A O 1
ATOM 4230 N N . ILE A 1 546 ? 10.210 -9.284 -42.168 1.00 88.69 546 ILE A N 1
ATOM 4231 C CA . ILE A 1 546 ? 10.323 -10.747 -42.136 1.00 88.69 546 ILE A CA 1
ATOM 4232 C C . ILE A 1 546 ? 9.744 -11.290 -40.832 1.00 88.69 546 ILE A C 1
ATOM 4234 O O . ILE A 1 546 ? 8.959 -12.239 -40.824 1.00 88.69 546 ILE A O 1
ATOM 4238 N N . ASN A 1 547 ? 10.133 -10.678 -39.717 1.00 89.94 547 ASN A N 1
ATOM 4239 C CA . ASN A 1 547 ? 9.727 -11.041 -38.369 1.00 89.94 547 ASN A CA 1
ATOM 4240 C C . ASN A 1 547 ? 9.252 -9.785 -37.618 1.00 89.94 547 ASN A C 1
ATOM 4242 O O . ASN A 1 547 ? 9.951 -9.313 -36.716 1.00 89.94 547 ASN A O 1
ATOM 4246 N N . PRO A 1 548 ? 8.074 -9.232 -37.970 1.00 90.81 548 PRO A N 1
ATOM 4247 C CA . PRO A 1 548 ? 7.575 -8.002 -37.364 1.00 90.81 548 PRO A CA 1
ATOM 4248 C C . PRO A 1 548 ? 7.475 -8.133 -35.840 1.00 90.81 548 PRO A C 1
ATOM 4250 O O . PRO A 1 548 ? 7.229 -9.232 -35.332 1.00 90.81 548 PRO A O 1
ATOM 4253 N N . PRO A 1 549 ? 7.616 -7.032 -35.078 1.00 93.56 549 PRO A N 1
ATOM 4254 C CA . PRO A 1 549 ? 7.504 -5.636 -35.533 1.00 93.56 549 PRO A CA 1
ATOM 4255 C C . PRO A 1 549 ? 8.823 -4.831 -35.606 1.00 93.56 549 PRO A C 1
ATOM 4257 O O . PRO A 1 549 ? 8.772 -3.608 -35.723 1.00 93.56 549 PRO A O 1
ATOM 4260 N N . GLY A 1 550 ? 9.997 -5.456 -35.462 1.00 94.75 550 GLY A N 1
ATOM 4261 C CA . GLY A 1 550 ? 11.278 -4.733 -35.364 1.00 94.75 550 GLY A CA 1
ATOM 4262 C C . GLY A 1 550 ? 11.383 -3.826 -34.123 1.00 94.75 550 GLY A C 1
ATOM 4263 O O . GLY A 1 550 ? 10.684 -4.028 -33.128 1.00 94.75 550 GLY A O 1
ATOM 4264 N N . VAL A 1 551 ? 12.254 -2.817 -34.161 1.00 95.12 551 VAL A N 1
ATOM 4265 C CA . VAL A 1 551 ? 12.511 -1.874 -33.049 1.00 95.12 551 VAL A CA 1
ATOM 4266 C C . VAL A 1 551 ? 11.340 -0.901 -32.824 1.00 95.12 551 VAL A C 1
ATOM 4268 O O . VAL A 1 551 ? 11.153 -0.391 -31.714 1.00 95.12 551 VAL A O 1
ATOM 4271 N N . LYS A 1 552 ? 10.497 -0.673 -33.840 1.00 93.19 552 LYS A N 1
ATOM 4272 C CA . LYS A 1 552 ? 9.376 0.278 -33.805 1.00 93.19 552 LYS A CA 1
ATOM 4273 C C . LYS A 1 552 ? 8.449 0.070 -32.609 1.00 93.19 552 LYS A C 1
ATOM 4275 O O . LYS A 1 552 ? 8.100 1.040 -31.945 1.00 93.19 552 LYS A O 1
ATOM 4280 N N . THR A 1 553 ? 8.091 -1.170 -32.265 1.00 92.62 553 THR A N 1
ATOM 4281 C CA . THR A 1 553 ? 7.180 -1.413 -31.127 1.00 92.62 553 THR A CA 1
ATOM 4282 C C . THR A 1 553 ? 7.772 -1.000 -29.776 1.00 92.62 553 THR A C 1
ATOM 4284 O O . THR A 1 553 ? 7.026 -0.648 -28.863 1.00 92.62 553 THR A O 1
ATOM 4287 N N . ILE A 1 554 ? 9.099 -1.065 -29.627 1.00 95.06 554 ILE A N 1
ATOM 4288 C CA . ILE A 1 554 ? 9.795 -0.651 -28.404 1.00 95.06 554 ILE A CA 1
ATOM 4289 C C . ILE A 1 554 ? 9.761 0.872 -28.339 1.00 95.06 554 ILE A C 1
ATOM 4291 O O . ILE A 1 554 ? 9.397 1.434 -27.304 1.00 95.06 554 ILE A O 1
ATOM 4295 N N . LYS A 1 555 ? 10.015 1.540 -29.470 1.00 93.25 555 LYS A N 1
ATOM 4296 C CA . LYS A 1 555 ? 9.896 2.995 -29.588 1.00 93.25 555 LYS A CA 1
ATOM 4297 C C . LYS A 1 555 ? 8.476 3.490 -29.273 1.00 93.25 555 LYS A C 1
ATOM 4299 O O . LYS A 1 555 ? 8.293 4.350 -28.413 1.00 93.25 555 LYS A O 1
ATOM 4304 N N . ASP A 1 556 ? 7.457 2.873 -29.865 1.00 92.06 556 ASP A N 1
ATOM 4305 C CA . ASP A 1 556 ? 6.039 3.238 -29.691 1.00 92.06 556 ASP A CA 1
ATOM 4306 C C . ASP A 1 556 ? 5.501 3.006 -28.263 1.00 92.06 556 ASP A C 1
ATOM 4308 O O . ASP A 1 556 ? 4.432 3.513 -27.895 1.00 92.06 556 ASP A O 1
ATOM 4312 N N . SER A 1 557 ? 6.220 2.223 -27.451 1.00 94.00 557 SER A N 1
ATOM 4313 C CA . SER A 1 557 ? 5.918 2.023 -26.029 1.00 94.00 557 SER A CA 1
ATOM 4314 C C . SER A 1 557 ? 6.454 3.139 -25.129 1.00 94.00 557 SER A C 1
ATOM 4316 O O . SER A 1 557 ? 5.980 3.296 -24.007 1.00 94.00 557 SER A O 1
ATOM 4318 N N . SER A 1 558 ? 7.469 3.878 -25.594 1.00 95.38 558 SER A N 1
ATOM 4319 C CA . SER A 1 558 ? 8.251 4.834 -24.797 1.00 95.38 558 SER A CA 1
ATOM 4320 C C . SER A 1 558 ? 8.985 4.241 -23.578 1.00 95.38 558 SER A C 1
ATOM 4322 O O . SER A 1 558 ? 9.496 4.992 -22.747 1.00 95.38 558 SER A O 1
ATOM 4324 N N . LEU A 1 559 ? 9.100 2.909 -23.475 1.00 96.44 559 LEU A N 1
ATOM 4325 C CA . LEU A 1 559 ? 9.813 2.202 -22.400 1.00 96.44 559 LEU A CA 1
ATOM 4326 C C . LEU A 1 559 ? 11.308 2.008 -22.701 1.00 96.44 559 LEU A C 1
ATOM 4328 O O . LEU A 1 559 ? 11.866 0.932 -22.500 1.00 96.44 559 LEU A O 1
ATOM 4332 N N . TYR A 1 560 ? 11.965 3.061 -23.179 1.00 95.69 560 TYR A N 1
ATOM 4333 C CA . TYR A 1 560 ? 13.390 3.062 -23.508 1.00 95.69 560 TYR A CA 1
ATOM 4334 C C . TYR A 1 560 ? 14.034 4.413 -23.165 1.00 95.69 560 TYR A C 1
ATOM 4336 O O . TYR A 1 560 ? 13.353 5.407 -22.887 1.00 95.69 560 TYR A O 1
ATOM 4344 N N . LYS A 1 561 ? 15.367 4.458 -23.203 1.00 93.12 561 LYS A N 1
ATOM 4345 C CA . LYS A 1 561 ? 16.144 5.705 -23.239 1.00 93.12 561 LYS A CA 1
ATOM 4346 C C . LYS A 1 561 ? 17.108 5.711 -24.421 1.00 93.12 561 LYS A C 1
ATOM 4348 O O . LYS A 1 561 ? 17.378 4.671 -25.011 1.00 93.12 561 LYS A O 1
ATOM 4353 N N . TYR A 1 562 ? 17.629 6.891 -24.726 1.00 89.94 562 TYR A N 1
ATOM 4354 C CA . TYR A 1 562 ? 18.830 7.045 -25.536 1.00 89.94 562 TYR A CA 1
ATOM 4355 C C . TYR A 1 562 ? 20.070 6.930 -24.639 1.00 89.94 562 TYR A C 1
ATOM 4357 O O . TYR A 1 562 ? 20.053 7.440 -23.517 1.00 89.94 562 TYR A O 1
ATOM 4365 N N . GLY A 1 563 ? 21.133 6.293 -25.132 1.00 89.94 563 GLY A N 1
ATOM 4366 C CA . GLY A 1 563 ? 22.381 6.110 -24.382 1.00 89.94 563 GLY A CA 1
ATOM 4367 C C . GLY A 1 563 ? 22.261 5.145 -23.195 1.00 89.94 563 GLY A C 1
ATOM 4368 O O . GLY A 1 563 ? 21.427 4.240 -23.197 1.00 89.94 563 GLY A O 1
ATOM 4369 N N . GLU A 1 564 ? 23.126 5.303 -22.193 1.00 92.75 564 GLU A N 1
ATOM 4370 C CA . GLU A 1 564 ? 23.176 4.416 -21.026 1.00 92.75 564 GLU A CA 1
ATOM 4371 C C . GLU A 1 564 ? 21.831 4.361 -20.275 1.00 92.75 564 GLU A C 1
ATOM 4373 O O . GLU A 1 564 ? 21.212 5.379 -19.952 1.00 92.75 564 GLU A O 1
ATOM 4378 N N . ASN A 1 565 ? 21.377 3.145 -19.969 1.00 93.75 565 ASN A N 1
ATOM 4379 C CA . ASN A 1 565 ? 20.161 2.908 -19.202 1.00 93.75 565 ASN A CA 1
ATOM 4380 C C . ASN A 1 565 ? 20.302 1.633 -18.367 1.00 93.75 565 ASN A C 1
ATOM 4382 O O . ASN A 1 565 ? 19.601 0.650 -18.606 1.00 93.75 565 ASN A O 1
ATOM 4386 N N . SER A 1 566 ? 21.222 1.644 -17.398 1.00 92.50 566 SER A N 1
ATOM 4387 C CA . SER A 1 566 ? 21.443 0.506 -16.498 1.00 92.50 566 SER A CA 1
ATOM 4388 C C . SER A 1 566 ? 20.126 0.023 -15.876 1.00 92.50 566 SER A C 1
ATOM 4390 O O . SER A 1 566 ? 19.343 0.820 -15.351 1.00 92.50 566 SER A O 1
ATOM 4392 N N . GLY A 1 567 ? 19.853 -1.281 -15.970 1.00 92.19 567 GLY A N 1
ATOM 4393 C CA . GLY A 1 567 ? 18.586 -1.863 -15.531 1.00 92.19 567 GLY A CA 1
ATOM 4394 C C . GLY A 1 567 ? 17.529 -1.976 -16.629 1.00 92.19 567 GLY A C 1
ATOM 4395 O O . GLY A 1 567 ? 16.606 -2.777 -16.488 1.00 92.19 567 GLY A O 1
ATOM 4396 N N . GLY A 1 568 ? 17.629 -1.180 -17.698 1.00 95.62 568 GLY A N 1
ATOM 4397 C CA . GLY A 1 568 ? 16.578 -0.958 -18.691 1.00 95.62 568 GLY A CA 1
ATOM 4398 C C . GLY A 1 568 ? 17.012 -1.151 -20.144 1.00 95.62 568 GLY A C 1
ATOM 4399 O O . GLY A 1 568 ? 18.092 -1.659 -20.438 1.00 95.62 568 GLY A O 1
ATOM 4400 N N . ILE A 1 569 ? 16.125 -0.751 -21.058 1.00 97.81 569 ILE A N 1
ATOM 4401 C CA . ILE A 1 569 ? 16.322 -0.844 -22.509 1.00 97.81 569 ILE A CA 1
ATOM 4402 C C . ILE A 1 569 ? 16.830 0.492 -23.045 1.00 97.81 569 ILE A C 1
ATOM 4404 O O . ILE A 1 569 ? 16.303 1.549 -22.675 1.00 97.81 569 ILE A O 1
ATOM 4408 N N . ASN A 1 570 ? 17.805 0.455 -23.945 1.00 96.75 570 ASN A N 1
ATOM 4409 C CA . ASN A 1 570 ? 18.065 1.574 -24.838 1.00 96.75 570 ASN A CA 1
ATOM 4410 C C . ASN A 1 570 ? 17.845 1.157 -26.300 1.00 96.75 570 ASN A C 1
ATOM 4412 O O . ASN A 1 570 ? 17.909 -0.023 -26.651 1.00 96.75 570 ASN A O 1
ATOM 4416 N N . ILE A 1 571 ? 17.541 2.152 -27.123 1.00 95.19 571 ILE A N 1
ATOM 4417 C CA . ILE A 1 571 ? 17.560 2.070 -28.584 1.00 95.19 571 ILE A CA 1
ATOM 4418 C C . ILE A 1 571 ? 18.132 3.387 -29.101 1.00 95.19 571 ILE A C 1
ATOM 4420 O O . ILE A 1 571 ? 18.043 4.415 -28.415 1.00 95.19 571 ILE A O 1
ATOM 4424 N N . LEU A 1 572 ? 18.683 3.386 -30.313 1.00 90.06 572 LEU A N 1
ATOM 4425 C CA . LEU A 1 572 ? 18.991 4.641 -30.979 1.00 90.06 572 LEU A CA 1
ATOM 4426 C C . LEU A 1 572 ? 17.680 5.381 -31.286 1.00 90.06 572 LEU A C 1
ATOM 4428 O O . LEU A 1 572 ? 16.820 4.888 -32.015 1.00 90.06 572 LEU A O 1
ATOM 4432 N N . ASP A 1 573 ? 17.555 6.594 -30.758 1.00 83.25 573 ASP A N 1
ATOM 4433 C CA . ASP A 1 573 ? 16.415 7.473 -30.998 1.00 83.25 573 ASP A CA 1
ATOM 4434 C C . ASP A 1 573 ? 16.891 8.901 -31.262 1.00 83.25 573 ASP A C 1
ATOM 4436 O O . ASP A 1 573 ? 16.815 9.787 -30.412 1.00 83.25 573 ASP A O 1
ATOM 4440 N N . ALA A 1 574 ? 17.458 9.095 -32.451 1.00 81.44 574 ALA A N 1
ATOM 4441 C CA . ALA A 1 574 ? 17.876 10.409 -32.913 1.00 81.44 574 ALA A CA 1
ATOM 4442 C C . ALA A 1 574 ? 16.650 11.255 -33.321 1.00 81.44 574 ALA A C 1
ATOM 4444 O O . ALA A 1 574 ? 15.717 10.714 -33.929 1.00 81.44 574 ALA A O 1
ATOM 4445 N N . PRO A 1 575 ? 16.644 12.573 -33.034 1.00 76.81 575 PRO A N 1
ATOM 4446 C CA . PRO A 1 575 ? 15.645 13.493 -33.565 1.00 76.81 575 PRO A CA 1
ATOM 4447 C C . PRO A 1 575 ? 15.467 13.374 -35.085 1.00 76.81 575 PRO A C 1
ATOM 4449 O O . PRO A 1 575 ? 16.388 13.039 -35.835 1.00 76.81 575 PRO A O 1
ATOM 4452 N N . THR A 1 576 ? 14.263 13.682 -35.564 1.00 74.00 576 THR A N 1
ATOM 4453 C CA . THR A 1 576 ? 13.974 13.690 -37.000 1.00 74.00 576 THR A CA 1
ATOM 4454 C C . THR A 1 576 ? 14.951 14.615 -37.730 1.00 74.00 576 THR A C 1
ATOM 4456 O O . THR A 1 576 ? 15.099 15.777 -37.363 1.00 74.00 576 THR A O 1
ATOM 4459 N N . GLY A 1 577 ? 15.619 14.095 -38.763 1.00 74.50 577 GLY A N 1
ATOM 4460 C CA . GLY A 1 577 ? 16.585 14.847 -39.571 1.00 74.50 577 GLY A CA 1
ATOM 4461 C C . GLY A 1 577 ? 18.017 14.891 -39.026 1.00 74.50 577 GLY A C 1
ATOM 4462 O O . GLY A 1 577 ? 18.896 15.354 -39.743 1.00 74.50 577 GLY A O 1
ATOM 4463 N N . THR A 1 578 ? 18.286 14.385 -37.816 1.00 83.50 578 THR A N 1
ATOM 4464 C CA . THR A 1 578 ? 19.656 14.314 -37.259 1.00 83.50 578 THR A CA 1
ATOM 4465 C C . THR A 1 578 ? 20.258 12.912 -37.302 1.00 83.50 578 THR A C 1
ATOM 4467 O O . THR A 1 578 ? 21.454 12.743 -37.062 1.00 83.50 578 THR A O 1
ATOM 4470 N N . TRP A 1 579 ? 19.450 11.898 -37.618 1.00 88.56 579 TRP A N 1
ATOM 4471 C CA . TRP A 1 579 ? 19.932 10.532 -37.769 1.00 88.56 579 TRP A CA 1
ATOM 4472 C C . TRP A 1 579 ? 20.952 10.427 -38.911 1.00 88.56 579 TRP A C 1
ATOM 4474 O O . TRP A 1 579 ? 20.689 10.842 -40.040 1.00 88.56 579 TRP A O 1
ATOM 4484 N N . SER A 1 580 ? 22.097 9.812 -38.625 1.00 91.00 580 SER A N 1
ATOM 4485 C CA . SER A 1 580 ? 23.097 9.427 -39.616 1.00 91.00 580 SER A CA 1
ATOM 4486 C C . SER A 1 580 ? 23.653 8.049 -39.276 1.00 91.00 580 SER A C 1
ATOM 4488 O O . SER A 1 580 ? 23.579 7.596 -38.130 1.00 91.00 580 SER A O 1
ATOM 4490 N N . ILE A 1 581 ? 24.242 7.379 -40.267 1.00 91.00 581 ILE A N 1
ATOM 4491 C CA . ILE A 1 581 ? 24.904 6.098 -40.015 1.00 91.00 581 ILE A CA 1
ATOM 4492 C C . ILE A 1 581 ? 26.083 6.253 -39.050 1.00 91.00 581 ILE A C 1
ATOM 4494 O O . ILE A 1 581 ? 26.281 5.387 -38.206 1.00 91.00 581 ILE A O 1
ATOM 4498 N N . GLN A 1 582 ? 26.806 7.375 -39.120 1.00 93.44 582 GLN A N 1
ATOM 4499 C CA . GLN A 1 582 ? 27.908 7.670 -38.208 1.00 93.44 582 GLN A CA 1
ATOM 4500 C C . GLN A 1 582 ? 27.410 7.741 -36.762 1.00 93.44 582 GLN A C 1
ATOM 4502 O O . GLN A 1 582 ? 27.927 7.031 -35.910 1.00 93.44 582 GLN A O 1
ATOM 4507 N N . LEU A 1 583 ? 26.329 8.490 -36.516 1.00 93.19 583 LEU A N 1
ATOM 4508 C CA . LEU A 1 583 ? 25.721 8.596 -35.189 1.00 93.19 583 LEU A CA 1
ATOM 4509 C C . LEU A 1 583 ? 25.265 7.231 -34.651 1.00 93.19 583 LEU A C 1
ATOM 4511 O O . LEU A 1 583 ? 25.427 6.949 -33.467 1.00 93.19 583 LEU A O 1
ATOM 4515 N N . ASN A 1 584 ? 24.708 6.378 -35.515 1.00 93.44 584 ASN A N 1
ATOM 4516 C CA . ASN A 1 584 ? 24.320 5.024 -35.127 1.00 93.44 584 ASN A CA 1
ATOM 4517 C C . ASN A 1 584 ? 25.529 4.165 -34.725 1.00 93.44 584 ASN A C 1
ATOM 4519 O O . ASN A 1 584 ? 25.490 3.465 -33.716 1.00 93.44 584 ASN A O 1
ATOM 4523 N N . MET A 1 585 ? 26.612 4.232 -35.504 1.00 95.62 585 MET A N 1
ATOM 4524 C CA . MET A 1 585 ? 27.837 3.487 -35.212 1.00 95.62 585 MET A CA 1
ATOM 4525 C C . MET A 1 585 ? 28.529 3.997 -33.947 1.00 95.62 585 MET A C 1
ATOM 4527 O O . MET A 1 585 ? 28.995 3.178 -33.163 1.00 95.62 585 MET A O 1
ATOM 4531 N N . ASP A 1 586 ? 28.553 5.310 -33.712 1.00 95.38 586 ASP A N 1
ATOM 4532 C CA . ASP A 1 586 ? 29.103 5.901 -32.488 1.00 95.38 586 ASP A CA 1
ATOM 4533 C C . ASP A 1 586 ? 28.307 5.445 -31.258 1.00 95.38 586 ASP A C 1
ATOM 4535 O O . ASP A 1 586 ? 28.881 4.945 -30.295 1.00 95.38 586 ASP A O 1
ATOM 4539 N N . TRP A 1 587 ? 26.974 5.481 -31.333 1.00 96.25 587 TRP A N 1
ATOM 4540 C CA . TRP A 1 587 ? 26.112 4.967 -30.268 1.00 96.25 587 TRP A CA 1
ATOM 4541 C C . TRP A 1 587 ? 26.329 3.468 -29.989 1.00 96.25 587 TRP A C 1
ATOM 4543 O O . TRP A 1 587 ? 26.377 3.054 -28.825 1.00 96.25 587 TRP A O 1
ATOM 4553 N N . LEU A 1 588 ? 26.492 2.647 -31.034 1.00 97.56 588 LEU A N 1
ATOM 4554 C CA . LEU A 1 588 ? 26.789 1.220 -30.887 1.00 97.56 588 LEU A CA 1
ATOM 4555 C C . LEU A 1 588 ? 28.191 0.988 -30.302 1.00 97.56 588 LEU A C 1
ATOM 4557 O O . LEU A 1 588 ? 28.363 0.106 -29.462 1.00 97.56 588 LEU A O 1
ATOM 4561 N N . ASN A 1 589 ? 29.184 1.787 -30.703 1.00 97.62 589 ASN A N 1
ATOM 4562 C CA . ASN A 1 589 ? 30.532 1.750 -30.132 1.00 97.62 589 ASN A CA 1
ATOM 4563 C C . ASN A 1 589 ? 30.503 2.054 -28.634 1.00 97.62 589 ASN A C 1
ATOM 4565 O O . ASN A 1 589 ? 31.126 1.327 -27.863 1.00 97.62 589 ASN A O 1
ATOM 4569 N N . ASP A 1 590 ? 29.733 3.060 -28.217 1.00 97.44 590 ASP A N 1
ATOM 4570 C CA . ASP A 1 590 ? 29.566 3.380 -26.802 1.00 97.44 590 ASP A CA 1
ATOM 4571 C C . ASP A 1 590 ? 28.915 2.213 -26.039 1.00 97.44 590 ASP A C 1
ATOM 4573 O O . ASP A 1 590 ? 29.287 1.922 -24.903 1.00 97.44 590 ASP A O 1
ATOM 4577 N N . ALA A 1 591 ? 27.947 1.517 -26.649 1.00 97.75 591 ALA A N 1
ATOM 4578 C CA . ALA A 1 591 ? 27.321 0.337 -26.048 1.00 97.75 591 ALA A CA 1
ATOM 4579 C C . ALA A 1 591 ? 28.303 -0.834 -25.884 1.00 97.75 591 ALA A C 1
ATOM 4581 O O . ALA A 1 591 ? 28.329 -1.472 -24.828 1.00 97.75 591 ALA A O 1
ATOM 4582 N N . ILE A 1 592 ? 29.150 -1.078 -26.889 1.00 98.00 592 ILE A N 1
ATOM 4583 C CA . ILE A 1 592 ? 30.241 -2.062 -26.823 1.00 98.00 592 ILE A CA 1
ATOM 4584 C C . ILE A 1 592 ? 31.227 -1.677 -25.713 1.00 98.00 592 ILE A C 1
ATOM 4586 O O . ILE A 1 592 ? 31.551 -2.506 -24.865 1.00 98.00 592 ILE A O 1
ATOM 4590 N N . GLN A 1 593 ? 31.658 -0.412 -25.665 1.00 97.50 593 GLN A N 1
ATOM 4591 C CA . GLN A 1 593 ? 32.615 0.084 -24.673 1.00 97.50 593 GLN A CA 1
ATOM 4592 C C . GLN A 1 593 ? 32.092 -0.052 -23.236 1.00 97.50 593 GLN A C 1
ATOM 4594 O O . GLN A 1 593 ? 32.854 -0.397 -22.334 1.00 97.50 593 GLN A O 1
ATOM 4599 N N . ARG A 1 594 ? 30.792 0.183 -23.013 1.00 96.19 594 ARG A N 1
ATOM 4600 C CA . ARG A 1 594 ? 30.144 -0.019 -21.706 1.00 96.19 594 ARG A CA 1
ATOM 4601 C C . ARG A 1 594 ? 29.935 -1.492 -21.340 1.00 96.19 594 ARG A C 1
ATOM 4603 O O . ARG A 1 594 ? 29.615 -1.788 -20.189 1.00 96.19 594 ARG A O 1
ATOM 4610 N N . GLY A 1 595 ? 30.095 -2.418 -22.286 1.00 96.69 595 GLY A N 1
ATOM 4611 C CA . GLY A 1 595 ? 29.789 -3.833 -22.077 1.00 96.69 595 GLY A CA 1
ATOM 4612 C C . GLY A 1 595 ? 28.292 -4.089 -21.872 1.00 96.69 595 GLY A C 1
ATOM 4613 O O . GLY A 1 595 ? 27.915 -4.931 -21.039 1.00 96.69 595 GLY A O 1
ATOM 4614 N N . ASP A 1 596 ? 27.459 -3.336 -22.600 1.00 98.31 596 ASP A N 1
ATOM 4615 C CA . ASP A 1 596 ? 26.006 -3.498 -22.636 1.00 98.31 596 ASP A CA 1
ATOM 4616 C C . ASP A 1 596 ? 25.625 -4.904 -23.144 1.00 98.31 596 ASP A C 1
ATOM 4618 O O . ASP A 1 596 ? 26.384 -5.570 -23.851 1.00 98.31 596 ASP A O 1
ATOM 4622 N N . ILE A 1 597 ? 24.420 -5.364 -22.800 1.00 98.25 597 ILE A N 1
ATOM 4623 C CA . ILE A 1 597 ? 23.844 -6.576 -23.395 1.00 98.25 597 ILE A CA 1
ATOM 4624 C C . ILE A 1 597 ? 23.298 -6.200 -24.768 1.00 98.25 597 ILE A C 1
ATOM 4626 O O . ILE A 1 597 ? 22.340 -5.433 -24.846 1.00 98.25 597 ILE A O 1
ATOM 4630 N N . ILE A 1 598 ? 23.883 -6.735 -25.839 1.00 98.44 598 ILE A N 1
ATOM 4631 C CA . ILE A 1 598 ? 23.473 -6.424 -27.212 1.00 98.44 598 ILE A CA 1
ATOM 4632 C C . ILE A 1 598 ? 22.388 -7.411 -27.655 1.00 98.44 598 ILE A C 1
ATOM 4634 O O . ILE A 1 598 ? 22.678 -8.516 -28.108 1.00 98.44 598 ILE A O 1
ATOM 4638 N N . ARG A 1 599 ? 21.122 -7.019 -27.504 1.00 98.31 599 ARG A N 1
ATOM 4639 C CA . ARG A 1 599 ? 19.935 -7.841 -27.771 1.00 98.31 599 ARG A CA 1
ATOM 4640 C C . ARG A 1 599 ? 19.376 -7.555 -29.170 1.00 98.31 599 ARG A C 1
ATOM 4642 O O . ARG A 1 599 ? 19.178 -6.403 -29.541 1.00 98.31 599 ARG A O 1
ATOM 4649 N N . VAL A 1 600 ? 19.070 -8.600 -29.940 1.00 97.62 600 VAL A N 1
ATOM 4650 C CA . VAL A 1 600 ? 18.701 -8.470 -31.362 1.00 97.62 600 VAL A CA 1
ATOM 4651 C C . VAL A 1 600 ? 17.224 -8.766 -31.626 1.00 97.62 600 VAL A C 1
ATOM 4653 O O . VAL A 1 600 ? 16.752 -9.870 -31.363 1.00 97.62 600 VAL A O 1
ATOM 4656 N N . VAL A 1 601 ? 16.488 -7.820 -32.206 1.00 97.75 601 VAL A N 1
ATOM 4657 C CA . VAL A 1 601 ? 15.043 -7.979 -32.484 1.00 97.75 601 VAL A CA 1
ATOM 4658 C C . VAL A 1 601 ? 14.696 -8.219 -33.955 1.00 97.75 601 VAL A C 1
ATOM 4660 O O . VAL A 1 601 ? 13.524 -8.294 -34.309 1.00 97.75 601 VAL A O 1
ATOM 4663 N N . SER A 1 602 ? 15.711 -8.394 -34.798 1.00 97.50 602 SER A N 1
ATOM 4664 C CA . SER A 1 602 ? 15.586 -8.836 -36.190 1.00 97.50 602 SER A CA 1
ATOM 4665 C C . SER A 1 602 ? 16.540 -9.986 -36.452 1.00 97.50 602 SER A C 1
ATOM 4667 O O . SER A 1 602 ? 17.670 -9.941 -35.980 1.00 97.50 602 SER A O 1
ATOM 4669 N N . ASN A 1 603 ? 16.123 -11.011 -37.198 1.00 97.38 603 ASN A N 1
ATOM 4670 C CA . ASN A 1 603 ? 16.966 -12.190 -37.415 1.00 97.38 603 ASN A CA 1
ATOM 4671 C C . ASN A 1 603 ? 18.262 -11.821 -38.164 1.00 97.38 603 ASN A C 1
ATOM 4673 O O . ASN A 1 603 ? 18.168 -11.485 -39.348 1.00 97.38 603 ASN A O 1
ATOM 4677 N N . PRO A 1 604 ? 19.455 -11.899 -37.537 1.00 97.06 604 PRO A N 1
ATOM 4678 C CA . PRO A 1 604 ? 20.709 -11.554 -38.202 1.00 97.06 604 PRO A CA 1
ATOM 4679 C C . PRO A 1 604 ? 21.212 -12.675 -39.122 1.00 97.06 604 PRO A C 1
ATOM 4681 O O . PRO A 1 604 ? 22.180 -12.471 -39.841 1.00 97.06 604 PRO A O 1
ATOM 4684 N N . LEU A 1 605 ? 20.574 -13.852 -39.112 1.00 96.00 605 LEU A N 1
ATOM 4685 C CA . LEU A 1 605 ? 20.885 -14.963 -40.018 1.00 96.00 605 LEU A CA 1
ATOM 4686 C C . LEU A 1 605 ? 20.088 -14.891 -41.331 1.00 96.00 605 LEU A C 1
ATOM 4688 O O . LEU A 1 605 ? 20.315 -15.693 -42.233 1.00 96.00 605 LEU A O 1
ATOM 4692 N N . ASP A 1 606 ? 19.149 -13.946 -41.447 1.00 95.50 606 ASP A N 1
ATOM 4693 C CA . ASP A 1 606 ? 18.379 -13.717 -42.667 1.00 95.50 606 ASP A CA 1
ATOM 4694 C C . ASP A 1 606 ? 18.929 -12.507 -43.430 1.00 95.50 606 ASP A C 1
ATOM 4696 O O . ASP A 1 606 ? 18.819 -11.358 -42.992 1.00 95.50 606 ASP A O 1
ATOM 4700 N N . ASN A 1 607 ? 19.482 -12.750 -44.619 1.00 95.31 607 ASN A N 1
ATOM 4701 C CA . ASN A 1 607 ? 20.071 -11.701 -45.451 1.00 95.31 607 ASN A CA 1
ATOM 4702 C C . ASN A 1 607 ? 19.080 -10.585 -45.827 1.00 95.31 607 ASN A C 1
ATOM 4704 O O . ASN A 1 607 ? 19.507 -9.460 -46.074 1.00 95.31 607 ASN A O 1
ATOM 4708 N N . ARG A 1 608 ? 17.764 -10.831 -45.811 1.00 94.50 608 ARG A N 1
ATOM 4709 C CA . ARG A 1 608 ? 16.745 -9.791 -46.071 1.00 94.50 608 ARG A CA 1
ATOM 4710 C C . ARG A 1 608 ? 16.677 -8.739 -44.955 1.00 94.50 608 ARG A C 1
ATOM 4712 O O . ARG A 1 608 ? 16.213 -7.614 -45.174 1.00 94.50 608 ARG A O 1
ATOM 4719 N N . ASN A 1 609 ? 17.172 -9.073 -43.763 1.00 95.38 609 ASN A N 1
ATOM 4720 C CA . ASN A 1 609 ? 17.344 -8.126 -42.664 1.00 95.38 609 ASN A CA 1
ATOM 4721 C C . ASN A 1 609 ? 18.675 -7.370 -42.743 1.00 95.38 609 ASN A C 1
ATOM 4723 O O . ASN A 1 609 ? 18.727 -6.189 -42.384 1.00 95.38 609 ASN A O 1
ATOM 4727 N N . LEU A 1 610 ? 19.724 -8.005 -43.266 1.00 96.94 610 LEU A N 1
ATOM 4728 C CA . LEU A 1 610 ? 21.060 -7.414 -43.364 1.00 96.94 610 LEU A CA 1
ATOM 4729 C C . LEU A 1 610 ? 21.232 -6.499 -44.582 1.00 96.94 610 LEU A C 1
ATOM 4731 O O . LEU A 1 610 ? 21.926 -5.489 -44.494 1.00 96.94 610 LEU A O 1
ATOM 4735 N N . PHE A 1 611 ? 20.578 -6.807 -45.699 1.00 96.50 611 PHE A N 1
ATOM 4736 C CA . PHE A 1 611 ? 20.763 -6.117 -46.973 1.00 96.50 611 PHE A CA 1
ATOM 4737 C C . PHE A 1 611 ? 19.484 -5.422 -47.452 1.00 96.50 611 PHE A C 1
ATOM 4739 O O . PHE A 1 611 ? 18.361 -5.814 -47.123 1.00 96.50 611 PHE A O 1
ATOM 4746 N N . ARG A 1 612 ? 19.646 -4.324 -48.196 1.00 94.31 612 ARG A N 1
ATOM 4747 C CA . ARG A 1 612 ? 18.529 -3.610 -48.822 1.00 94.31 612 ARG A CA 1
ATOM 4748 C C . ARG A 1 612 ? 17.918 -4.485 -49.909 1.00 94.31 612 ARG A C 1
ATOM 4750 O O . ARG A 1 612 ? 18.640 -5.234 -50.567 1.00 94.31 612 ARG A O 1
ATOM 4757 N N . LEU A 1 613 ? 16.613 -4.343 -50.103 1.00 92.19 613 LEU A N 1
ATOM 4758 C CA . LEU A 1 613 ? 15.892 -4.991 -51.189 1.00 92.19 613 LEU A CA 1
ATOM 4759 C C . LEU A 1 613 ? 15.700 -3.999 -52.343 1.00 92.19 613 LEU A C 1
ATOM 4761 O O . LEU A 1 613 ? 15.519 -2.804 -52.094 1.00 92.19 613 LEU A O 1
ATOM 4765 N N . ASP A 1 614 ? 15.763 -4.479 -53.581 1.00 92.25 614 ASP A N 1
ATOM 4766 C CA . ASP A 1 614 ? 15.383 -3.696 -54.759 1.00 92.25 614 ASP A CA 1
ATOM 4767 C C . ASP A 1 614 ? 13.848 -3.562 -54.876 1.00 92.25 614 ASP A C 1
ATOM 4769 O O . ASP A 1 614 ? 13.089 -4.066 -54.043 1.00 92.25 614 ASP A O 1
ATOM 4773 N N . SER A 1 615 ? 13.364 -2.884 -55.922 1.00 91.50 615 SER A N 1
ATOM 4774 C CA . SER A 1 615 ? 11.924 -2.703 -56.170 1.00 91.50 615 SER A CA 1
ATOM 4775 C C . SER A 1 615 ? 11.159 -4.005 -56.427 1.00 91.50 615 SER A C 1
ATOM 4777 O O . SER A 1 615 ? 9.931 -3.998 -56.397 1.00 91.50 615 SER A O 1
ATOM 4779 N N . PHE A 1 616 ? 11.861 -5.108 -56.688 1.00 92.00 616 PHE A N 1
ATOM 4780 C CA . PHE A 1 616 ? 11.293 -6.431 -56.937 1.00 92.00 616 PHE A CA 1
ATOM 4781 C C . PHE A 1 616 ? 11.412 -7.355 -55.714 1.00 92.00 616 PHE A C 1
ATOM 4783 O O . PHE A 1 616 ? 10.967 -8.499 -55.768 1.00 92.00 616 PHE A O 1
ATOM 4790 N N . GLY A 1 617 ? 11.982 -6.868 -54.605 1.00 87.19 617 GLY A N 1
ATOM 4791 C CA . GLY A 1 617 ? 12.180 -7.639 -53.379 1.00 87.19 617 GLY A CA 1
ATOM 4792 C C . GLY A 1 617 ? 13.451 -8.494 -53.361 1.00 87.19 617 GLY A C 1
ATOM 4793 O O . GLY A 1 617 ? 13.621 -9.282 -52.430 1.00 87.19 617 GLY A O 1
ATOM 4794 N N . ASN A 1 618 ? 14.353 -8.352 -54.338 1.00 92.81 618 ASN A N 1
ATOM 4795 C CA . ASN A 1 618 ? 15.619 -9.086 -54.361 1.00 92.81 618 ASN A CA 1
ATOM 4796 C C . ASN A 1 618 ? 16.658 -8.426 -53.455 1.00 92.81 618 ASN A C 1
ATOM 4798 O O . ASN A 1 618 ? 16.725 -7.203 -53.346 1.00 92.81 618 ASN A O 1
ATOM 4802 N N . ILE A 1 619 ? 17.516 -9.243 -52.844 1.00 94.19 619 ILE A N 1
ATOM 4803 C CA . ILE A 1 619 ? 18.629 -8.775 -52.013 1.00 94.19 619 ILE A CA 1
ATOM 4804 C C . ILE A 1 619 ? 19.666 -8.040 -52.876 1.00 94.19 619 ILE A C 1
ATOM 4806 O O . ILE A 1 619 ? 20.129 -8.559 -53.888 1.00 94.19 619 ILE A O 1
ATOM 4810 N N . THR A 1 620 ? 20.062 -6.845 -52.440 1.00 95.62 620 THR A N 1
ATOM 4811 C CA . THR A 1 620 ? 21.151 -6.053 -53.033 1.00 95.62 620 THR A CA 1
ATOM 4812 C C . THR A 1 620 ? 22.458 -6.223 -52.247 1.00 95.62 620 THR A C 1
ATOM 4814 O O . THR A 1 620 ? 22.464 -6.742 -51.137 1.00 95.62 620 THR A O 1
ATOM 4817 N N . ASN A 1 621 ? 23.571 -5.695 -52.765 1.00 94.44 621 ASN A N 1
ATOM 4818 C CA . ASN A 1 621 ? 24.861 -5.691 -52.055 1.00 94.44 621 ASN A CA 1
ATOM 4819 C C . ASN A 1 621 ? 24.995 -4.555 -51.019 1.00 94.44 621 ASN A C 1
ATOM 4821 O O . ASN A 1 621 ? 26.052 -4.388 -50.415 1.00 94.44 621 ASN A O 1
ATOM 4825 N N . GLN A 1 622 ? 23.957 -3.734 -50.827 1.00 96.31 622 GLN A N 1
ATOM 4826 C CA . GLN A 1 622 ? 23.990 -2.623 -49.877 1.00 96.31 622 GLN A CA 1
ATOM 4827 C C . GLN A 1 622 ? 23.451 -3.065 -48.520 1.00 96.31 622 GLN A C 1
ATOM 4829 O O . GLN A 1 622 ? 22.308 -3.511 -48.422 1.00 96.31 622 GLN A O 1
ATOM 4834 N N . LEU A 1 623 ? 24.237 -2.882 -47.460 1.00 96.62 623 LEU A N 1
ATOM 4835 C CA . LEU A 1 623 ? 23.779 -3.151 -46.100 1.00 96.62 623 LEU A CA 1
ATOM 4836 C C . LEU A 1 623 ? 22.665 -2.181 -45.680 1.00 96.62 623 LEU A C 1
ATOM 4838 O O . LEU A 1 623 ? 22.607 -1.006 -46.060 1.00 96.62 623 LEU A O 1
ATOM 4842 N N . THR A 1 624 ? 21.768 -2.688 -44.850 1.00 95.56 624 THR A N 1
ATOM 4843 C CA . THR A 1 624 ? 20.811 -1.886 -44.085 1.00 95.56 624 THR A CA 1
ATOM 4844 C C . THR A 1 624 ? 21.533 -1.281 -42.877 1.00 95.56 624 THR A C 1
ATOM 4846 O O . THR A 1 624 ? 22.630 -1.729 -42.542 1.00 95.56 624 THR A O 1
ATOM 4849 N N . PRO A 1 625 ? 20.953 -0.290 -42.174 1.00 94.81 625 PRO A N 1
ATOM 4850 C CA . PRO A 1 625 ? 21.506 0.159 -40.894 1.00 94.81 625 PRO A CA 1
ATOM 4851 C C . PRO A 1 625 ? 21.758 -1.000 -39.920 1.00 94.81 625 PRO A C 1
ATOM 4853 O O . PRO A 1 625 ? 22.849 -1.098 -39.373 1.00 94.81 625 PRO A O 1
ATOM 4856 N N . PHE A 1 626 ? 20.812 -1.937 -39.818 1.00 96.50 626 PHE A N 1
ATOM 4857 C CA . PHE A 1 626 ? 20.963 -3.146 -39.009 1.00 96.50 626 PHE A CA 1
ATOM 4858 C C . PHE A 1 626 ? 22.077 -4.073 -39.522 1.00 96.50 626 PHE A C 1
ATOM 4860 O O . PHE A 1 626 ? 22.878 -4.577 -38.742 1.00 96.50 626 PHE A O 1
ATOM 4867 N N . GLY A 1 627 ? 22.201 -4.255 -40.840 1.00 97.62 627 GLY A N 1
ATOM 4868 C CA . GLY A 1 627 ? 23.315 -5.006 -41.424 1.00 97.62 627 GLY A CA 1
ATOM 4869 C C . GLY A 1 627 ? 24.681 -4.384 -41.127 1.00 97.62 627 GLY A C 1
ATOM 4870 O O . GLY A 1 627 ? 25.648 -5.103 -40.889 1.00 97.62 627 GLY A O 1
ATOM 4871 N N . MET A 1 628 ? 24.760 -3.051 -41.086 1.00 97.75 628 MET A N 1
ATOM 4872 C CA . MET A 1 628 ? 25.971 -2.332 -40.686 1.00 97.75 628 MET A CA 1
ATOM 4873 C C . MET A 1 628 ? 26.279 -2.509 -39.192 1.00 97.75 628 MET A C 1
ATOM 4875 O O . MET A 1 628 ? 27.441 -2.724 -38.856 1.00 97.75 628 MET A O 1
ATOM 4879 N N . GLU A 1 629 ? 25.268 -2.500 -38.315 1.00 98.12 629 GLU A N 1
ATOM 4880 C CA . GLU A 1 629 ? 25.419 -2.816 -36.881 1.00 98.12 629 GLU A CA 1
ATOM 4881 C C . GLU A 1 629 ? 25.964 -4.238 -36.672 1.00 98.12 629 GLU A C 1
ATOM 4883 O O . GLU A 1 629 ? 26.941 -4.426 -35.949 1.00 98.12 629 GLU A O 1
ATOM 4888 N N . VAL A 1 630 ? 25.390 -5.232 -37.362 1.00 98.38 630 VAL A N 1
ATOM 4889 C CA . VAL A 1 630 ? 25.845 -6.634 -37.315 1.00 98.38 630 VAL A CA 1
ATOM 4890 C C . VAL A 1 630 ? 27.287 -6.763 -37.805 1.00 98.38 630 VAL A C 1
ATOM 4892 O O . VAL A 1 630 ? 28.116 -7.378 -37.136 1.00 98.38 630 VAL A O 1
ATOM 4895 N N . ASN A 1 631 ? 27.621 -6.143 -38.941 1.00 98.00 631 ASN A N 1
ATOM 4896 C CA . ASN A 1 631 ? 28.987 -6.151 -39.457 1.00 98.00 631 ASN A CA 1
ATOM 4897 C C . ASN A 1 631 ? 29.971 -5.503 -38.467 1.00 98.00 631 ASN A C 1
ATOM 4899 O O . ASN A 1 631 ? 31.053 -6.032 -38.223 1.00 98.00 631 ASN A O 1
ATOM 4903 N N . ARG A 1 632 ? 29.583 -4.381 -37.850 1.00 98.00 632 ARG A N 1
ATOM 4904 C CA . ARG A 1 632 ? 30.397 -3.683 -36.850 1.00 98.00 632 ARG A CA 1
ATOM 4905 C C . ARG A 1 632 ? 30.647 -4.535 -35.603 1.00 98.00 632 ARG A C 1
ATOM 4907 O O . ARG A 1 632 ? 31.767 -4.500 -35.092 1.00 98.00 632 ARG A O 1
ATOM 4914 N N . LEU A 1 633 ? 29.645 -5.278 -35.129 1.00 98.50 633 LEU A N 1
ATOM 4915 C CA . LEU A 1 633 ? 29.759 -6.198 -33.991 1.00 98.50 633 LEU A CA 1
ATOM 4916 C C . LEU A 1 633 ? 30.703 -7.360 -34.298 1.00 98.50 633 LEU A C 1
ATOM 4918 O O . LEU A 1 633 ? 31.617 -7.609 -33.515 1.00 98.50 633 LEU A O 1
ATOM 4922 N N . ASN A 1 634 ? 30.564 -7.984 -35.471 1.00 98.06 634 ASN A N 1
ATOM 4923 C CA . ASN A 1 634 ? 31.471 -9.045 -35.919 1.00 98.06 634 ASN A CA 1
ATOM 4924 C C . ASN A 1 634 ? 32.930 -8.555 -35.975 1.00 98.06 634 ASN A C 1
ATOM 4926 O O . ASN A 1 634 ? 33.835 -9.236 -35.503 1.00 98.06 634 ASN A O 1
ATOM 4930 N N . LEU A 1 635 ? 33.165 -7.338 -36.484 1.00 97.88 635 LEU A N 1
ATOM 4931 C CA . LEU A 1 635 ? 34.496 -6.712 -36.489 1.00 97.88 635 LEU A CA 1
ATOM 4932 C C . LEU A 1 635 ? 35.025 -6.391 -35.080 1.00 97.88 635 LEU A C 1
ATOM 4934 O O . LEU A 1 635 ? 36.234 -6.300 -34.891 1.00 97.88 635 LEU A O 1
ATOM 4938 N N . ALA A 1 636 ? 34.140 -6.212 -34.096 1.00 97.75 636 ALA A N 1
ATOM 4939 C CA . ALA A 1 636 ? 34.496 -6.061 -32.682 1.00 97.75 636 ALA A CA 1
ATOM 4940 C C . ALA A 1 636 ? 34.711 -7.405 -31.959 1.00 97.75 636 ALA A C 1
ATOM 4942 O O . ALA A 1 636 ? 34.958 -7.392 -30.757 1.00 97.75 636 ALA A O 1
ATOM 4943 N N . GLY A 1 637 ? 34.613 -8.538 -32.661 1.00 97.88 637 GLY A N 1
ATOM 4944 C CA . GLY A 1 637 ? 34.772 -9.878 -32.091 1.00 97.88 637 GLY A CA 1
ATOM 4945 C C . GLY A 1 637 ? 33.478 -10.515 -31.586 1.00 97.88 637 GLY A C 1
ATOM 4946 O O . GLY A 1 637 ? 33.505 -11.661 -31.160 1.00 97.88 637 GLY A O 1
ATOM 4947 N N . TYR A 1 638 ? 32.336 -9.831 -31.681 1.00 98.44 638 TYR A N 1
ATOM 4948 C CA . TYR A 1 638 ? 31.075 -10.381 -31.197 1.00 98.44 638 TYR A CA 1
ATOM 4949 C C . TYR A 1 638 ? 30.511 -11.438 -32.152 1.00 98.44 638 TYR A C 1
ATOM 4951 O O . TYR A 1 638 ? 30.585 -11.303 -33.372 1.00 98.44 638 TYR A O 1
ATOM 4959 N N . THR A 1 639 ? 29.844 -12.447 -31.596 1.00 98.12 639 THR A N 1
ATOM 4960 C CA . THR A 1 639 ? 29.135 -13.494 -32.341 1.00 98.12 639 THR A CA 1
ATOM 4961 C C . THR A 1 639 ? 27.678 -13.596 -31.896 1.00 98.12 639 THR A C 1
ATOM 4963 O O . THR A 1 639 ? 27.351 -13.391 -30.727 1.00 98.12 639 THR A O 1
ATOM 4966 N N . PHE A 1 640 ? 26.769 -13.879 -32.833 1.00 98.44 640 PHE A N 1
ATOM 4967 C CA . PHE A 1 640 ? 25.349 -14.027 -32.513 1.00 98.44 640 PHE A CA 1
ATOM 4968 C C . PHE A 1 640 ? 25.070 -15.375 -31.839 1.00 98.44 640 PHE A C 1
ATOM 4970 O O . PHE A 1 640 ? 25.346 -16.432 -32.406 1.00 98.44 640 PHE A O 1
ATOM 4977 N N . ASN A 1 641 ? 24.452 -15.335 -30.661 1.00 97.88 641 ASN A N 1
ATOM 4978 C CA . ASN A 1 641 ? 23.961 -16.500 -29.943 1.00 97.88 641 ASN A CA 1
ATOM 4979 C C . ASN A 1 641 ? 22.448 -16.676 -30.186 1.00 97.88 641 ASN A C 1
ATOM 4981 O O . ASN A 1 641 ? 21.649 -15.908 -29.641 1.00 97.88 641 ASN A O 1
ATOM 4985 N N . PRO A 1 642 ? 22.013 -17.696 -30.950 1.00 95.69 642 PRO A N 1
ATOM 4986 C CA . PRO A 1 642 ? 20.597 -17.902 -31.259 1.00 95.69 642 PRO A CA 1
ATOM 4987 C C . PRO A 1 642 ? 19.757 -18.340 -30.050 1.00 95.69 642 PRO A C 1
ATOM 4989 O O . PRO A 1 642 ? 18.540 -18.192 -30.086 1.00 95.69 642 PRO A O 1
ATOM 4992 N N . SER A 1 643 ? 20.375 -18.855 -28.982 1.00 95.06 643 SER A N 1
ATOM 4993 C CA . SER A 1 643 ? 19.662 -19.316 -27.783 1.00 95.06 643 SER A CA 1
ATOM 4994 C C . SER A 1 643 ? 19.257 -18.166 -26.862 1.00 95.06 643 SER A C 1
ATOM 4996 O O . SER A 1 643 ? 18.231 -18.248 -26.191 1.00 95.06 643 SER A O 1
ATOM 4998 N N . THR A 1 644 ? 20.057 -17.096 -26.819 1.00 95.50 644 THR A N 1
ATOM 4999 C CA . THR A 1 644 ? 19.768 -15.887 -26.026 1.00 95.50 644 THR A CA 1
ATOM 5000 C C . THR A 1 644 ? 19.310 -14.713 -26.888 1.00 95.50 644 THR A C 1
ATOM 5002 O O . THR A 1 644 ? 18.774 -13.737 -26.367 1.00 95.50 644 THR A O 1
ATOM 5005 N N . PHE A 1 645 ? 19.459 -14.829 -28.212 1.00 97.88 645 PHE A N 1
ATOM 5006 C CA . PHE A 1 645 ? 19.194 -13.786 -29.199 1.00 97.88 645 PHE A CA 1
ATOM 5007 C C . PHE A 1 645 ? 20.019 -12.511 -28.948 1.00 97.88 645 PHE A C 1
ATOM 5009 O O . PHE A 1 645 ? 19.528 -11.381 -29.081 1.00 97.88 645 PHE A O 1
ATOM 5016 N N . GLU A 1 646 ? 21.279 -12.701 -28.574 1.00 98.12 646 GLU A N 1
ATOM 5017 C CA . GLU A 1 646 ? 22.229 -11.647 -28.218 1.00 98.12 646 GLU A CA 1
ATOM 5018 C C . GLU A 1 646 ? 23.518 -11.784 -29.028 1.00 98.12 646 GLU A C 1
ATOM 5020 O O . GLU A 1 646 ? 23.880 -12.882 -29.449 1.00 98.12 646 GLU A O 1
ATOM 5025 N N . PHE A 1 647 ? 24.230 -10.677 -29.219 1.00 98.44 647 PHE A N 1
ATOM 5026 C CA . PHE A 1 647 ? 25.634 -10.714 -29.617 1.00 98.44 647 PHE A CA 1
ATOM 5027 C C . PHE A 1 647 ? 26.510 -10.801 -28.364 1.00 98.44 647 PHE A C 1
ATOM 5029 O O . PHE A 1 647 ? 26.385 -9.968 -27.463 1.00 98.44 647 PHE A O 1
ATOM 5036 N N . ILE A 1 648 ? 27.405 -11.788 -28.324 1.00 97.00 648 ILE A N 1
ATOM 5037 C CA . ILE A 1 648 ? 28.342 -12.040 -27.220 1.00 97.00 648 ILE A CA 1
ATOM 5038 C C . ILE A 1 648 ? 29.796 -11.835 -27.689 1.00 97.00 648 ILE A C 1
ATOM 5040 O O . ILE A 1 648 ? 30.080 -12.246 -28.814 1.00 97.00 648 ILE A O 1
ATOM 5044 N N . PRO A 1 649 ? 30.678 -11.187 -26.896 1.00 93.81 649 PRO A N 1
ATOM 5045 C CA . PRO A 1 649 ? 32.087 -10.966 -27.249 1.00 93.81 649 PRO A CA 1
ATOM 5046 C C . PRO A 1 649 ? 32.910 -12.244 -27.419 1.00 93.81 649 PRO A C 1
ATOM 5048 O O . PRO A 1 649 ? 32.525 -13.280 -26.823 1.00 93.81 649 PRO A O 1
#

Radius of gyration: 40.37 Å; chains: 1; bounding box: 90×65×128 Å

Organism: NCBI:txid2818493